Protein AF-A0A6J8DDA6-F1 (afdb_monomer_lite)

Secondary structure (DSSP, 8-state):
---SEEEEEE-HHHHHHHHTTPPP----TTS-B-GGG----EEEEEE-TTS-EEEEEEETTEEEEEEEETTEEEEEE-SSPPPGGGEEEEEEEEEEETTEEEEEEEEEEEET-TT-EEEEEEEE--------------------------------------------------------------S-GGGG-SEE-SSSSPPHHHHHHHHHHS-GGGSBSSPPPS--SSEEEEEE-HHHHHHHHTTPPP----TT--B-SSS-EEEEEEEEEPTTSPEEEEEEETTEEEEEEEETTEEEEEE-SSPPPGGGEEEEEEEEEEBSS-TTSEEEEEEEES-SS-EEEEEEES--------TT---SS--PPPHHHHHHHHHHHHH---HHHHHHHHHHHHHTTS---S-----------------------PPPPPP----PPPPPP--SSSS--SS------PPPPSS--SSEEEEEE-HHHHHHHHTTPPP----SSS-B-GGG-EEEEEEEEE-TTS-EEEEEEETTEEEEEEEETTEEEEEE-SSPPPGGGEEEEEEEEEEBSS-TTSEEEEEEEES-S--EEEEEEES--------S--------------------------

Foldseek 3Di:
DAAQDKAKDFQVVQLVCVVVVHDRADDDPVNQWDQVPWDWDKWKWAQDPVRDTDTWDDDPNFIWDWDQDPNDIDTHGDPDGDDPVRIWIKIKTWIAGNVDRQKIWIKIDTPPDPRRMIMIGIHGHDPPDPPPPPPPDDDDDDDDDDDDDDDDDDDDDDDDDDDDDDDDDDDDDDDDDDDQDQPDAPPDCQVVFPFFADADDDDPLVQVCCLVVPDLVPFDCADDTHWAERTKGKHFQVVQVVCVVVVHHGDRDYDQVQKDPVPKDKDKWKWFQDPVRDTDTWDDDPNFTWDWDQDPNDIDTHGDPDGDDPVRIWIKIKIKIAGNVDRQWIWIWIHTPPDPRRIIMIGTYHGDPAADDDDPDPDSSDPDPDPVNVVVLVVVVVPDPDPVVSVVVVCCVVVVVPDDPDDDDDDDDDDDDDDDDDDDDDDDDDDDDDDDDDDDDDEDPDDPPPFSPDPDDDDDADDPDRYWAEFGKDKYFQVVQLVCVVVVHHDQDDDPVPQKPRVPWDKDKWKWFQDPVRDTDTWDDDPNFIWDWDQDPNDTDTDGDPDGDDPVRMWIKIKTKIAGNVDRQWIWIWIDTPPDPRRMIMITIYHGDPDDDDDDPPPDPDDDDPPDPDDDDDDDDDDDDD

pLDDT: mean 75.18, std 24.57, range [23.53, 98.38]

Structure (mmCIF, N/CA/C/O backbone):
data_AF-A0A6J8DDA6-F1
#
_entry.id   AF-A0A6J8DDA6-F1
#
loop_
_atom_site.group_PDB
_atom_site.id
_atom_site.type_symbol
_atom_site.label_atom_id
_atom_site.label_alt_id
_atom_site.label_comp_id
_atom_site.label_asym_id
_atom_site.label_entity_id
_atom_site.label_seq_id
_atom_site.pdbx_PDB_ins_code
_atom_site.Cartn_x
_atom_site.Cartn_y
_atom_site.Cartn_z
_atom_site.occupancy
_atom_site.B_iso_or_equiv
_atom_site.auth_seq_id
_atom_site.auth_comp_id
_atom_site.auth_asym_id
_atom_site.auth_atom_id
_atom_site.pdbx_PDB_model_num
ATOM 1 N N . MET A 1 1 ? 24.999 -4.813 -10.060 1.00 62.28 1 MET A N 1
ATOM 2 C CA . MET A 1 1 ? 24.687 -3.644 -9.206 1.00 62.28 1 MET A CA 1
ATOM 3 C C . MET A 1 1 ? 23.641 -4.050 -8.180 1.00 62.28 1 MET A C 1
ATOM 5 O O . MET A 1 1 ? 22.642 -4.641 -8.573 1.00 62.28 1 MET A O 1
ATOM 9 N N . LYS A 1 2 ? 23.876 -3.777 -6.892 1.00 74.75 2 LYS A N 1
ATOM 10 C CA . LYS A 1 2 ? 22.902 -3.978 -5.808 1.00 74.75 2 LYS A CA 1
ATOM 11 C C . LYS A 1 2 ? 22.145 -2.655 -5.627 1.00 74.75 2 LYS A C 1
ATOM 13 O O . LYS A 1 2 ? 22.689 -1.738 -5.029 1.00 74.75 2 LYS A O 1
ATOM 18 N N . ASN A 1 3 ? 20.951 -2.511 -6.202 1.00 76.56 3 ASN A N 1
ATOM 19 C CA . ASN A 1 3 ? 20.141 -1.295 -6.055 1.00 76.56 3 ASN A CA 1
ATOM 20 C C . ASN A 1 3 ? 18.750 -1.646 -5.519 1.00 76.56 3 ASN A C 1
ATOM 22 O O . ASN A 1 3 ? 18.093 -2.517 -6.083 1.00 76.56 3 ASN A O 1
ATOM 26 N N . ASN A 1 4 ? 18.323 -0.971 -4.451 1.00 75.00 4 ASN A N 1
ATOM 27 C CA . ASN A 1 4 ? 17.067 -1.203 -3.727 1.00 75.00 4 ASN A CA 1
ATOM 28 C C . ASN A 1 4 ? 16.877 -2.663 -3.293 1.00 75.00 4 ASN A C 1
ATOM 30 O O . ASN A 1 4 ? 15.796 -3.238 -3.399 1.00 75.00 4 ASN A O 1
ATOM 34 N N . VAL A 1 5 ? 17.957 -3.268 -2.804 1.00 80.50 5 VAL A N 1
ATOM 35 C CA . VAL A 1 5 ? 17.978 -4.646 -2.306 1.00 80.50 5 VAL A CA 1
ATOM 36 C C . VAL A 1 5 ? 18.476 -4.665 -0.875 1.00 80.50 5 VAL A C 1
ATOM 38 O O . VAL A 1 5 ? 19.273 -3.817 -0.475 1.00 80.50 5 VAL A O 1
ATOM 41 N N . TYR A 1 6 ? 18.053 -5.672 -0.118 1.00 88.94 6 TYR A N 1
ATOM 42 C CA . TYR A 1 6 ? 18.585 -5.911 1.210 1.00 88.94 6 TYR A CA 1
ATOM 43 C C . TYR A 1 6 ? 19.002 -7.363 1.421 1.00 88.94 6 TYR A C 1
ATOM 45 O O . TYR A 1 6 ? 18.574 -8.307 0.742 1.00 88.94 6 TYR A O 1
ATOM 53 N N . PHE A 1 7 ? 19.911 -7.529 2.365 1.00 87.81 7 PHE A N 1
ATOM 54 C CA . PHE A 1 7 ? 20.494 -8.786 2.766 1.00 87.81 7 PHE A CA 1
ATOM 55 C C . PHE A 1 7 ? 20.399 -8.897 4.267 1.00 87.81 7 PHE A C 1
ATOM 57 O O . PHE A 1 7 ? 20.483 -7.898 4.967 1.00 87.81 7 PHE A O 1
ATOM 64 N N . VAL A 1 8 ? 20.224 -10.114 4.753 1.00 86.62 8 VAL A N 1
ATOM 65 C CA . VAL A 1 8 ? 20.329 -10.386 6.175 1.00 86.62 8 VAL A CA 1
ATOM 66 C C . VAL A 1 8 ? 21.489 -11.333 6.350 1.00 86.62 8 VAL A C 1
ATOM 68 O O . VAL A 1 8 ? 21.602 -12.331 5.638 1.00 86.62 8 VAL A O 1
ATOM 71 N N . VAL A 1 9 ? 22.416 -10.912 7.195 1.00 90.50 9 VAL A N 1
ATOM 72 C CA . VAL A 1 9 ? 23.736 -11.506 7.341 1.00 90.50 9 VAL A CA 1
ATOM 73 C C . VAL A 1 9 ? 23.970 -11.822 8.808 1.00 90.50 9 VAL A C 1
ATOM 75 O O . VAL A 1 9 ? 23.432 -11.154 9.697 1.00 90.50 9 VAL A O 1
ATOM 78 N N . LYS A 1 10 ? 24.773 -12.855 9.058 1.00 91.69 10 LYS A N 1
ATOM 79 C CA . LYS A 1 10 ? 25.304 -13.099 10.396 1.00 91.69 10 LYS A CA 1
ATOM 80 C C . LYS A 1 10 ? 26.214 -11.939 10.790 1.00 91.69 10 LYS A C 1
ATOM 82 O O . LYS A 1 10 ? 26.914 -11.389 9.944 1.00 91.69 10 LYS A O 1
ATOM 87 N N . ASN A 1 11 ? 26.174 -11.582 12.064 1.00 92.12 11 ASN A N 1
ATOM 88 C CA . ASN A 1 11 ? 26.860 -10.434 12.642 1.00 92.12 11 ASN A CA 1
ATOM 89 C C . ASN A 1 11 ? 27.789 -10.838 13.798 1.00 92.12 11 ASN A C 1
ATOM 91 O O . ASN A 1 11 ? 28.146 -9.993 14.614 1.00 92.12 11 ASN A O 1
ATOM 95 N N . ASP A 1 12 ? 28.137 -12.124 13.893 1.00 91.56 12 ASP A N 1
ATOM 96 C CA . ASP A 1 12 ? 28.932 -12.684 14.992 1.00 91.56 12 ASP A CA 1
ATOM 97 C C . ASP A 1 12 ? 30.277 -11.952 15.142 1.00 91.56 12 ASP A C 1
ATOM 99 O O . ASP A 1 12 ? 30.598 -11.454 16.220 1.00 91.56 12 ASP A O 1
ATOM 103 N N . ASP A 1 13 ? 31.012 -11.783 14.039 1.00 89.75 13 ASP A N 1
ATOM 104 C CA . ASP A 1 13 ? 32.336 -11.145 14.039 1.00 89.75 13 ASP A CA 1
ATOM 105 C C . ASP A 1 13 ? 32.281 -9.685 14.504 1.00 89.75 13 ASP A C 1
ATOM 107 O O . ASP A 1 13 ? 33.126 -9.228 15.273 1.00 89.75 13 ASP A O 1
ATOM 111 N N . ASN A 1 14 ? 31.258 -8.943 14.073 1.00 88.88 14 ASN A N 1
ATOM 112 C CA . ASN A 1 14 ? 31.068 -7.555 14.479 1.00 88.88 14 ASN A CA 1
ATOM 113 C C . ASN A 1 14 ? 30.714 -7.448 15.968 1.00 88.88 14 ASN A C 1
ATOM 115 O O . ASN A 1 14 ? 31.185 -6.539 16.645 1.00 88.88 14 ASN A O 1
ATOM 119 N N . VAL A 1 15 ? 29.894 -8.369 16.487 1.00 87.44 15 VAL A N 1
ATOM 120 C CA . VAL A 1 15 ? 29.562 -8.420 17.918 1.00 87.44 15 VAL A CA 1
ATOM 121 C C . VAL A 1 15 ? 30.816 -8.702 18.749 1.00 87.44 15 VAL A C 1
ATOM 123 O O . VAL A 1 15 ? 31.054 -8.010 19.737 1.00 87.44 15 VAL A O 1
ATOM 126 N N . GLU A 1 16 ? 31.653 -9.656 18.337 1.00 90.31 16 GLU A N 1
ATOM 127 C CA . GLU A 1 16 ? 32.916 -9.955 19.025 1.00 90.31 16 GLU A CA 1
ATOM 128 C C . GLU A 1 16 ? 33.911 -8.787 18.977 1.00 90.31 16 GLU A C 1
ATOM 130 O O . GLU A 1 16 ? 34.595 -8.512 19.963 1.00 90.31 16 GLU A O 1
ATOM 135 N N . ARG A 1 17 ? 33.955 -8.043 17.869 1.00 87.94 17 ARG A N 1
ATOM 136 C CA . ARG A 1 17 ? 34.742 -6.804 17.756 1.00 87.94 17 ARG A CA 1
ATOM 137 C C . ARG A 1 17 ? 34.235 -5.712 18.692 1.00 87.94 17 ARG A C 1
ATOM 139 O O . ARG A 1 17 ? 35.020 -5.138 19.442 1.00 87.94 17 ARG A O 1
ATOM 146 N N . GLN A 1 18 ? 32.922 -5.489 18.746 1.00 86.56 18 GLN A N 1
ATOM 147 C CA . GLN A 1 18 ? 32.348 -4.509 19.671 1.00 86.56 18 GLN A CA 1
ATOM 148 C C . GLN A 1 18 ? 32.618 -4.852 21.140 1.00 86.56 18 GLN A C 1
ATOM 150 O O . GLN A 1 18 ? 32.882 -3.948 21.931 1.00 86.56 18 GLN A O 1
ATOM 155 N N . LYS A 1 19 ? 32.625 -6.140 21.513 1.00 88.12 19 LYS A N 1
ATOM 156 C CA . LYS A 1 19 ? 33.016 -6.575 22.868 1.00 88.12 19 LYS A CA 1
ATOM 157 C C . LYS A 1 19 ? 34.463 -6.208 23.216 1.00 88.12 19 LYS A C 1
ATOM 159 O O . LYS A 1 19 ? 34.764 -6.007 24.387 1.00 88.12 19 LYS A O 1
ATOM 164 N N . LYS A 1 20 ? 35.345 -6.104 22.217 1.00 91.56 20 LYS A N 1
ATOM 165 C CA . LYS A 1 20 ? 36.746 -5.677 22.373 1.00 91.56 20 LYS A CA 1
ATOM 166 C C . LYS A 1 20 ? 36.927 -4.156 22.329 1.00 91.56 20 LYS A C 1
ATOM 168 O O . LYS A 1 20 ? 38.040 -3.681 22.517 1.00 91.56 20 LYS A O 1
ATOM 173 N N . GLY A 1 21 ? 35.852 -3.397 22.104 1.00 87.06 21 GLY A N 1
ATOM 174 C CA . GLY A 1 21 ? 35.908 -1.947 21.909 1.00 87.06 21 GLY A CA 1
ATOM 175 C C . GLY A 1 21 ? 36.311 -1.526 20.493 1.00 87.06 21 GLY A C 1
ATOM 176 O O . GLY A 1 21 ? 36.525 -0.339 20.259 1.00 87.06 21 GLY A O 1
ATOM 177 N N . ASP A 1 22 ? 36.390 -2.467 19.547 1.00 85.31 22 ASP A N 1
ATOM 178 C CA . ASP A 1 22 ? 36.697 -2.161 18.153 1.00 85.31 22 ASP A CA 1
ATOM 179 C C . ASP A 1 22 ? 35.489 -1.529 17.445 1.00 85.31 22 ASP A C 1
ATOM 181 O O . ASP A 1 22 ? 34.324 -1.785 17.771 1.00 85.31 22 ASP A O 1
ATOM 185 N N . HIS A 1 23 ? 35.767 -0.733 16.411 1.00 81.75 23 HIS A N 1
ATOM 186 C CA . HIS A 1 23 ? 34.731 -0.201 15.531 1.00 81.75 23 HIS A CA 1
ATOM 187 C C . HIS A 1 23 ? 34.016 -1.308 14.752 1.00 81.75 23 HIS A C 1
ATOM 189 O O . HIS A 1 23 ? 34.621 -2.316 14.367 1.00 81.75 23 HIS A O 1
ATOM 195 N N . SER A 1 24 ? 32.730 -1.074 14.483 1.00 82.31 24 SER A N 1
ATOM 196 C CA . SER A 1 24 ? 31.916 -1.971 13.672 1.00 82.31 24 SER A CA 1
ATOM 197 C C . SER A 1 24 ? 32.468 -2.026 12.248 1.00 82.31 24 SER A C 1
ATOM 199 O O . SER A 1 24 ? 32.631 -0.987 11.605 1.00 82.31 24 SER A O 1
ATOM 201 N N . GLU A 1 25 ? 32.727 -3.223 11.727 1.00 82.44 25 GLU A N 1
ATOM 202 C CA . GLU A 1 25 ? 33.233 -3.398 10.368 1.00 82.44 25 GLU A CA 1
ATOM 203 C C . GLU A 1 25 ? 32.393 -4.424 9.616 1.00 82.44 25 GLU A C 1
ATOM 205 O O . GLU A 1 25 ? 32.281 -5.587 9.996 1.00 82.44 25 GLU A O 1
ATOM 210 N N . PHE A 1 26 ? 31.812 -3.971 8.510 1.00 83.62 26 PHE A N 1
ATOM 211 C CA . PHE A 1 26 ? 31.029 -4.803 7.610 1.00 83.62 26 PHE A CA 1
ATOM 212 C C . PHE A 1 26 ? 31.724 -4.835 6.256 1.00 83.62 26 PHE A C 1
ATOM 214 O O . PHE A 1 26 ? 31.593 -3.891 5.461 1.00 83.62 26 PHE A O 1
ATOM 221 N N . HIS A 1 27 ? 32.463 -5.911 5.997 1.00 79.88 27 HIS A N 1
ATOM 222 C CA . HIS A 1 27 ? 33.123 -6.115 4.714 1.00 79.88 27 HIS A CA 1
ATOM 223 C C . HIS A 1 27 ? 32.081 -6.197 3.591 1.00 79.88 27 HIS A C 1
ATOM 225 O O . HIS A 1 27 ? 31.062 -6.878 3.707 1.00 79.88 27 HIS A O 1
ATOM 231 N N . ASP A 1 28 ? 32.314 -5.451 2.511 1.00 78.56 28 ASP A N 1
ATOM 232 C CA . ASP A 1 28 ? 31.575 -5.634 1.264 1.00 78.56 28 ASP A CA 1
ATOM 233 C C . ASP A 1 28 ? 32.296 -6.673 0.407 1.00 78.56 28 ASP A C 1
ATOM 235 O O . ASP A 1 28 ? 33.524 -6.672 0.347 1.00 78.56 28 ASP A O 1
ATOM 239 N N . ASP A 1 29 ? 31.542 -7.512 -0.299 1.00 70.81 29 ASP A N 1
ATOM 240 C CA . ASP A 1 29 ? 32.078 -8.574 -1.164 1.00 70.81 29 ASP A CA 1
ATOM 241 C C . ASP A 1 29 ? 33.003 -8.062 -2.275 1.00 70.81 29 ASP A C 1
ATOM 243 O O . ASP A 1 29 ? 33.827 -8.816 -2.786 1.00 70.81 29 ASP A O 1
ATOM 247 N N . CYS A 1 30 ? 32.887 -6.785 -2.640 1.00 75.56 30 CYS A N 1
ATOM 248 C CA . CYS A 1 30 ? 33.699 -6.165 -3.679 1.00 75.56 30 CYS A CA 1
ATOM 249 C C . CYS A 1 30 ? 34.583 -5.002 -3.195 1.00 75.56 30 CYS A C 1
ATOM 251 O O . CYS A 1 30 ? 35.299 -4.417 -4.005 1.00 75.56 30 CYS A O 1
ATOM 253 N N . GLY A 1 31 ? 34.560 -4.657 -1.900 1.00 79.81 31 GLY A N 1
ATOM 254 C CA . GLY A 1 31 ? 35.376 -3.567 -1.340 1.00 79.81 31 GLY A CA 1
ATOM 255 C C . GLY A 1 31 ? 35.067 -2.166 -1.896 1.00 79.81 31 GLY A C 1
ATOM 256 O O . GLY A 1 31 ? 35.851 -1.238 -1.707 1.00 79.81 31 GLY A O 1
ATOM 257 N N . VAL A 1 32 ? 33.940 -1.988 -2.596 1.00 85.50 32 VAL A N 1
ATOM 258 C CA . VAL A 1 32 ? 33.628 -0.733 -3.311 1.00 85.50 32 VAL A CA 1
ATOM 259 C C . VAL A 1 32 ? 32.920 0.285 -2.408 1.00 85.50 32 VAL A C 1
ATOM 261 O O . VAL A 1 32 ? 32.803 1.453 -2.770 1.00 85.50 32 VAL A O 1
ATOM 264 N N . TYR A 1 33 ? 32.461 -0.120 -1.223 1.00 83.19 33 TYR A N 1
ATOM 265 C CA . TYR A 1 33 ? 31.869 0.785 -0.236 1.00 83.19 33 TYR A CA 1
ATOM 266 C C . TYR A 1 33 ? 32.885 1.182 0.830 1.00 83.19 33 TYR A C 1
ATOM 268 O O . TYR A 1 33 ? 33.545 0.329 1.419 1.00 83.19 33 TYR A O 1
ATOM 276 N N . ASN A 1 34 ? 32.952 2.477 1.135 1.00 79.81 34 ASN A N 1
ATOM 277 C CA . ASN A 1 34 ? 33.843 3.009 2.161 1.00 79.81 34 ASN A CA 1
ATOM 278 C C . ASN A 1 34 ? 33.301 2.708 3.571 1.00 79.81 34 ASN A C 1
ATOM 280 O O . ASN A 1 34 ? 32.589 3.525 4.159 1.00 79.81 34 ASN A O 1
ATOM 284 N N . SER A 1 35 ? 33.595 1.520 4.102 1.00 68.69 35 SER A N 1
ATOM 285 C CA . SER A 1 35 ? 33.171 1.075 5.440 1.00 68.69 35 SER A CA 1
ATOM 286 C C . SER A 1 35 ? 33.837 1.851 6.580 1.00 68.69 35 SER A C 1
ATOM 288 O O . SER A 1 35 ? 33.248 1.988 7.647 1.00 68.69 35 SER A O 1
ATOM 290 N N . ASN A 1 36 ? 35.019 2.426 6.342 1.00 66.25 36 ASN A N 1
ATOM 291 C CA . ASN A 1 36 ? 35.864 3.027 7.383 1.00 66.25 36 ASN A CA 1
ATOM 292 C C . ASN A 1 36 ? 35.420 4.436 7.813 1.00 66.25 36 ASN A C 1
ATOM 294 O O . ASN A 1 36 ? 36.069 5.061 8.647 1.00 66.25 36 ASN A O 1
ATOM 298 N N . ARG A 1 37 ? 34.345 4.974 7.225 1.00 59.00 37 ARG A N 1
ATOM 299 C CA . ARG A 1 37 ? 33.857 6.342 7.486 1.00 59.00 37 ARG A CA 1
ATOM 300 C C . ARG A 1 37 ? 32.443 6.403 8.061 1.00 59.00 37 ARG A C 1
ATOM 302 O O . ARG A 1 37 ? 31.903 7.498 8.225 1.00 59.00 37 ARG A O 1
ATOM 309 N N . GLY A 1 38 ? 31.830 5.258 8.349 1.00 59.75 38 GLY A N 1
ATOM 310 C CA . GLY A 1 38 ? 30.486 5.225 8.910 1.00 59.75 38 GLY A CA 1
ATOM 311 C C . GLY A 1 38 ? 30.480 5.725 10.349 1.00 59.75 38 GLY A C 1
ATOM 312 O O . GLY A 1 38 ? 31.140 5.154 11.208 1.00 59.75 38 GLY A O 1
ATOM 313 N N . LYS A 1 39 ? 29.707 6.779 10.634 1.00 62.84 39 LYS A N 1
ATOM 314 C CA . LYS A 1 39 ? 29.227 6.986 12.005 1.00 62.84 39 LYS A CA 1
ATOM 315 C C . LYS A 1 39 ? 28.315 5.811 12.339 1.00 62.84 39 LYS A C 1
ATOM 317 O O . LYS A 1 39 ? 27.507 5.433 11.487 1.00 62.84 39 LYS A O 1
ATOM 322 N N . ASP A 1 40 ? 28.408 5.319 13.570 1.00 72.56 40 ASP A N 1
ATOM 323 C CA . ASP A 1 40 ? 27.525 4.281 14.097 1.00 72.56 40 ASP A CA 1
ATOM 324 C C . ASP A 1 40 ? 26.427 4.905 14.982 1.00 72.56 40 ASP A C 1
ATOM 326 O O . ASP A 1 40 ? 26.509 4.823 16.212 1.00 72.56 40 ASP A O 1
ATOM 330 N N . PRO A 1 41 ? 25.418 5.621 14.431 1.00 83.25 41 PRO A N 1
ATOM 331 C CA . PRO A 1 41 ? 24.366 6.169 15.267 1.00 83.25 41 PRO A CA 1
ATOM 332 C C . PRO A 1 41 ? 23.571 5.038 15.915 1.00 83.25 41 PRO A C 1
ATOM 334 O O . PRO A 1 41 ? 23.042 4.147 15.243 1.00 83.25 41 PRO A O 1
ATOM 337 N N . LYS A 1 42 ? 23.429 5.136 17.234 1.00 90.06 42 LYS A N 1
ATOM 338 C CA . LYS A 1 42 ? 22.521 4.303 18.015 1.00 90.06 42 LYS A CA 1
ATOM 339 C C . LYS A 1 42 ? 21.143 4.943 18.040 1.00 90.06 42 LYS A C 1
ATOM 341 O O . LYS A 1 42 ? 21.005 6.147 18.253 1.00 90.06 42 LYS A O 1
ATOM 346 N N . THR A 1 43 ? 20.109 4.148 17.816 1.00 92.12 43 THR A N 1
ATOM 347 C CA . THR A 1 43 ? 18.723 4.554 18.051 1.00 92.12 43 THR A CA 1
ATOM 348 C C . THR A 1 43 ? 18.101 3.581 19.027 1.00 92.12 43 THR A C 1
ATOM 350 O O . THR A 1 43 ? 18.191 2.374 18.831 1.00 92.12 43 THR A O 1
ATOM 353 N N . TYR A 1 44 ? 17.469 4.105 20.067 1.00 95.44 44 TYR A N 1
ATOM 354 C CA . TYR A 1 44 ? 16.817 3.295 21.082 1.00 95.44 44 TYR A CA 1
ATOM 355 C C . TYR A 1 44 ? 15.314 3.300 20.829 1.00 95.44 44 TYR A C 1
ATOM 357 O O . TYR A 1 44 ? 14.735 4.334 20.487 1.00 95.44 44 TYR A O 1
ATOM 365 N N . TYR A 1 45 ? 14.684 2.144 20.988 1.00 95.62 45 TYR A N 1
ATOM 366 C CA . TYR A 1 45 ? 13.241 1.994 20.881 1.00 95.62 45 TYR A CA 1
ATOM 367 C C . TYR A 1 45 ? 12.694 1.341 22.141 1.00 95.62 45 TYR A C 1
ATOM 369 O O . TYR A 1 45 ? 13.327 0.463 22.716 1.00 95.62 45 TYR A O 1
ATOM 377 N N . ILE A 1 46 ? 11.491 1.737 22.533 1.00 95.12 46 ILE A N 1
ATOM 378 C CA . ILE A 1 46 ? 10.688 1.033 23.534 1.00 95.12 46 ILE A CA 1
ATOM 379 C C . ILE A 1 46 ? 9.380 0.592 22.899 1.00 95.12 46 ILE A C 1
ATOM 381 O O . ILE A 1 46 ? 8.891 1.231 21.966 1.00 95.12 46 ILE A O 1
ATOM 385 N N . THR A 1 47 ? 8.794 -0.478 23.419 1.00 90.88 47 THR A N 1
ATOM 386 C CA . THR A 1 47 ? 7.446 -0.893 23.024 1.00 90.88 47 THR A CA 1
ATOM 387 C C . THR A 1 47 ? 6.443 -0.250 23.975 1.00 90.88 47 THR A C 1
ATOM 389 O O . THR A 1 47 ? 6.520 -0.456 25.184 1.00 90.88 47 THR A O 1
ATOM 392 N N . ASN A 1 48 ? 5.526 0.564 23.454 1.00 85.81 48 ASN A N 1
ATOM 393 C CA . ASN A 1 48 ? 4.464 1.158 24.264 1.00 85.81 48 ASN A CA 1
ATOM 394 C C . ASN A 1 48 ? 3.405 0.091 24.653 1.00 85.81 48 ASN A C 1
ATOM 396 O O . ASN A 1 48 ? 3.412 -1.007 24.090 1.00 85.81 48 ASN A O 1
ATOM 400 N N . PRO A 1 49 ? 2.458 0.385 25.567 1.00 83.00 49 PRO A N 1
ATOM 401 C CA . PRO A 1 49 ? 1.417 -0.574 25.966 1.00 83.00 49 PRO A CA 1
ATOM 402 C C . PRO A 1 49 ? 0.524 -1.087 24.821 1.00 83.00 49 PRO A C 1
ATOM 404 O O . PRO A 1 49 ? -0.135 -2.110 24.965 1.00 83.00 49 PRO A O 1
ATOM 407 N N . GLU A 1 50 ? 0.502 -0.398 23.677 1.00 86.00 50 GLU A N 1
ATOM 408 C CA . GLU A 1 50 ? -0.245 -0.783 22.472 1.00 86.00 50 GLU A CA 1
ATOM 409 C C . GLU A 1 50 ? 0.568 -1.696 21.534 1.00 86.00 50 GLU A C 1
ATOM 411 O O . GLU A 1 50 ? 0.102 -2.030 20.445 1.00 86.00 50 GLU A O 1
ATOM 416 N N . GLY A 1 51 ? 1.803 -2.056 21.900 1.00 82.31 51 GLY A N 1
ATOM 417 C CA . GLY A 1 51 ? 2.699 -2.862 21.069 1.00 82.31 51 GLY A CA 1
ATOM 418 C C . GLY A 1 51 ? 3.437 -2.081 19.974 1.00 82.31 51 GLY A C 1
ATOM 419 O O . GLY A 1 51 ? 4.071 -2.688 19.113 1.00 82.31 51 GLY A O 1
ATOM 420 N N . LYS A 1 52 ? 3.372 -0.743 19.965 1.00 86.94 52 LYS A N 1
ATOM 421 C CA . LYS A 1 52 ? 4.059 0.100 18.972 1.00 86.94 52 LYS A CA 1
ATOM 422 C C . LYS A 1 52 ? 5.449 0.499 19.452 1.00 86.94 52 LYS A C 1
ATOM 424 O O . LYS A 1 52 ? 5.634 0.867 20.610 1.00 86.94 52 LYS A O 1
ATOM 429 N N . LEU A 1 53 ? 6.407 0.509 18.526 1.00 91.81 53 LEU A N 1
ATOM 430 C CA . LEU A 1 53 ? 7.750 1.019 18.784 1.00 91.81 53 LEU A CA 1
ATOM 431 C C . LEU A 1 53 ? 7.745 2.550 18.855 1.00 91.81 53 LEU A C 1
ATOM 433 O O . LEU A 1 53 ? 7.313 3.227 17.922 1.00 91.81 53 LEU A O 1
ATOM 437 N N . GLN A 1 54 ? 8.279 3.086 19.944 1.00 93.50 54 GLN A N 1
ATOM 438 C CA . GLN A 1 54 ? 8.510 4.507 20.162 1.00 93.50 54 GLN A CA 1
ATOM 439 C C . GLN A 1 54 ? 10.016 4.767 20.233 1.00 93.50 54 GLN A C 1
ATOM 441 O O . GLN A 1 54 ? 10.729 4.077 20.956 1.00 93.50 54 GLN A O 1
ATOM 446 N N . VAL A 1 55 ? 10.496 5.770 19.493 1.00 94.81 55 VAL A N 1
ATOM 447 C CA . VAL A 1 55 ? 11.899 6.208 19.555 1.00 94.81 55 VAL A CA 1
ATOM 448 C C . VAL A 1 55 ? 12.152 6.914 20.885 1.00 94.81 55 VAL A C 1
ATOM 450 O O . VAL A 1 55 ? 11.394 7.806 21.272 1.00 94.81 55 VAL A O 1
ATOM 453 N N . VAL A 1 56 ? 13.238 6.539 21.554 1.00 96.19 56 VAL A N 1
ATOM 454 C CA . VAL A 1 56 ? 13.755 7.206 22.751 1.00 96.19 56 VAL A CA 1
ATOM 455 C C . VAL A 1 56 ? 15.233 7.534 22.568 1.00 96.19 56 VAL A C 1
ATOM 457 O O . VAL A 1 56 ? 15.921 6.980 21.709 1.00 96.19 56 VAL A O 1
ATOM 460 N N . TYR A 1 57 ? 15.731 8.459 23.378 1.00 94.94 57 TYR A N 1
ATOM 461 C CA . TYR A 1 57 ? 17.097 8.966 23.287 1.00 94.94 57 TYR A CA 1
ATOM 462 C C . TYR A 1 57 ? 17.812 8.769 24.611 1.00 94.94 57 TYR A C 1
ATOM 464 O O . TYR A 1 57 ? 17.279 9.148 25.648 1.00 94.94 57 TYR A O 1
ATOM 472 N N . LYS A 1 58 ? 19.022 8.212 24.592 1.00 94.31 58 LYS A N 1
ATOM 473 C CA . LYS A 1 58 ? 19.836 8.060 25.800 1.00 94.31 58 LYS A CA 1
ATOM 474 C C . LYS A 1 58 ? 20.670 9.328 26.027 1.00 94.31 58 LYS A C 1
ATOM 476 O O . LYS A 1 58 ? 21.404 9.740 25.130 1.00 94.31 58 LYS A O 1
ATOM 481 N N . ARG A 1 59 ? 20.547 9.959 27.199 1.00 94.31 59 ARG A N 1
ATOM 482 C CA . ARG A 1 59 ? 21.383 11.089 27.649 1.00 94.31 59 ARG A CA 1
ATOM 483 C C . ARG A 1 59 ? 21.929 10.774 29.040 1.00 94.31 59 ARG A C 1
ATOM 485 O O . ARG A 1 59 ? 21.163 10.725 29.998 1.00 94.31 59 ARG A O 1
ATOM 492 N N . GLY A 1 60 ? 23.240 10.541 29.135 1.00 94.31 60 GLY A N 1
ATOM 493 C CA . GLY A 1 60 ? 23.838 9.950 30.335 1.00 94.31 60 GLY A CA 1
ATOM 494 C C . GLY A 1 60 ? 23.214 8.580 30.623 1.00 94.31 60 GLY A C 1
ATOM 495 O O . GLY A 1 60 ? 23.096 7.751 29.716 1.00 94.31 60 GLY A O 1
ATOM 496 N N . ASP A 1 61 ? 22.737 8.391 31.851 1.00 94.56 61 ASP A N 1
ATOM 497 C CA . ASP A 1 61 ? 22.102 7.147 32.310 1.00 94.56 61 ASP A CA 1
ATOM 498 C C . ASP A 1 61 ? 20.570 7.138 32.181 1.00 94.56 61 ASP A C 1
ATOM 500 O O . ASP A 1 61 ? 19.912 6.212 32.650 1.00 94.56 61 ASP A O 1
ATOM 504 N N . GLN A 1 62 ? 19.979 8.151 31.538 1.00 96.56 62 GLN A N 1
ATOM 505 C CA . GLN A 1 62 ? 18.527 8.276 31.399 1.00 96.56 62 GLN A CA 1
ATOM 506 C C . GLN A 1 62 ? 18.068 8.172 29.944 1.00 96.56 62 GLN A C 1
ATOM 508 O O . GLN A 1 62 ? 18.708 8.678 29.016 1.00 96.56 62 GLN A O 1
ATOM 513 N N . PHE A 1 63 ? 16.902 7.559 29.753 1.00 96.75 63 PHE A N 1
ATOM 514 C CA . PHE A 1 63 ? 16.137 7.624 28.518 1.00 96.75 63 PHE A CA 1
ATOM 515 C C . PHE A 1 63 ? 15.204 8.834 28.527 1.00 96.75 63 PHE A C 1
ATOM 517 O O . PHE A 1 63 ? 14.499 9.123 29.502 1.00 96.75 63 PHE A O 1
ATOM 524 N N . CYS A 1 64 ? 15.196 9.531 27.398 1.00 97.00 64 CYS A N 1
ATOM 525 C CA . CYS A 1 64 ? 14.477 10.767 27.166 1.00 97.00 64 CYS A CA 1
ATOM 526 C C . CYS A 1 64 ? 13.538 10.636 25.966 1.00 97.00 64 CYS A C 1
ATOM 528 O O . CYS A 1 64 ? 13.862 10.010 24.954 1.00 97.00 64 CYS A O 1
ATOM 530 N N . SER A 1 65 ? 12.399 11.314 26.059 1.00 95.06 65 SER A N 1
ATOM 531 C CA . SER A 1 65 ? 11.540 11.622 24.917 1.00 95.06 65 SER A CA 1
ATOM 532 C C . SER A 1 65 ? 11.985 12.931 24.262 1.00 95.06 65 SER A C 1
ATOM 534 O O . SER A 1 65 ? 12.504 13.828 24.927 1.00 95.06 65 SER A O 1
ATOM 536 N N . GLU A 1 66 ? 11.798 13.054 22.952 1.00 94.88 66 GLU A N 1
ATOM 537 C CA . GLU A 1 66 ? 12.072 14.286 22.209 1.00 94.88 66 GLU A CA 1
ATOM 538 C C . GLU A 1 66 ? 10.781 15.082 22.008 1.00 94.88 66 GLU A C 1
ATOM 540 O O . GLU A 1 66 ? 9.737 14.525 21.666 1.00 94.88 66 GLU A O 1
ATOM 545 N N . LYS A 1 67 ? 10.856 16.406 22.169 1.00 93.25 67 LYS A N 1
ATOM 546 C CA . LYS A 1 67 ? 9.785 17.326 21.784 1.00 93.25 67 LYS A CA 1
ATOM 547 C C . LYS A 1 67 ? 10.369 18.579 21.141 1.00 93.25 67 LYS A C 1
ATOM 549 O O . LYS A 1 67 ? 11.351 19.149 21.617 1.00 93.25 67 LYS A O 1
ATOM 554 N N . ARG A 1 68 ? 9.730 19.048 20.068 1.00 93.50 68 ARG A N 1
ATOM 555 C CA . ARG A 1 68 ? 10.102 20.298 19.399 1.00 93.50 68 ARG A CA 1
ATOM 556 C C . ARG A 1 68 ? 9.361 21.469 20.038 1.00 93.50 68 ARG A C 1
ATOM 558 O O . ARG A 1 68 ? 8.134 21.504 20.019 1.00 93.50 68 ARG A O 1
ATOM 565 N N . ILE A 1 69 ? 10.093 22.431 20.594 1.00 93.38 69 ILE A N 1
ATOM 566 C CA . ILE A 1 69 ? 9.537 23.643 21.213 1.00 93.38 69 ILE A CA 1
ATOM 567 C C . ILE A 1 69 ? 10.172 24.850 20.527 1.00 93.38 69 ILE A C 1
ATOM 569 O O . ILE A 1 69 ? 11.387 25.026 20.567 1.00 93.38 69 ILE A O 1
ATOM 573 N N . LYS A 1 70 ? 9.348 25.673 19.860 1.00 93.62 70 LYS A N 1
ATOM 574 C CA . LYS A 1 70 ? 9.800 26.842 19.077 1.00 93.62 70 LYS A CA 1
ATOM 575 C C . LYS A 1 70 ? 10.913 26.488 18.070 1.00 93.62 70 LYS A C 1
ATOM 577 O O . LYS A 1 70 ? 11.942 27.149 18.000 1.00 93.62 70 LYS A O 1
ATOM 582 N N . GLY A 1 71 ? 10.742 25.377 17.347 1.00 89.81 71 GLY A N 1
ATOM 583 C CA . GLY A 1 71 ? 11.707 24.877 16.356 1.00 89.81 71 GLY A CA 1
ATOM 584 C C . GLY A 1 71 ? 12.940 24.166 16.932 1.00 89.81 71 GLY A C 1
ATOM 585 O O . GLY A 1 71 ? 13.567 23.390 16.210 1.00 89.81 71 GLY A O 1
ATOM 586 N N . LYS A 1 72 ? 13.245 24.344 18.225 1.00 88.94 72 LYS A N 1
ATOM 587 C CA . LYS A 1 72 ? 14.369 23.691 18.911 1.00 88.94 72 LYS A CA 1
ATOM 588 C C . LYS A 1 72 ? 13.978 22.308 19.431 1.00 88.94 72 LYS A C 1
ATOM 590 O O . LYS A 1 72 ? 12.868 22.113 19.924 1.00 88.94 72 LYS A O 1
ATOM 595 N N . LEU A 1 73 ? 14.902 21.358 19.315 1.00 91.75 73 LEU A N 1
ATOM 596 C CA . LEU A 1 73 ? 14.766 20.010 19.862 1.00 91.75 73 LEU A CA 1
ATOM 597 C C . LEU A 1 73 ? 15.149 20.010 21.336 1.00 91.75 73 LEU A C 1
ATOM 599 O O . LEU A 1 73 ? 16.272 20.368 21.684 1.00 91.75 73 LEU A O 1
ATOM 603 N N . ILE A 1 74 ? 14.207 19.620 22.190 1.00 95.31 74 ILE A N 1
ATOM 604 C CA . ILE A 1 74 ? 14.404 19.517 23.634 1.00 95.31 74 ILE A CA 1
ATOM 605 C C . ILE A 1 74 ? 14.108 18.077 24.049 1.00 95.31 74 ILE A C 1
ATOM 607 O O . ILE A 1 74 ? 13.140 17.472 23.586 1.00 95.31 74 ILE A O 1
ATOM 611 N N . TYR A 1 75 ? 14.963 17.531 24.909 1.00 96.06 75 TYR A N 1
ATOM 612 C CA . TYR A 1 75 ? 14.874 16.159 25.394 1.00 96.06 75 TYR A CA 1
ATOM 613 C C . TYR A 1 75 ? 14.398 16.176 26.841 1.00 96.06 75 TYR A C 1
ATOM 615 O O . TYR A 1 75 ? 14.991 16.856 27.676 1.00 96.06 75 TYR A O 1
ATOM 623 N N . PHE A 1 76 ? 13.335 15.432 27.123 1.00 96.44 76 PHE A N 1
ATOM 624 C CA . PHE A 1 76 ? 12.723 15.338 28.442 1.00 96.44 76 PHE A CA 1
ATOM 625 C C . PHE A 1 76 ? 12.950 13.934 28.995 1.00 96.44 76 PHE A C 1
ATOM 627 O O . PHE A 1 76 ? 12.521 12.980 28.334 1.00 96.44 76 PHE A O 1
ATOM 634 N N . PRO A 1 77 ? 13.580 13.786 30.176 1.00 97.19 77 PRO A N 1
ATOM 635 C CA . PRO A 1 77 ? 13.672 12.499 30.850 1.00 97.19 77 PRO A CA 1
ATOM 636 C C . PRO A 1 77 ? 12.293 11.852 30.951 1.00 97.19 77 PRO A C 1
ATOM 638 O O . PRO A 1 77 ? 11.302 12.512 31.277 1.00 97.19 77 PRO A O 1
ATOM 641 N N . MET A 1 78 ? 12.210 10.568 30.623 1.00 95.44 78 MET A N 1
ATOM 642 C CA . MET A 1 78 ? 10.961 9.833 30.765 1.00 95.44 78 MET A CA 1
ATOM 643 C C . MET A 1 78 ? 10.579 9.716 32.243 1.00 95.44 78 MET A C 1
ATOM 645 O O . MET A 1 78 ? 11.429 9.419 33.081 1.00 95.44 78 MET A O 1
ATOM 649 N N . GLN A 1 79 ? 9.291 9.911 32.549 1.00 94.25 79 GLN A N 1
ATOM 650 C CA . GLN A 1 79 ? 8.766 9.809 33.918 1.00 94.25 79 GLN A CA 1
ATOM 651 C C . GLN A 1 79 ? 8.976 8.416 34.525 1.00 94.25 79 GLN A C 1
ATOM 653 O O . GLN A 1 79 ? 9.264 8.299 35.709 1.00 94.25 79 GLN A O 1
ATOM 658 N N . SER A 1 80 ? 8.855 7.370 33.706 1.00 94.31 80 SER A N 1
ATOM 659 C CA . SER A 1 80 ? 9.213 6.001 34.062 1.00 94.31 80 SER A CA 1
ATOM 660 C C . SER A 1 80 ? 10.335 5.551 33.137 1.00 94.31 80 SER A C 1
ATOM 662 O O . SER A 1 80 ? 10.185 5.591 31.913 1.00 94.31 80 SER A O 1
ATOM 664 N N . GLN A 1 81 ? 11.477 5.193 33.721 1.00 96.69 81 GLN A N 1
ATOM 665 C CA . GLN A 1 81 ? 12.617 4.699 32.962 1.00 96.69 81 GLN A CA 1
ATOM 666 C C . GLN A 1 81 ? 12.337 3.253 32.534 1.00 96.69 81 GLN A C 1
ATOM 668 O O . GLN A 1 81 ? 11.997 2.432 33.390 1.00 96.69 81 GLN A O 1
ATOM 673 N N . PRO A 1 82 ? 12.436 2.931 31.233 1.00 93.56 82 PRO A N 1
ATOM 674 C CA . PRO A 1 82 ? 12.260 1.560 30.780 1.00 93.56 82 PRO A CA 1
ATOM 675 C C . PRO A 1 82 ? 13.352 0.670 31.387 1.00 93.56 82 PRO A C 1
ATOM 677 O O . PRO A 1 82 ? 14.495 1.104 31.549 1.00 93.56 82 PRO A O 1
ATOM 680 N N . SER A 1 83 ? 13.003 -0.580 31.708 1.00 91.62 83 SER A N 1
ATOM 681 C CA . SER A 1 83 ? 14.015 -1.591 32.027 1.00 91.62 83 SER A CA 1
ATOM 682 C C . SER A 1 83 ? 14.946 -1.766 30.829 1.00 91.62 83 SER A C 1
ATOM 684 O O . SER A 1 83 ? 14.505 -1.674 29.684 1.00 91.62 83 SER A O 1
ATOM 686 N N . ILE A 1 84 ? 16.223 -2.057 31.075 1.00 87.00 84 ILE A N 1
ATOM 687 C CA . ILE A 1 84 ? 17.194 -2.279 30.000 1.00 87.00 84 ILE A CA 1
ATOM 688 C C . ILE A 1 84 ? 16.741 -3.397 29.048 1.00 87.00 84 ILE A C 1
ATOM 690 O O . ILE A 1 84 ? 16.896 -3.266 27.838 1.00 87.00 84 ILE A O 1
ATOM 694 N N . ASP A 1 85 ? 16.067 -4.421 29.579 1.00 86.12 85 ASP A N 1
ATOM 695 C CA . ASP A 1 85 ? 15.570 -5.569 28.812 1.00 86.12 85 ASP A CA 1
ATOM 696 C C . ASP A 1 85 ? 14.387 -5.223 27.894 1.00 86.12 85 ASP A C 1
ATOM 698 O O . ASP A 1 85 ? 14.057 -5.982 26.985 1.00 86.12 85 ASP A O 1
ATOM 702 N N . THR A 1 86 ? 13.722 -4.084 28.119 1.00 88.94 86 THR A N 1
ATOM 703 C CA . THR A 1 86 ? 12.604 -3.625 27.279 1.00 88.94 86 THR A CA 1
ATOM 704 C C . THR A 1 86 ? 13.026 -2.587 26.243 1.00 88.94 86 THR A C 1
ATOM 706 O O . THR A 1 86 ? 12.213 -2.198 25.396 1.00 88.94 86 THR A O 1
ATOM 709 N N . VAL A 1 87 ? 14.288 -2.148 26.282 1.00 93.44 87 VAL A N 1
ATOM 710 C CA . VAL A 1 87 ? 14.857 -1.211 25.318 1.00 93.44 87 VAL A CA 1
ATOM 711 C C . VAL A 1 87 ? 15.517 -1.982 24.184 1.00 93.44 87 VAL A C 1
ATOM 713 O O . VAL A 1 87 ? 16.460 -2.742 24.370 1.00 93.44 87 VAL A O 1
ATOM 716 N N . ILE A 1 88 ? 15.061 -1.718 22.967 1.00 93.81 88 ILE A N 1
ATOM 717 C CA . ILE A 1 88 ? 15.670 -2.239 21.750 1.00 93.81 88 ILE A CA 1
ATOM 718 C C . ILE A 1 88 ? 16.721 -1.231 21.282 1.00 93.81 88 ILE A C 1
ATOM 720 O O . ILE A 1 88 ? 16.387 -0.146 20.798 1.00 93.81 88 ILE A O 1
ATOM 724 N N . GLU A 1 89 ? 17.998 -1.584 21.408 1.00 94.44 89 GLU A N 1
ATOM 725 C CA . GLU A 1 89 ? 19.097 -0.823 20.814 1.00 94.44 89 GLU A CA 1
ATOM 726 C C . GLU A 1 89 ? 19.252 -1.212 19.340 1.00 94.44 89 GLU A C 1
ATOM 728 O O . GLU A 1 89 ? 19.559 -2.356 19.021 1.00 94.44 89 GLU A O 1
ATOM 733 N N . LEU A 1 90 ? 19.069 -0.262 18.425 1.00 94.19 90 LEU A N 1
ATOM 734 C CA . LEU A 1 90 ? 19.326 -0.443 17.001 1.00 94.19 90 LEU A CA 1
ATOM 735 C C . LEU A 1 90 ? 20.571 0.349 16.606 1.00 94.19 90 LEU A C 1
ATOM 737 O O . LEU A 1 90 ? 20.562 1.583 16.568 1.00 94.19 90 LEU A O 1
ATOM 741 N N . ASN A 1 91 ? 21.628 -0.374 16.276 1.00 92.00 91 ASN A N 1
ATOM 742 C CA . ASN A 1 91 ? 22.858 0.176 15.736 1.00 92.00 91 ASN A CA 1
ATOM 743 C C . ASN A 1 91 ? 22.753 0.259 14.211 1.00 92.00 91 ASN A C 1
ATOM 745 O O . ASN A 1 91 ? 22.136 -0.604 13.578 1.00 92.00 91 ASN A O 1
ATOM 749 N N . ARG A 1 92 ? 23.338 1.300 13.612 1.00 91.12 92 ARG A N 1
ATOM 750 C CA . ARG A 1 92 ? 23.387 1.456 12.156 1.00 91.12 92 ARG A CA 1
ATOM 751 C C . ARG A 1 92 ? 24.767 1.899 11.709 1.00 91.12 92 ARG A C 1
ATOM 753 O O . ARG A 1 92 ? 25.292 2.816 12.306 1.00 91.12 92 ARG A O 1
ATOM 760 N N . ASN A 1 93 ? 25.285 1.343 10.624 1.00 90.19 93 ASN A N 1
ATOM 761 C CA . ASN A 1 93 ? 26.504 1.779 9.951 1.00 90.19 93 ASN A CA 1
ATOM 762 C C . ASN A 1 93 ? 26.146 2.230 8.531 1.00 90.19 93 ASN A C 1
ATOM 764 O O . ASN A 1 93 ? 25.440 1.520 7.810 1.00 90.19 93 ASN A O 1
ATOM 768 N N . TYR A 1 94 ? 26.601 3.416 8.135 1.00 88.75 94 TYR A N 1
ATOM 769 C CA . TYR A 1 94 ? 26.345 3.970 6.806 1.00 88.75 94 TYR A CA 1
ATOM 770 C C . TYR A 1 94 ? 27.647 4.078 6.024 1.00 88.75 94 TYR A C 1
ATOM 772 O O . TYR A 1 94 ? 28.605 4.680 6.502 1.00 88.75 94 TYR A O 1
ATOM 780 N N . SER A 1 95 ? 27.660 3.571 4.796 1.00 89.06 95 SER A N 1
ATOM 781 C CA . SER A 1 95 ? 28.768 3.750 3.862 1.00 89.06 95 SER A CA 1
ATOM 782 C C . SER A 1 95 ? 28.269 4.190 2.489 1.00 89.06 95 SER A C 1
ATOM 784 O O . SER A 1 95 ? 27.117 3.969 2.112 1.00 89.06 95 SER A O 1
ATOM 786 N N . THR A 1 96 ? 29.143 4.863 1.747 1.00 88.62 96 THR A N 1
ATOM 787 C CA . THR A 1 96 ? 28.876 5.320 0.378 1.00 88.62 96 THR A CA 1
ATOM 788 C C . THR A 1 96 ? 29.741 4.537 -0.599 1.00 88.62 96 THR A C 1
ATOM 790 O O . THR A 1 96 ? 30.807 4.038 -0.222 1.00 88.62 96 THR A O 1
ATOM 793 N N . LEU A 1 97 ? 29.269 4.385 -1.835 1.00 88.38 97 LEU A N 1
ATOM 794 C CA . LEU A 1 97 ? 30.061 3.775 -2.899 1.00 88.38 97 LEU A CA 1
ATOM 795 C C . LEU A 1 97 ? 31.220 4.716 -3.268 1.00 88.38 97 LEU A C 1
ATOM 797 O O . LEU A 1 97 ? 30.995 5.900 -3.508 1.00 88.38 97 LEU A O 1
ATOM 801 N N . ASN A 1 98 ? 32.446 4.191 -3.356 1.00 86.69 98 ASN A N 1
ATOM 802 C CA . ASN A 1 98 ? 33.672 4.978 -3.550 1.00 86.69 98 ASN A CA 1
ATOM 803 C C . ASN A 1 98 ? 33.610 5.932 -4.756 1.00 86.69 98 ASN A C 1
ATOM 805 O O . ASN A 1 98 ? 34.126 7.043 -4.679 1.00 86.69 98 ASN A O 1
ATOM 809 N N . ASN A 1 99 ? 32.958 5.509 -5.843 1.00 86.88 99 ASN A N 1
ATOM 810 C CA . ASN A 1 99 ? 32.902 6.255 -7.104 1.00 86.88 99 ASN A CA 1
ATOM 811 C C . ASN A 1 99 ? 31.558 6.965 -7.346 1.00 86.88 99 ASN A C 1
ATOM 813 O O . ASN A 1 99 ? 31.415 7.648 -8.355 1.00 86.88 99 ASN A O 1
ATOM 817 N N . ASP A 1 100 ? 30.564 6.790 -6.467 1.00 86.62 100 ASP A N 1
ATOM 818 C CA . ASP A 1 100 ? 29.247 7.423 -6.610 1.00 86.62 100 ASP A CA 1
ATOM 819 C C . ASP A 1 100 ? 28.551 7.548 -5.246 1.00 86.62 100 ASP A C 1
ATOM 821 O O . ASP A 1 100 ? 27.908 6.619 -4.749 1.00 86.62 100 ASP A O 1
ATOM 825 N N . SER A 1 101 ? 28.639 8.733 -4.643 1.00 86.81 101 SER A N 1
ATOM 826 C CA . SER A 1 101 ? 28.045 9.020 -3.333 1.00 86.81 101 SER A CA 1
ATOM 827 C C . SER A 1 101 ? 26.513 8.978 -3.316 1.00 86.81 101 SER A C 1
ATOM 829 O O . SER A 1 101 ? 25.925 9.001 -2.233 1.00 86.81 101 SER A O 1
ATOM 831 N N . SER A 1 102 ? 25.854 8.883 -4.479 1.00 84.69 102 SER A N 1
ATOM 832 C CA . SER A 1 102 ? 24.404 8.680 -4.556 1.00 84.69 102 SER A CA 1
ATOM 833 C C . SER A 1 102 ? 23.980 7.257 -4.185 1.00 84.69 102 SER A C 1
ATOM 835 O O . SER A 1 102 ? 22.799 7.026 -3.920 1.00 84.69 102 SER A O 1
ATOM 837 N N . TYR A 1 103 ? 24.916 6.303 -4.129 1.00 87.62 103 TYR A N 1
ATOM 838 C CA . TYR A 1 103 ? 24.658 4.951 -3.644 1.00 87.62 103 TYR A CA 1
ATOM 839 C C . TYR A 1 103 ? 25.060 4.813 -2.182 1.00 87.62 103 TYR A C 1
ATOM 841 O O . TYR A 1 103 ? 26.230 4.935 -1.809 1.00 87.62 103 TYR A O 1
ATOM 849 N N . LEU A 1 104 ? 24.068 4.483 -1.364 1.00 88.31 104 LEU A N 1
ATOM 850 C CA . LEU A 1 104 ? 24.206 4.306 0.069 1.00 88.31 104 LEU A CA 1
ATOM 851 C C . LEU A 1 104 ? 24.069 2.824 0.413 1.00 88.31 104 LEU A C 1
ATOM 853 O O . LEU A 1 104 ? 23.189 2.124 -0.097 1.00 88.31 104 LEU A O 1
ATOM 857 N N . ARG A 1 105 ? 24.940 2.358 1.306 1.00 90.69 105 ARG A N 1
ATOM 858 C CA . ARG A 1 105 ? 24.805 1.084 2.006 1.00 90.69 105 ARG A CA 1
ATOM 859 C C . ARG A 1 105 ? 24.523 1.384 3.471 1.00 90.69 105 ARG A C 1
ATOM 861 O O . ARG A 1 105 ? 25.287 2.094 4.121 1.00 90.69 105 ARG A O 1
ATOM 868 N N . ARG A 1 106 ? 23.429 0.843 3.997 1.00 91.94 106 ARG A N 1
ATOM 869 C CA . ARG A 1 106 ? 23.063 0.923 5.414 1.00 91.94 106 ARG A CA 1
ATOM 870 C C . ARG A 1 106 ? 23.099 -0.471 6.004 1.00 91.94 106 ARG A C 1
ATOM 872 O O . ARG A 1 106 ? 22.417 -1.351 5.501 1.00 91.94 106 ARG A O 1
ATOM 879 N N . VAL A 1 107 ? 23.851 -0.673 7.073 1.00 92.44 107 VAL A N 1
ATOM 880 C CA . VAL A 1 107 ? 23.828 -1.919 7.839 1.00 92.44 107 VAL A CA 1
ATOM 881 C C . VAL A 1 107 ? 23.179 -1.648 9.183 1.00 92.44 107 VAL A C 1
ATOM 883 O O . VAL A 1 107 ? 23.638 -0.760 9.883 1.00 92.44 107 VAL A O 1
ATOM 886 N N . SER A 1 108 ? 22.116 -2.363 9.541 1.00 93.69 108 SER A N 1
ATOM 887 C CA . SER A 1 108 ? 21.393 -2.186 10.807 1.00 93.69 108 SER A CA 1
ATOM 888 C C . SER A 1 108 ? 21.403 -3.480 11.619 1.00 93.69 108 SER A C 1
ATOM 890 O O . SER A 1 108 ? 21.108 -4.533 11.063 1.00 93.69 108 SER A O 1
ATOM 892 N N . TRP A 1 109 ? 21.697 -3.431 12.918 1.00 94.19 109 TRP A N 1
ATOM 893 C CA . TRP A 1 109 ? 21.676 -4.609 13.800 1.00 94.19 109 TRP A CA 1
ATOM 894 C C . TRP A 1 109 ? 21.180 -4.260 15.201 1.00 94.19 109 TRP A C 1
ATOM 896 O O . TRP A 1 109 ? 21.287 -3.116 15.645 1.00 94.19 109 TRP A O 1
ATOM 906 N N . LEU A 1 110 ? 20.633 -5.252 15.903 1.00 92.06 110 LEU A N 1
ATOM 907 C CA . LEU A 1 110 ? 20.185 -5.088 17.284 1.00 92.06 110 LEU A CA 1
ATOM 908 C C . LEU A 1 110 ? 21.373 -5.243 18.242 1.00 92.06 110 LEU A C 1
ATOM 910 O O . LEU A 1 110 ? 22.070 -6.256 18.207 1.00 92.06 110 LEU A O 1
ATOM 914 N N . GLY A 1 111 ? 21.624 -4.230 19.072 1.00 87.94 111 GLY A N 1
ATOM 915 C CA . GLY A 1 111 ? 22.638 -4.268 20.126 1.00 87.94 111 GLY A CA 1
ATOM 916 C C . GLY A 1 111 ? 22.191 -5.145 21.295 1.00 87.94 111 GLY A C 1
ATOM 917 O O . GLY A 1 111 ? 21.016 -5.140 21.649 1.00 87.94 111 GLY A O 1
ATOM 918 N N . GLY A 1 112 ? 23.117 -5.919 21.870 1.00 82.44 112 GLY A N 1
ATOM 919 C CA . GLY A 1 112 ? 22.857 -6.772 23.041 1.00 82.44 112 GLY A CA 1
ATOM 920 C C . GLY A 1 112 ? 21.939 -7.978 22.796 1.00 82.44 112 GLY A C 1
ATOM 921 O O . GLY A 1 112 ? 21.643 -8.713 23.729 1.00 82.44 112 GLY A O 1
ATOM 922 N N . HIS A 1 113 ? 21.493 -8.200 21.559 1.00 84.19 113 HIS A N 1
ATOM 923 C CA . HIS A 1 113 ? 20.563 -9.271 21.220 1.00 84.19 113 HIS A CA 1
ATOM 924 C C . HIS A 1 113 ? 21.306 -10.569 20.854 1.00 84.19 113 HIS A C 1
ATOM 926 O O . HIS A 1 113 ? 22.209 -10.547 20.019 1.00 84.19 113 HIS A O 1
ATOM 932 N N . GLU A 1 114 ? 20.874 -11.717 21.389 1.00 84.81 114 GLU A N 1
ATOM 933 C CA . GLU A 1 114 ? 21.551 -13.024 21.226 1.00 84.81 114 GLU A CA 1
ATOM 934 C C . GLU A 1 114 ? 21.671 -13.487 19.766 1.00 84.81 114 GLU A C 1
ATOM 936 O O . GLU A 1 114 ? 22.644 -14.113 19.366 1.00 84.81 114 GLU A O 1
ATOM 941 N N . ASN A 1 115 ? 20.677 -13.160 18.940 1.00 79.50 115 ASN A N 1
ATOM 942 C CA . ASN A 1 115 ? 20.599 -13.646 17.561 1.00 79.50 115 ASN A CA 1
ATOM 943 C C . ASN A 1 115 ? 21.603 -13.037 16.559 1.00 79.50 115 ASN A C 1
ATOM 945 O O . ASN A 1 115 ? 21.438 -13.315 15.381 1.00 79.50 115 ASN A O 1
ATOM 949 N N . HIS A 1 116 ? 22.592 -12.229 16.969 1.00 89.69 116 HIS A N 1
ATOM 950 C CA . HIS A 1 116 ? 23.721 -11.726 16.151 1.00 89.69 116 HIS A CA 1
ATOM 951 C C . HIS A 1 116 ? 23.438 -11.593 14.634 1.00 89.69 116 HIS A C 1
ATOM 953 O O . HIS A 1 116 ? 24.109 -12.188 13.790 1.00 89.69 116 HIS A O 1
ATOM 959 N N . ILE A 1 117 ? 22.424 -10.809 14.262 1.00 90.69 117 ILE A N 1
ATOM 960 C CA . ILE A 1 117 ? 22.007 -10.611 12.868 1.00 90.69 117 ILE A CA 1
ATOM 961 C C . ILE A 1 117 ? 22.100 -9.131 12.508 1.00 90.69 117 ILE A C 1
ATOM 963 O O . ILE A 1 117 ? 21.741 -8.264 13.307 1.00 90.69 117 ILE A O 1
ATOM 967 N N . ALA A 1 118 ? 22.519 -8.859 11.274 1.00 92.62 118 ALA A N 1
ATOM 968 C CA . ALA A 1 118 ? 22.476 -7.539 10.667 1.00 92.62 118 ALA A CA 1
ATOM 969 C C . ALA A 1 118 ? 21.675 -7.553 9.357 1.00 92.62 118 ALA A C 1
ATOM 971 O O . ALA A 1 118 ? 21.670 -8.534 8.615 1.00 92.62 118 ALA A O 1
ATOM 972 N N . VAL A 1 119 ? 21.017 -6.437 9.057 1.00 92.44 119 VAL A N 1
ATOM 973 C CA . VAL A 1 119 ? 20.320 -6.171 7.797 1.00 92.44 119 VAL A CA 1
ATOM 974 C C . VAL A 1 119 ? 21.140 -5.162 7.000 1.00 92.44 119 VAL A C 1
ATOM 976 O O . VAL A 1 119 ? 21.335 -4.038 7.449 1.00 92.44 119 VAL A O 1
ATOM 979 N N . VAL A 1 120 ? 21.616 -5.553 5.824 1.00 92.56 120 VAL A N 1
ATOM 980 C CA . VAL A 1 120 ? 22.379 -4.721 4.888 1.00 92.56 120 VAL A CA 1
ATOM 981 C C . VAL A 1 120 ? 21.454 -4.263 3.770 1.00 92.56 120 VAL A C 1
ATOM 983 O O . VAL A 1 120 ? 20.958 -5.085 3.012 1.00 92.56 120 VAL A O 1
ATOM 986 N N . GLU A 1 121 ? 21.243 -2.968 3.625 1.00 91.88 121 GLU A N 1
ATOM 987 C CA . GLU A 1 121 ? 20.379 -2.352 2.622 1.00 91.88 121 GLU A CA 1
ATOM 988 C C . GLU A 1 121 ? 21.225 -1.531 1.651 1.00 91.88 121 GLU A C 1
ATOM 990 O O . GLU A 1 121 ? 22.073 -0.747 2.074 1.00 91.88 121 GLU A O 1
ATOM 995 N N . TYR A 1 122 ? 20.974 -1.689 0.355 1.00 90.50 122 TYR A N 1
ATOM 996 C CA . TYR A 1 122 ? 21.601 -0.916 -0.712 1.00 90.50 122 TYR A CA 1
ATOM 997 C C . TYR A 1 122 ? 20.522 -0.106 -1.421 1.00 90.50 122 TYR A C 1
ATOM 999 O O . TYR A 1 122 ? 19.554 -0.684 -1.916 1.00 90.50 122 TYR A O 1
ATOM 1007 N N . PHE A 1 123 ? 20.677 1.211 -1.498 1.00 87.69 123 PHE A N 1
ATOM 1008 C CA . PHE A 1 123 ? 19.701 2.088 -2.143 1.00 87.69 123 PHE A CA 1
ATOM 1009 C C . PHE A 1 123 ? 20.376 3.300 -2.780 1.00 87.69 123 PHE A C 1
ATOM 1011 O O . PHE A 1 123 ? 21.415 3.775 -2.317 1.00 87.69 123 PHE A O 1
ATOM 1018 N N . LYS A 1 124 ? 19.769 3.801 -3.857 1.00 86.56 124 LYS A N 1
ATOM 1019 C CA . LYS A 1 124 ? 20.178 5.044 -4.512 1.00 86.56 124 LYS A CA 1
ATOM 1020 C C . LYS A 1 124 ? 19.392 6.203 -3.904 1.00 86.56 124 LYS A C 1
ATOM 1022 O O . LYS A 1 124 ? 18.174 6.264 -4.046 1.00 86.56 124 LYS A O 1
ATOM 1027 N N . GLY A 1 125 ? 20.069 7.111 -3.215 1.00 74.06 125 GLY A N 1
ATOM 1028 C CA . GLY A 1 125 ? 19.439 8.255 -2.569 1.00 74.06 125 GLY A CA 1
ATOM 1029 C C . GLY A 1 125 ? 20.439 9.366 -2.290 1.00 74.06 125 GLY A C 1
ATOM 1030 O O . GLY A 1 125 ? 21.561 9.115 -1.860 1.00 74.06 125 GLY A O 1
ATOM 1031 N N . TYR A 1 126 ? 20.022 10.612 -2.509 1.00 59.31 126 TYR A N 1
ATOM 1032 C CA . TYR A 1 126 ? 20.786 11.767 -2.058 1.00 59.31 126 TYR A CA 1
ATOM 1033 C C . TYR A 1 126 ? 20.794 11.773 -0.528 1.00 59.31 126 TYR A C 1
ATOM 1035 O O . TYR A 1 126 ? 19.734 11.863 0.097 1.00 59.31 126 TYR A O 1
ATOM 1043 N N . MET A 1 127 ? 21.978 11.713 0.086 1.00 47.72 127 MET A N 1
ATOM 1044 C CA . MET A 1 127 ? 22.136 12.163 1.466 1.00 47.72 127 MET A CA 1
ATOM 1045 C C . MET A 1 127 ? 21.825 13.666 1.486 1.00 47.72 127 MET A C 1
ATOM 1047 O O . MET A 1 127 ? 22.713 14.494 1.302 1.00 47.72 127 MET A O 1
ATOM 1051 N N . GLN A 1 128 ? 20.560 14.047 1.686 1.00 41.31 128 GLN A N 1
ATOM 1052 C CA . GLN A 1 128 ? 20.283 15.369 2.235 1.00 41.31 128 GLN A CA 1
ATOM 1053 C C . GLN A 1 128 ? 20.969 15.382 3.596 1.00 41.31 128 GLN A C 1
ATOM 1055 O O . GLN A 1 128 ? 20.616 14.605 4.482 1.00 41.31 128 GLN A O 1
ATOM 1060 N N . SER A 1 129 ? 22.032 16.173 3.689 1.00 31.52 129 SER A N 1
ATOM 1061 C CA . SER A 1 129 ? 22.906 16.314 4.843 1.00 31.52 129 SER A CA 1
ATOM 1062 C C . SER A 1 129 ? 22.117 16.273 6.151 1.00 31.52 129 SER A C 1
ATOM 1064 O O . SER A 1 129 ? 21.481 17.253 6.539 1.00 31.52 129 SER A O 1
ATOM 1066 N N . ILE A 1 130 ? 22.206 15.155 6.869 1.00 33.69 130 ILE A N 1
ATOM 1067 C CA . ILE A 1 130 ? 21.961 15.129 8.307 1.00 33.69 130 ILE A CA 1
ATOM 1068 C C . ILE A 1 130 ? 23.172 15.840 8.926 1.00 33.69 130 ILE A C 1
ATOM 1070 O O . ILE A 1 130 ? 24.111 15.217 9.416 1.00 33.69 130 ILE A O 1
ATOM 1074 N N . GLN A 1 131 ? 23.190 17.174 8.849 1.00 28.27 131 GLN A N 1
ATOM 1075 C CA . GLN A 1 131 ? 23.954 17.991 9.782 1.00 28.27 131 GLN A CA 1
ATOM 1076 C C . GLN A 1 131 ? 23.230 17.897 11.129 1.00 28.27 131 GLN A C 1
ATOM 1078 O O . GLN A 1 131 ? 22.461 18.771 11.517 1.00 28.27 131 GLN A O 1
ATOM 1083 N N . ILE A 1 132 ? 23.456 16.801 11.856 1.00 29.75 132 ILE A N 1
ATOM 1084 C CA . ILE A 1 132 ? 23.389 16.885 13.313 1.00 29.75 132 ILE A CA 1
ATOM 1085 C C . ILE A 1 132 ? 24.559 17.788 13.682 1.00 29.75 132 ILE A C 1
ATOM 1087 O O . ILE A 1 132 ? 25.717 17.401 13.519 1.00 29.75 132 ILE A O 1
ATOM 1091 N N . VAL A 1 133 ? 24.238 19.014 14.093 1.00 27.55 133 VAL A N 1
ATOM 1092 C CA . VAL A 1 133 ? 25.164 19.950 14.729 1.00 27.55 133 VAL A CA 1
ATOM 1093 C C . VAL A 1 133 ? 25.737 19.240 15.954 1.00 27.55 133 VAL A C 1
ATOM 1095 O O . VAL A 1 133 ? 25.131 19.209 17.020 1.00 27.55 133 VAL A O 1
ATOM 1098 N N . ALA A 1 134 ? 26.887 18.601 15.769 1.00 28.75 134 ALA A N 1
ATOM 1099 C CA . ALA A 1 134 ? 27.731 18.105 16.836 1.00 28.75 134 ALA A CA 1
ATOM 1100 C C . ALA A 1 134 ? 28.622 19.265 17.288 1.00 28.75 134 ALA A C 1
ATOM 1102 O O . ALA A 1 134 ? 29.809 19.285 16.998 1.00 28.75 134 ALA A O 1
ATOM 1103 N N . ASN A 1 135 ? 28.017 20.240 17.967 1.00 27.23 135 ASN A N 1
ATOM 1104 C CA . ASN A 1 135 ? 28.730 21.102 18.904 1.00 27.23 135 ASN A CA 1
ATOM 1105 C C . ASN A 1 135 ? 28.322 20.638 20.302 1.00 27.23 135 ASN A C 1
ATOM 1107 O O . ASN A 1 135 ? 27.421 21.195 20.924 1.00 27.23 135 ASN A O 1
ATOM 1111 N N . ILE A 1 136 ? 28.936 19.543 20.741 1.00 29.89 136 ILE A N 1
ATOM 1112 C CA . ILE A 1 136 ? 29.086 19.228 22.159 1.00 29.89 136 ILE A CA 1
ATOM 1113 C C . ILE A 1 136 ? 30.596 19.186 22.355 1.00 29.89 136 ILE A C 1
ATOM 1115 O O . ILE A 1 136 ? 31.228 18.150 22.178 1.00 29.89 136 ILE A O 1
ATOM 1119 N N . THR A 1 137 ? 31.180 20.359 22.568 1.00 29.05 137 THR A N 1
ATOM 1120 C CA . THR A 1 137 ? 32.460 20.467 23.258 1.00 29.05 137 THR A CA 1
ATOM 1121 C C . THR A 1 137 ? 32.172 20.276 24.739 1.00 29.05 137 THR A C 1
ATOM 1123 O O . THR A 1 137 ? 31.308 20.958 25.293 1.00 29.05 137 THR A O 1
ATOM 1126 N N . ASP A 1 138 ? 32.854 19.301 25.332 1.00 34.84 138 ASP A N 1
ATOM 1127 C CA . ASP A 1 138 ? 33.001 19.140 26.774 1.00 34.84 138 ASP A CA 1
ATOM 1128 C C . ASP A 1 138 ? 33.473 20.456 27.396 1.00 34.84 138 ASP A C 1
ATOM 1130 O O . ASP A 1 138 ? 34.578 20.907 27.111 1.00 34.84 138 ASP A O 1
ATOM 1134 N N . GLU A 1 139 ? 32.664 21.031 28.281 1.00 29.61 139 GLU A N 1
ATOM 1135 C CA . GLU A 1 139 ? 33.155 21.901 29.348 1.00 29.61 139 GLU A CA 1
ATOM 1136 C C . GLU A 1 139 ? 32.435 21.520 30.642 1.00 29.61 139 GLU A C 1
ATOM 1138 O O . GLU A 1 139 ? 31.336 21.972 30.962 1.00 29.61 139 GLU A O 1
ATOM 1143 N N . THR A 1 140 ? 33.071 20.619 31.383 1.00 36.84 140 THR A N 1
ATOM 1144 C CA . THR A 1 140 ? 32.898 20.481 32.824 1.00 36.84 140 THR A CA 1
ATOM 1145 C C . THR A 1 140 ? 33.648 21.617 33.521 1.00 36.84 140 THR A C 1
ATOM 1147 O O . THR A 1 140 ? 34.876 21.610 33.513 1.00 36.84 140 THR A O 1
ATOM 1150 N N . SER A 1 141 ? 32.941 22.537 34.181 1.00 31.08 141 SER A N 1
ATOM 1151 C CA . SER A 1 141 ? 33.410 23.139 35.440 1.00 31.08 141 SER A CA 1
ATOM 1152 C C . SER A 1 141 ? 32.286 23.900 36.150 1.00 31.08 141 SER A C 1
ATOM 1154 O O . SER A 1 141 ? 31.743 24.866 35.613 1.00 31.08 141 SER A O 1
ATOM 1156 N N . ASP A 1 142 ? 31.983 23.475 37.376 1.00 34.94 142 ASP A N 1
ATOM 1157 C CA . ASP A 1 142 ? 31.242 24.224 38.396 1.00 34.94 142 ASP A CA 1
ATOM 1158 C C . ASP A 1 142 ? 31.909 25.594 38.642 1.00 34.94 142 ASP A C 1
ATOM 1160 O O . ASP A 1 142 ? 33.129 25.683 38.753 1.00 34.94 142 ASP A O 1
ATOM 1164 N N . THR A 1 143 ? 31.201 26.723 38.714 1.00 32.31 143 THR A N 1
ATOM 1165 C CA . THR A 1 143 ? 30.581 27.279 39.938 1.00 32.31 143 THR A CA 1
ATOM 1166 C C . THR A 1 143 ? 29.888 28.626 39.618 1.00 32.31 143 THR A C 1
ATOM 1168 O O . THR A 1 143 ? 30.165 29.227 38.579 1.00 32.31 143 THR A O 1
ATOM 1171 N N . PRO A 1 144 ? 28.980 29.133 40.483 1.00 48.81 144 PRO A N 1
ATOM 1172 C CA . PRO A 1 144 ? 28.072 30.235 40.159 1.00 48.81 144 PRO A CA 1
ATOM 1173 C C . PRO A 1 144 ? 28.562 31.592 40.681 1.00 48.81 144 PRO A C 1
ATOM 1175 O O . PRO A 1 144 ? 29.069 31.668 41.796 1.00 48.81 144 PRO A O 1
ATOM 1178 N N . LEU A 1 145 ? 28.285 32.684 39.959 1.00 28.81 145 LEU A N 1
ATOM 1179 C CA . LEU A 1 145 ? 28.266 34.033 40.536 1.00 28.81 145 LEU A CA 1
ATOM 1180 C C . LEU A 1 145 ? 27.279 34.958 39.803 1.00 28.81 145 LEU A C 1
ATOM 1182 O O . LEU A 1 145 ? 27.280 35.090 38.582 1.00 28.81 145 LEU A O 1
ATOM 1186 N N . ASN A 1 146 ? 26.428 35.583 40.617 1.00 32.66 146 ASN A N 1
ATOM 1187 C CA . ASN A 1 146 ? 25.574 36.735 40.327 1.00 32.66 146 ASN A CA 1
ATOM 1188 C C . ASN A 1 146 ? 26.304 37.844 39.546 1.00 32.66 146 ASN A C 1
ATOM 1190 O O . ASN A 1 146 ? 27.476 38.083 39.812 1.00 32.66 146 ASN A O 1
ATOM 1194 N N . VAL A 1 147 ? 25.564 38.635 38.753 1.00 28.72 147 VAL A N 1
ATOM 1195 C CA . VAL A 1 147 ? 25.405 40.098 38.942 1.00 28.72 147 VAL A CA 1
ATOM 1196 C C . VAL A 1 147 ? 24.506 40.712 37.848 1.00 28.72 147 VAL A C 1
ATOM 1198 O O . VAL A 1 147 ? 24.596 40.411 36.664 1.00 28.72 147 VAL A O 1
ATOM 1201 N N . LYS A 1 148 ? 23.616 41.592 38.320 1.00 30.08 148 LYS A N 1
ATOM 1202 C CA . LYS A 1 148 ? 22.723 42.528 37.614 1.00 30.08 148 LYS A CA 1
ATOM 1203 C C . LYS A 1 148 ? 23.428 43.368 36.529 1.00 30.08 148 LYS A C 1
ATOM 1205 O O . LYS A 1 148 ? 24.505 43.881 36.808 1.00 30.08 148 LYS A O 1
ATOM 1210 N N . ARG A 1 149 ? 22.717 43.742 35.452 1.00 29.23 149 ARG A N 1
ATOM 1211 C CA . ARG A 1 149 ? 22.168 45.108 35.214 1.00 29.23 149 ARG A CA 1
ATOM 1212 C C . ARG A 1 149 ? 21.744 45.359 33.753 1.00 29.23 149 ARG A C 1
ATOM 1214 O O . ARG A 1 149 ? 22.460 45.017 32.827 1.00 29.23 149 ARG A O 1
ATOM 1221 N N . ASN A 1 150 ? 20.627 46.085 33.669 1.00 29.09 150 ASN A N 1
ATOM 1222 C CA . ASN A 1 150 ? 20.242 47.141 32.725 1.00 29.09 150 ASN A CA 1
ATOM 1223 C C . ASN A 1 150 ? 19.910 46.790 31.264 1.00 29.09 150 ASN A C 1
ATOM 1225 O O . ASN A 1 150 ? 20.774 46.634 30.411 1.00 29.09 150 ASN A O 1
ATOM 1229 N N . LEU A 1 151 ? 18.599 46.801 31.003 1.00 31.38 151 LEU A N 1
ATOM 1230 C CA . LEU A 1 151 ? 17.982 47.182 29.736 1.00 31.38 151 LEU A CA 1
ATOM 1231 C C . LEU A 1 151 ? 17.781 48.703 29.748 1.00 31.38 151 LEU A C 1
ATOM 1233 O O . LEU A 1 151 ? 17.089 49.212 30.629 1.00 31.38 151 LEU A O 1
ATOM 1237 N N . GLU A 1 152 ? 18.352 49.390 28.765 1.00 32.31 152 GLU A N 1
ATOM 1238 C CA . GLU A 1 152 ? 17.895 50.708 28.329 1.00 32.31 152 GLU A CA 1
ATOM 1239 C C . GLU A 1 152 ? 17.186 50.566 26.979 1.00 32.31 152 GLU A C 1
ATOM 1241 O O . GLU A 1 152 ? 17.566 49.765 26.122 1.00 32.31 152 GLU A O 1
ATOM 1246 N N . HIS A 1 153 ? 16.096 51.321 26.879 1.00 34.34 153 HIS A N 1
ATOM 1247 C CA . HIS A 1 153 ? 15.319 51.622 25.687 1.00 34.34 153 HIS A CA 1
ATOM 1248 C C . HIS A 1 153 ? 16.190 52.290 24.615 1.00 34.34 153 HIS A C 1
ATOM 1250 O O . HIS A 1 153 ? 17.056 53.080 24.966 1.00 34.34 153 HIS A O 1
ATOM 1256 N N . ASP A 1 154 ? 15.876 52.082 23.332 1.00 28.78 154 ASP A N 1
ATOM 1257 C CA . ASP A 1 154 ? 15.414 53.231 22.548 1.00 28.78 154 ASP A CA 1
ATOM 1258 C C . ASP A 1 154 ? 14.682 52.862 21.256 1.00 28.78 154 ASP A C 1
ATOM 1260 O O . ASP A 1 154 ? 14.885 51.810 20.646 1.00 28.78 154 ASP A O 1
ATOM 1264 N N . GLU A 1 155 ? 13.754 53.752 20.924 1.00 35.12 155 GLU A N 1
ATOM 1265 C CA . GLU A 1 155 ? 12.732 53.674 19.892 1.00 35.12 155 GLU A CA 1
ATOM 1266 C C . GLU A 1 155 ? 13.189 54.180 18.509 1.00 35.12 155 GLU A C 1
ATOM 1268 O O . GLU A 1 155 ? 14.251 54.775 18.326 1.00 35.12 155 GLU A O 1
ATOM 1273 N N . SER A 1 156 ? 12.232 54.083 17.574 1.00 30.56 156 SER A N 1
ATOM 1274 C CA . SER A 1 156 ? 12.086 54.868 16.337 1.00 30.56 156 SER A CA 1
ATOM 1275 C C . SER A 1 156 ? 12.804 54.272 15.118 1.00 30.56 156 SER A C 1
ATOM 1277 O O . SER A 1 156 ? 13.863 53.677 15.224 1.00 30.56 156 SER A O 1
ATOM 1279 N N . SER A 1 157 ? 12.320 54.369 13.884 1.00 32.94 157 SER A N 1
ATOM 1280 C CA . SER A 1 157 ? 11.129 54.960 13.267 1.00 32.94 157 SER A CA 1
ATOM 1281 C C . SER A 1 157 ? 11.131 54.475 11.799 1.00 32.94 157 SER A C 1
ATOM 1283 O O . SER A 1 157 ? 12.191 54.226 11.229 1.00 32.94 157 SER A O 1
ATOM 1285 N N . GLY A 1 158 ? 9.960 54.283 11.178 1.00 28.27 158 GLY A N 1
ATOM 1286 C CA . GLY A 1 158 ? 9.853 54.119 9.711 1.00 28.27 158 GLY A CA 1
ATOM 1287 C C . GLY A 1 158 ? 9.940 55.482 8.996 1.00 28.27 158 GLY A C 1
ATOM 1288 O O . GLY A 1 158 ? 10.348 56.450 9.633 1.00 28.27 158 GLY A O 1
ATOM 1289 N N . PRO A 1 159 ? 9.407 55.664 7.768 1.00 51.94 159 PRO A N 1
ATOM 1290 C CA . PRO A 1 159 ? 9.065 54.712 6.698 1.00 51.94 159 PRO A CA 1
ATOM 1291 C C . PRO A 1 159 ? 9.506 55.217 5.284 1.00 51.94 159 PRO A C 1
ATOM 1293 O O . PRO A 1 159 ? 10.106 56.277 5.159 1.00 51.94 159 PRO A O 1
ATOM 1296 N N . SER A 1 160 ? 9.119 54.499 4.210 1.00 30.22 160 SER A N 1
ATOM 1297 C CA . SER A 1 160 ? 8.582 55.045 2.929 1.00 30.22 160 SER A CA 1
ATOM 1298 C C . SER A 1 160 ? 9.176 54.504 1.607 1.00 30.22 160 SER A C 1
ATOM 1300 O O . SER A 1 160 ? 10.347 54.674 1.301 1.00 30.22 160 SER A O 1
ATOM 1302 N N . SER A 1 161 ? 8.254 53.981 0.780 1.00 30.59 161 SER A N 1
ATOM 1303 C CA . SER A 1 161 ? 8.114 54.098 -0.690 1.00 30.59 161 SER A CA 1
ATOM 1304 C C . SER A 1 161 ? 9.257 53.716 -1.648 1.00 30.59 161 SER A C 1
ATOM 1306 O O . SER A 1 161 ? 10.275 54.392 -1.722 1.00 30.59 161 SER A O 1
ATOM 1308 N N . SER A 1 162 ? 8.966 52.839 -2.617 1.00 30.02 162 SER A N 1
ATOM 1309 C CA . SER A 1 162 ? 8.618 53.256 -3.995 1.00 30.02 162 SER A CA 1
ATOM 1310 C C . SER A 1 162 ? 8.457 52.059 -4.947 1.00 30.02 162 SER A C 1
ATOM 1312 O O . SER A 1 162 ? 9.061 51.003 -4.790 1.00 30.02 162 SER A O 1
ATOM 1314 N N . LYS A 1 163 ? 7.554 52.241 -5.916 1.00 37.69 163 LYS A N 1
ATOM 1315 C CA . LYS A 1 163 ? 7.215 51.332 -7.016 1.00 37.69 163 LYS A CA 1
ATOM 1316 C C . LYS A 1 163 ? 8.310 51.365 -8.083 1.00 37.69 163 LYS A C 1
ATOM 1318 O O . LYS A 1 163 ? 8.744 52.454 -8.441 1.00 37.69 163 LYS A O 1
ATOM 1323 N N . LEU A 1 164 ? 8.610 50.226 -8.707 1.00 30.77 164 LEU A N 1
ATOM 1324 C CA . LEU A 1 164 ? 9.176 50.197 -10.056 1.00 30.77 164 LEU A CA 1
ATOM 1325 C C . LEU A 1 164 ? 8.683 48.964 -10.819 1.00 30.77 164 LEU A C 1
ATOM 1327 O O . LEU A 1 164 ? 8.862 47.821 -10.410 1.00 30.77 164 LEU A O 1
ATOM 1331 N N . VAL A 1 165 ? 7.996 49.260 -11.919 1.00 37.03 165 VAL A N 1
ATOM 1332 C CA . VAL A 1 165 ? 7.527 48.347 -12.959 1.00 37.03 165 VAL A CA 1
ATOM 1333 C C . VAL A 1 165 ? 8.695 48.118 -13.916 1.00 37.03 165 VAL A C 1
ATOM 1335 O O . VAL A 1 165 ? 9.270 49.088 -14.411 1.00 37.03 165 VAL A O 1
ATOM 1338 N N . HIS A 1 166 ? 9.031 46.862 -14.213 1.00 32.22 166 HIS A N 1
ATOM 1339 C CA . HIS A 1 166 ? 9.940 46.536 -15.310 1.00 32.22 166 HIS A CA 1
ATOM 1340 C C . HIS A 1 166 ? 9.333 45.451 -16.201 1.00 32.22 166 HIS A C 1
ATOM 1342 O O . HIS A 1 166 ? 9.112 44.318 -15.784 1.00 32.22 166 HIS A O 1
ATOM 1348 N N . ASN A 1 167 ? 9.023 45.859 -17.432 1.00 35.88 167 ASN A N 1
ATOM 1349 C CA . ASN A 1 167 ? 8.665 45.013 -18.562 1.00 35.88 167 ASN A CA 1
ATOM 1350 C C . ASN A 1 167 ? 9.971 44.590 -19.240 1.00 35.88 167 ASN A C 1
ATOM 1352 O O . ASN A 1 167 ? 10.684 45.451 -19.751 1.00 35.88 167 ASN A O 1
ATOM 1356 N N . GLN A 1 168 ? 10.263 43.292 -19.301 1.00 31.16 168 GLN A N 1
ATOM 1357 C CA . GLN A 1 168 ? 11.373 42.777 -20.102 1.00 31.16 168 GLN A CA 1
ATOM 1358 C C . GLN A 1 168 ? 10.873 41.615 -20.965 1.00 31.16 168 GLN A C 1
ATOM 1360 O O . GLN A 1 168 ? 10.640 40.506 -20.492 1.00 31.16 168 GLN A O 1
ATOM 1365 N N . LYS A 1 169 ? 10.652 41.914 -22.251 1.00 35.69 169 LYS A N 1
ATOM 1366 C CA . LYS A 1 169 ? 10.512 40.921 -23.320 1.00 35.69 169 LYS A CA 1
ATOM 1367 C C . LYS A 1 169 ? 11.904 40.355 -23.599 1.00 35.69 169 LYS A C 1
ATOM 1369 O O . LYS A 1 169 ? 12.738 41.077 -24.137 1.00 35.69 169 LYS A O 1
ATOM 1374 N N . HIS A 1 170 ? 12.128 39.088 -23.269 1.00 30.64 170 HIS A N 1
ATOM 1375 C CA . HIS A 1 170 ? 13.243 38.320 -23.817 1.00 30.64 170 HIS A CA 1
ATOM 1376 C C . HIS A 1 170 ? 12.776 37.581 -25.069 1.00 30.64 170 HIS A C 1
ATOM 1378 O O . HIS A 1 170 ? 11.740 36.918 -25.069 1.00 30.64 170 HIS A O 1
ATOM 1384 N N . ASN A 1 171 ? 13.532 37.782 -26.141 1.00 38.72 171 ASN A N 1
ATOM 1385 C CA . ASN A 1 171 ? 13.308 37.265 -27.477 1.00 38.72 171 ASN A CA 1
ATOM 1386 C C . ASN A 1 171 ? 14.561 36.452 -27.822 1.00 38.72 171 ASN A C 1
ATOM 1388 O O . ASN A 1 171 ? 15.510 37.008 -28.366 1.00 38.72 171 ASN A O 1
ATOM 1392 N N . ASP A 1 172 ? 14.580 35.172 -27.450 1.00 31.56 172 ASP A N 1
ATOM 1393 C CA . ASP A 1 172 ? 15.713 34.278 -27.704 1.00 31.56 172 ASP A CA 1
ATOM 1394 C C . ASP A 1 172 ? 15.301 33.224 -28.738 1.00 31.56 172 ASP A C 1
ATOM 1396 O O . ASP A 1 172 ? 14.728 32.181 -28.423 1.00 31.56 172 ASP A O 1
ATOM 1400 N N . ASN A 1 173 ? 15.596 33.526 -30.003 1.00 34.38 173 ASN A N 1
ATOM 1401 C CA . ASN A 1 173 ? 15.617 32.550 -31.086 1.00 34.38 173 ASN A CA 1
ATOM 1402 C C . ASN A 1 173 ? 16.938 31.783 -31.007 1.00 34.38 173 ASN A C 1
ATOM 1404 O O . ASN A 1 173 ? 17.975 32.300 -31.419 1.00 34.38 173 ASN A O 1
ATOM 1408 N N . ASN A 1 174 ? 16.898 30.547 -30.512 1.00 31.36 174 ASN A N 1
ATOM 1409 C CA . ASN A 1 174 ? 18.016 29.619 -30.625 1.00 31.36 174 ASN A CA 1
ATOM 1410 C C . ASN A 1 174 ? 17.534 28.374 -31.382 1.00 31.36 174 ASN A C 1
ATOM 1412 O O . ASN A 1 174 ? 16.825 27.532 -30.831 1.00 31.36 174 ASN A O 1
ATOM 1416 N N . SER A 1 175 ? 17.854 28.297 -32.679 1.00 37.81 175 SER A N 1
ATOM 1417 C CA . SER A 1 175 ? 17.533 27.144 -33.521 1.00 37.81 175 SER A CA 1
ATOM 1418 C C . SER A 1 175 ? 18.495 26.004 -33.194 1.00 37.81 175 SER A C 1
ATOM 1420 O O . SER A 1 175 ? 19.634 25.982 -33.664 1.00 37.81 175 SER A O 1
ATOM 1422 N N . GLN A 1 176 ? 18.044 25.064 -32.368 1.00 35.81 176 GLN A N 1
ATOM 1423 C CA . GLN A 1 176 ? 18.745 23.807 -32.145 1.00 35.81 176 GLN A CA 1
ATOM 1424 C C . GLN A 1 176 ? 18.314 22.776 -33.192 1.00 35.81 176 GLN A C 1
ATOM 1426 O O . GLN A 1 176 ? 17.127 22.516 -33.389 1.00 35.81 176 GLN A O 1
ATOM 1431 N N . ASP A 1 177 ? 19.318 22.224 -33.863 1.00 37.81 177 ASP A N 1
ATOM 1432 C CA . ASP A 1 177 ? 19.235 21.215 -34.911 1.00 37.81 177 ASP A CA 1
ATOM 1433 C C . ASP A 1 177 ? 18.531 19.941 -34.397 1.00 37.81 177 ASP A C 1
ATOM 1435 O O . ASP A 1 177 ? 18.968 19.290 -33.443 1.00 37.81 177 ASP A O 1
ATOM 1439 N N . GLY A 1 178 ? 17.367 19.642 -34.977 1.00 38.41 178 GLY A N 1
ATOM 1440 C CA . GLY A 1 178 ? 16.406 18.663 -34.474 1.00 38.41 178 GLY A CA 1
ATOM 1441 C C . GLY A 1 178 ? 16.618 17.274 -35.060 1.00 38.41 178 GLY A C 1
ATOM 1442 O O . GLY A 1 178 ? 15.874 16.859 -35.949 1.00 38.41 178 GLY A O 1
ATOM 1443 N N . SER A 1 179 ? 17.588 16.526 -34.532 1.00 37.53 179 SER A N 1
ATOM 1444 C CA . SER A 1 179 ? 17.645 15.080 -34.772 1.00 37.53 179 SER A CA 1
ATOM 1445 C C . SER A 1 179 ? 16.485 14.380 -34.042 1.00 37.53 179 SER A C 1
ATOM 1447 O O . SER A 1 179 ? 16.205 14.648 -32.873 1.00 37.53 179 SER A O 1
ATOM 1449 N N . ALA A 1 180 ? 15.739 13.533 -34.757 1.00 41.19 180 ALA A N 1
ATOM 1450 C CA . ALA A 1 180 ? 14.571 12.836 -34.226 1.00 41.19 180 ALA A CA 1
ATOM 1451 C C . ALA A 1 180 ? 15.003 11.769 -33.208 1.00 41.19 180 ALA A C 1
ATOM 1453 O O . ALA A 1 180 ? 15.365 10.652 -33.570 1.00 41.19 180 ALA A O 1
ATOM 1454 N N . GLU A 1 181 ? 14.975 12.125 -31.927 1.00 43.34 181 GLU A N 1
ATOM 1455 C CA . GLU A 1 181 ? 15.303 11.209 -30.840 1.00 43.34 181 GLU A CA 1
ATOM 1456 C C . GLU A 1 181 ? 14.192 10.152 -30.702 1.00 43.34 181 GLU A C 1
ATOM 1458 O O . GLU A 1 181 ? 13.043 10.453 -30.359 1.00 43.34 181 GLU A O 1
ATOM 1463 N N . ILE A 1 182 ? 14.521 8.895 -31.014 1.00 51.34 182 ILE A N 1
ATOM 1464 C CA . ILE A 1 182 ? 13.622 7.754 -30.821 1.00 51.34 182 ILE A CA 1
ATOM 1465 C C . ILE A 1 182 ? 13.429 7.580 -29.314 1.00 51.34 182 ILE A C 1
ATOM 1467 O O . ILE A 1 182 ? 14.297 7.063 -28.613 1.00 51.34 182 ILE A O 1
ATOM 1471 N N . ARG A 1 183 ? 12.272 8.009 -28.800 1.00 53.72 183 ARG A N 1
ATOM 1472 C CA . ARG A 1 183 ? 11.880 7.766 -27.409 1.00 53.72 183 ARG A CA 1
ATOM 1473 C C . ARG A 1 183 ? 11.527 6.293 -27.227 1.00 53.72 183 ARG A C 1
ATOM 1475 O O . ARG A 1 183 ? 10.363 5.905 -27.294 1.00 53.72 183 ARG A O 1
ATOM 1482 N N . THR A 1 184 ? 12.529 5.460 -26.976 1.00 56.97 184 THR A N 1
ATOM 1483 C CA . THR A 1 184 ? 12.303 4.145 -26.375 1.00 56.97 184 THR A CA 1
ATOM 1484 C C . THR A 1 184 ? 11.694 4.345 -24.993 1.00 56.97 184 THR A C 1
ATOM 1486 O O . THR A 1 184 ? 12.224 5.124 -24.199 1.00 56.97 184 THR A O 1
ATOM 1489 N N . LEU A 1 185 ? 10.584 3.656 -24.697 1.00 61.44 185 LEU A N 1
ATOM 1490 C CA . LEU A 1 185 ? 10.033 3.619 -23.342 1.00 61.44 185 LEU A CA 1
ATOM 1491 C C . LEU A 1 185 ? 11.137 3.156 -22.388 1.00 61.44 185 LEU A C 1
ATOM 1493 O O . LEU A 1 185 ? 11.537 1.992 -22.407 1.00 61.44 185 LEU A O 1
ATOM 1497 N N . SER A 1 186 ? 11.639 4.091 -21.584 1.00 56.28 186 SER A N 1
ATOM 1498 C CA . SER A 1 186 ? 12.593 3.801 -20.522 1.00 56.28 186 SER A CA 1
ATOM 1499 C C . SER A 1 186 ? 11.998 2.766 -19.563 1.00 56.28 186 SER A C 1
ATOM 1501 O O . SER A 1 186 ? 10.782 2.727 -19.339 1.00 56.28 186 SER A O 1
ATOM 1503 N N . SER A 1 187 ? 12.867 1.908 -19.030 1.00 60.50 187 SER A N 1
ATOM 1504 C CA . SER A 1 187 ? 12.535 0.849 -18.076 1.00 60.50 187 SER A CA 1
ATOM 1505 C C . SER A 1 187 ? 11.669 1.366 -16.920 1.00 60.50 187 SER A C 1
ATOM 1507 O O . SER A 1 187 ? 11.953 2.436 -16.389 1.00 60.50 187 SER A O 1
ATOM 1509 N N . ASP A 1 188 ? 10.644 0.583 -16.559 1.00 65.38 188 ASP A N 1
ATOM 1510 C CA . ASP A 1 188 ? 9.718 0.710 -15.420 1.00 65.38 188 ASP A CA 1
ATOM 1511 C C . ASP A 1 188 ? 9.711 2.059 -14.679 1.00 65.38 188 ASP A C 1
ATOM 1513 O O . ASP A 1 188 ? 10.572 2.323 -13.846 1.00 65.38 188 ASP A O 1
ATOM 1517 N N . SER A 1 189 ? 8.649 2.862 -14.848 1.00 74.12 189 SER A N 1
ATOM 1518 C CA . SER A 1 189 ? 8.462 4.127 -14.099 1.00 74.12 189 SER A CA 1
ATOM 1519 C C . SER A 1 189 ? 8.257 3.933 -12.586 1.00 74.12 189 SER A C 1
ATOM 1521 O O . SER A 1 189 ? 8.133 4.898 -11.832 1.00 74.12 189 SER A O 1
ATOM 1523 N N . HIS A 1 190 ? 8.258 2.682 -12.122 1.00 78.38 190 HIS A N 1
ATOM 1524 C CA . HIS A 1 190 ? 8.095 2.287 -10.730 1.00 78.38 190 HIS A CA 1
ATOM 1525 C C . HIS A 1 190 ? 9.058 3.006 -9.774 1.00 78.38 190 HIS A C 1
ATOM 1527 O O . HIS A 1 190 ? 8.654 3.344 -8.663 1.00 78.38 190 HIS A O 1
ATOM 1533 N N . PHE A 1 191 ? 10.291 3.317 -10.195 1.00 82.44 191 PHE A N 1
ATOM 1534 C CA . PHE A 1 191 ? 11.250 4.042 -9.346 1.00 82.44 191 PHE A CA 1
ATOM 1535 C C . PHE A 1 191 ? 10.887 5.518 -9.116 1.00 82.44 191 PHE A C 1
ATOM 1537 O O . PHE A 1 191 ? 11.361 6.109 -8.149 1.00 82.44 191 PHE A O 1
ATOM 1544 N N . LEU A 1 192 ? 10.063 6.109 -9.989 1.00 87.75 192 LEU A N 1
ATOM 1545 C CA . LEU A 1 192 ? 9.542 7.474 -9.853 1.00 87.75 192 LEU A CA 1
ATOM 1546 C C . LEU A 1 192 ? 8.145 7.506 -9.235 1.00 87.75 192 LEU A C 1
ATOM 1548 O O . LEU A 1 192 ? 7.598 8.588 -9.039 1.00 87.75 192 LEU A O 1
ATOM 1552 N N . SER A 1 193 ? 7.540 6.345 -8.971 1.00 90.94 193 SER A N 1
ATOM 1553 C CA . SER A 1 193 ? 6.217 6.291 -8.357 1.00 90.94 193 SER A CA 1
ATOM 1554 C C . SER A 1 193 ? 6.256 6.809 -6.923 1.00 90.94 193 SER A C 1
ATOM 1556 O O . SER A 1 193 ? 7.212 6.584 -6.181 1.00 90.94 193 SER A O 1
ATOM 1558 N N . THR A 1 194 ? 5.190 7.498 -6.514 1.00 91.69 194 THR A N 1
ATOM 1559 C CA . THR A 1 194 ? 4.999 7.860 -5.103 1.00 91.69 194 THR A CA 1
ATOM 1560 C C . THR A 1 194 ? 4.702 6.609 -4.268 1.00 91.69 194 THR A C 1
ATOM 1562 O O . THR A 1 194 ? 5.051 6.550 -3.090 1.00 91.69 194 THR A O 1
ATOM 1565 N N . GLY A 1 195 ? 4.088 5.595 -4.882 1.00 93.38 195 GLY A N 1
ATOM 1566 C CA . GLY A 1 195 ? 3.921 4.274 -4.297 1.00 93.38 195 GLY A CA 1
ATOM 1567 C C . GLY A 1 195 ? 3.135 3.320 -5.196 1.00 93.38 195 GLY A C 1
ATOM 1568 O O . GLY A 1 195 ? 2.846 3.609 -6.361 1.00 93.38 195 GLY A O 1
ATOM 1569 N N . TYR A 1 196 ? 2.771 2.178 -4.613 1.00 94.56 196 TYR A N 1
ATOM 1570 C CA . TYR A 1 196 ? 2.105 1.064 -5.286 1.00 94.56 196 TYR A CA 1
ATOM 1571 C C . TYR A 1 196 ? 0.651 0.924 -4.832 1.00 94.56 196 TYR A C 1
ATOM 1573 O O . TYR A 1 196 ? 0.306 1.232 -3.689 1.00 94.56 196 TYR A O 1
ATOM 1581 N N . LEU A 1 197 ? -0.201 0.438 -5.730 1.00 94.31 197 LEU A N 1
ATOM 1582 C CA . LEU A 1 197 ? -1.607 0.163 -5.467 1.00 94.31 197 LEU A CA 1
ATOM 1583 C C . LEU A 1 197 ? -1.812 -1.284 -5.011 1.00 94.31 197 LEU A C 1
ATOM 1585 O O . LEU A 1 197 ? -1.429 -2.239 -5.685 1.00 94.31 197 LEU A O 1
ATOM 1589 N N . ASN A 1 198 ? -2.519 -1.460 -3.896 1.00 87.69 198 ASN A N 1
ATOM 1590 C CA . ASN A 1 198 ? -2.872 -2.775 -3.371 1.00 87.69 198 ASN A CA 1
ATOM 1591 C C . ASN A 1 198 ? -4.223 -3.241 -3.936 1.00 87.69 198 ASN A C 1
ATOM 1593 O O . ASN A 1 198 ? -5.240 -3.176 -3.254 1.00 87.69 198 ASN A O 1
ATOM 1597 N N . LYS A 1 199 ? -4.219 -3.768 -5.170 1.00 78.69 199 LYS A N 1
ATOM 1598 C CA . LYS A 1 199 ? -5.394 -4.348 -5.866 1.00 78.69 199 LYS A CA 1
ATOM 1599 C C . LYS A 1 199 ? -6.498 -3.341 -6.226 1.00 78.69 199 LYS A C 1
ATOM 1601 O O . LYS A 1 199 ? -7.670 -3.549 -5.916 1.00 78.69 199 LYS A O 1
ATOM 1606 N N . GLY A 1 200 ? -6.137 -2.305 -6.974 1.00 93.31 200 GLY A N 1
ATOM 1607 C CA . GLY A 1 200 ? -7.091 -1.358 -7.546 1.00 93.31 200 GLY A CA 1
ATOM 1608 C C . GLY A 1 200 ? -6.890 0.056 -7.031 1.00 93.31 200 GLY A C 1
ATOM 1609 O O . GLY A 1 200 ? -5.855 0.391 -6.467 1.00 93.31 200 GLY A O 1
ATOM 1610 N N . PHE A 1 201 ? -7.882 0.903 -7.271 1.00 97.44 201 PHE A N 1
ATOM 1611 C CA . PHE A 1 201 ? -7.835 2.285 -6.827 1.00 97.44 201 PHE A CA 1
ATOM 1612 C C . PHE A 1 201 ? -8.017 2.411 -5.309 1.00 97.44 201 PHE A C 1
ATOM 1614 O O . PHE A 1 201 ? -8.813 1.680 -4.727 1.00 97.44 201 PHE A O 1
ATOM 1621 N N . MET A 1 202 ? -7.351 3.393 -4.703 1.00 97.44 202 MET A N 1
ATOM 1622 C CA . MET A 1 202 ? -7.452 3.711 -3.277 1.00 97.44 202 MET A CA 1
ATOM 1623 C C . MET A 1 202 ? -8.874 4.098 -2.855 1.00 97.44 202 MET A C 1
ATOM 1625 O O . MET A 1 202 ? -9.676 4.618 -3.650 1.00 97.44 202 MET A O 1
ATOM 1629 N N . GLU A 1 203 ? -9.170 3.933 -1.572 1.00 96.19 203 GLU A N 1
ATOM 1630 C CA . GLU A 1 203 ? -10.429 4.404 -1.002 1.00 96.19 203 GLU A CA 1
ATOM 1631 C C . GLU A 1 203 ? -10.441 5.930 -0.817 1.00 96.19 203 GLU A C 1
ATOM 1633 O O . GLU A 1 203 ? -9.412 6.604 -0.845 1.00 96.19 203 GLU A O 1
ATOM 1638 N N . ALA A 1 204 ? -11.632 6.520 -0.658 1.00 96.50 204 ALA A N 1
ATOM 1639 C CA . ALA A 1 204 ? -11.760 7.978 -0.522 1.00 96.50 204 ALA A CA 1
ATOM 1640 C C . ALA A 1 204 ? -10.965 8.549 0.657 1.00 96.50 204 ALA A C 1
ATOM 1642 O O . ALA A 1 204 ? -10.335 9.591 0.508 1.00 96.50 204 ALA A O 1
ATOM 1643 N N . GLU A 1 205 ? -10.972 7.852 1.792 1.00 95.50 205 GLU A N 1
ATOM 1644 C CA . GLU A 1 205 ? -10.250 8.254 3.002 1.00 95.50 205 GLU A CA 1
ATOM 1645 C C . GLU A 1 205 ? -8.741 8.324 2.765 1.00 95.50 205 GLU A C 1
ATOM 1647 O O . GLU A 1 205 ? -8.106 9.313 3.125 1.00 95.50 205 GLU A O 1
ATOM 1652 N N . GLU A 1 206 ? -8.177 7.329 2.082 1.00 95.81 206 GLU A N 1
ATOM 1653 C CA . GLU A 1 206 ? -6.753 7.289 1.746 1.00 95.81 206 GLU A CA 1
ATOM 1654 C C . GLU A 1 206 ? -6.373 8.406 0.773 1.00 95.81 206 GLU A C 1
ATOM 1656 O O . GLU A 1 206 ? -5.375 9.095 0.981 1.00 95.81 206 GLU A O 1
ATOM 1661 N N . VAL A 1 207 ? -7.193 8.630 -0.260 1.00 97.50 207 VAL A N 1
ATOM 1662 C CA . VAL A 1 207 ? -6.967 9.701 -1.241 1.00 97.50 207 VAL A CA 1
ATOM 1663 C C . VAL A 1 207 ? -6.990 11.071 -0.571 1.00 97.50 207 VAL A C 1
ATOM 1665 O O . VAL A 1 207 ? -6.084 11.871 -0.792 1.00 97.50 207 VAL A O 1
ATOM 1668 N N . VAL A 1 208 ? -8.002 11.351 0.256 1.00 96.44 208 VAL A N 1
ATOM 1669 C CA . VAL A 1 208 ? -8.095 12.624 0.984 1.00 96.44 208 VAL A CA 1
ATOM 1670 C C . VAL A 1 208 ? -6.901 12.778 1.915 1.00 96.44 208 VAL A C 1
ATOM 1672 O O . VAL A 1 208 ? -6.270 13.827 1.890 1.00 96.44 208 VAL A O 1
ATOM 1675 N N . LYS A 1 209 ? -6.530 11.729 2.660 1.00 95.44 209 LYS A N 1
ATOM 1676 C CA . LYS A 1 209 ? -5.353 11.745 3.534 1.00 95.44 209 LYS A CA 1
ATOM 1677 C C . LYS A 1 209 ? -4.079 12.107 2.771 1.00 95.44 209 LYS A C 1
ATOM 1679 O O . LYS A 1 209 ? -3.324 12.953 3.243 1.00 95.44 209 LYS A O 1
ATOM 1684 N N . TRP A 1 210 ? -3.826 11.505 1.609 1.00 96.94 210 TRP A N 1
ATOM 1685 C CA . TRP A 1 210 ? -2.662 11.861 0.790 1.00 96.94 210 TRP A CA 1
ATOM 1686 C C . TRP A 1 210 ? -2.721 13.312 0.311 1.00 96.94 210 TRP A C 1
ATOM 1688 O O . TRP A 1 210 ? -1.735 14.029 0.431 1.00 96.94 210 TRP A O 1
ATOM 1698 N N . LEU A 1 211 ? -3.872 13.771 -0.180 1.00 97.12 211 LEU A N 1
ATOM 1699 C CA . LEU A 1 211 ? -4.014 15.129 -0.712 1.00 97.12 211 LEU A CA 1
ATOM 1700 C C . LEU A 1 211 ? -3.916 16.223 0.366 1.00 97.12 211 LEU A C 1
ATOM 1702 O O . LEU A 1 211 ? -3.473 17.330 0.065 1.00 97.12 211 LEU A O 1
ATOM 1706 N N . THR A 1 212 ? -4.292 15.933 1.614 1.00 94.88 212 THR A N 1
ATOM 1707 C CA . THR A 1 212 ? -4.199 16.897 2.724 1.00 94.88 212 THR A CA 1
ATOM 1708 C C . THR A 1 212 ? -2.846 16.875 3.432 1.00 94.88 212 THR A C 1
ATOM 1710 O O . THR A 1 212 ? -2.368 17.926 3.843 1.00 94.88 212 THR A O 1
ATOM 1713 N N . SER A 1 213 ? -2.217 15.705 3.584 1.00 94.12 213 SER A N 1
ATOM 1714 C CA . SER A 1 213 ? -0.990 15.556 4.388 1.00 94.12 213 SER A CA 1
ATOM 1715 C C . SER A 1 213 ? 0.313 15.629 3.592 1.00 94.12 213 SER A C 1
ATOM 1717 O O . SER A 1 213 ? 1.379 15.804 4.186 1.00 94.12 213 SER A O 1
ATOM 1719 N N . PHE A 1 214 ? 0.265 15.474 2.267 1.00 96.12 214 PHE A N 1
ATOM 1720 C CA . PHE A 1 214 ? 1.474 15.478 1.453 1.00 96.12 214 PHE A CA 1
ATOM 1721 C C . PHE A 1 214 ? 1.999 16.894 1.201 1.00 96.12 214 PHE A C 1
ATOM 1723 O O . PHE A 1 214 ? 1.244 17.808 0.873 1.00 96.12 214 PHE A O 1
ATOM 1730 N N . LEU A 1 215 ? 3.320 17.050 1.317 1.00 93.88 215 LEU A N 1
ATOM 1731 C CA . LEU A 1 215 ? 4.011 18.318 1.095 1.00 93.88 215 LEU A CA 1
ATOM 1732 C C . LEU A 1 215 ? 4.037 18.658 -0.398 1.00 93.88 215 LEU A C 1
ATOM 1734 O O . LEU A 1 215 ? 4.543 17.877 -1.208 1.00 93.88 215 LEU A O 1
ATOM 1738 N N . TYR A 1 216 ? 3.526 19.836 -0.745 1.00 96.38 216 TYR A N 1
ATOM 1739 C CA . TYR A 1 216 ? 3.428 20.326 -2.120 1.00 96.38 216 TYR A CA 1
ATOM 1740 C C . TYR A 1 216 ? 4.777 20.337 -2.853 1.00 96.38 216 TYR A C 1
ATOM 1742 O O . TYR A 1 216 ? 4.868 19.952 -4.019 1.00 96.38 216 TYR A O 1
ATOM 1750 N N . GLU A 1 217 ? 5.857 20.697 -2.162 1.00 95.06 217 GLU A N 1
ATOM 1751 C CA . GLU A 1 217 ? 7.209 20.792 -2.722 1.00 95.06 217 GLU A CA 1
ATOM 1752 C C . GLU A 1 217 ? 7.767 19.430 -3.144 1.00 95.06 217 GLU A C 1
ATOM 1754 O O . GLU A 1 217 ? 8.661 19.362 -3.985 1.00 95.06 217 GLU A O 1
ATOM 1759 N N . LYS A 1 218 ? 7.234 18.343 -2.573 1.00 95.56 218 LYS A N 1
ATOM 1760 C CA . LYS A 1 218 ? 7.620 16.968 -2.905 1.00 95.56 218 LYS A CA 1
ATOM 1761 C C . LYS A 1 218 ? 6.797 16.374 -4.046 1.00 95.56 218 LYS A C 1
ATOM 1763 O O . LYS A 1 218 ? 7.129 15.285 -4.508 1.00 95.56 218 LYS A O 1
ATOM 1768 N N . ALA A 1 219 ? 5.719 17.032 -4.474 1.00 96.50 219 ALA A N 1
ATOM 1769 C CA . ALA A 1 219 ? 4.899 16.550 -5.578 1.00 96.50 219 ALA A CA 1
ATOM 1770 C C . ALA A 1 219 ? 5.631 16.733 -6.914 1.00 96.50 219 ALA A C 1
ATOM 1772 O O . ALA A 1 219 ? 6.350 17.714 -7.124 1.00 96.50 219 ALA A O 1
ATOM 1773 N N . HIS A 1 220 ? 5.423 15.801 -7.842 1.00 95.50 220 HIS A N 1
ATOM 1774 C CA . HIS A 1 220 ? 6.003 15.896 -9.177 1.00 95.50 220 HIS A CA 1
ATOM 1775 C C . HIS A 1 220 ? 5.394 17.076 -9.944 1.00 95.50 220 HIS A C 1
ATOM 1777 O O . HIS A 1 220 ? 4.196 17.340 -9.856 1.00 95.50 220 HIS A O 1
ATOM 1783 N N . ASN A 1 221 ? 6.201 17.770 -10.748 1.00 95.75 221 ASN A N 1
ATOM 1784 C CA . ASN A 1 221 ? 5.699 18.857 -11.597 1.00 95.75 221 ASN A CA 1
ATOM 1785 C C . ASN A 1 221 ? 4.761 18.348 -12.712 1.00 95.75 221 ASN A C 1
ATOM 1787 O O . ASN A 1 221 ? 3.894 19.081 -13.174 1.00 95.75 221 ASN A O 1
ATOM 1791 N N . SER A 1 222 ? 4.928 17.095 -13.136 1.00 94.81 222 SER A N 1
ATOM 1792 C CA . SER A 1 222 ? 4.113 16.411 -14.141 1.00 94.81 222 SER A CA 1
ATOM 1793 C C . SER A 1 222 ? 4.093 14.908 -13.859 1.00 94.81 222 SER A C 1
ATOM 1795 O O . SER A 1 222 ? 4.871 14.407 -13.046 1.00 94.81 222 SER A O 1
ATOM 1797 N N . ILE A 1 223 ? 3.190 14.180 -14.518 1.00 94.38 223 ILE A N 1
ATOM 1798 C CA . ILE A 1 223 ? 3.173 12.715 -14.463 1.00 94.38 223 ILE A CA 1
ATOM 1799 C C . ILE A 1 223 ? 4.463 12.201 -15.127 1.00 94.38 223 ILE A C 1
ATOM 1801 O O . ILE A 1 223 ? 4.694 12.554 -16.284 1.00 94.38 223 ILE A O 1
ATOM 1805 N N . PRO A 1 224 ? 5.288 11.387 -14.443 1.00 93.38 224 PRO A N 1
ATOM 1806 C CA . PRO A 1 224 ? 6.501 10.840 -15.040 1.00 93.38 224 PRO A CA 1
ATOM 1807 C C . PRO A 1 224 ? 6.230 9.925 -16.244 1.00 93.38 224 PRO A C 1
ATOM 1809 O O . PRO A 1 224 ? 5.251 9.168 -16.270 1.00 93.38 224 PRO A O 1
ATOM 1812 N N . ASP A 1 225 ? 7.140 9.956 -17.215 1.00 89.75 225 ASP A N 1
ATOM 1813 C CA . ASP A 1 225 ? 7.130 9.055 -18.369 1.00 89.75 225 ASP A CA 1
ATOM 1814 C C . ASP A 1 225 ? 7.457 7.605 -17.951 1.00 89.75 225 ASP A C 1
ATOM 1816 O O . ASP A 1 225 ? 8.145 7.355 -16.958 1.00 89.75 225 ASP A O 1
ATOM 1820 N N . GLY A 1 226 ? 6.975 6.634 -18.729 1.00 89.62 226 GLY A N 1
ATOM 1821 C CA . GLY A 1 226 ? 7.305 5.213 -18.616 1.00 89.62 226 GLY A CA 1
ATOM 1822 C C . GLY A 1 226 ? 6.102 4.310 -18.336 1.00 89.62 226 GLY A C 1
ATOM 1823 O O . GLY A 1 226 ? 4.954 4.750 -18.256 1.00 89.62 226 GLY A O 1
ATOM 1824 N N . ILE A 1 227 ? 6.375 3.009 -18.194 1.00 90.56 227 ILE A N 1
ATOM 1825 C CA . ILE A 1 227 ? 5.353 1.974 -17.971 1.00 90.56 227 ILE A CA 1
ATOM 1826 C C . ILE A 1 227 ? 4.747 2.118 -16.571 1.00 90.56 227 ILE A C 1
ATOM 1828 O O . ILE A 1 227 ? 5.485 2.190 -15.588 1.00 90.56 227 ILE A O 1
ATOM 1832 N N . LYS A 1 228 ? 3.412 2.132 -16.485 1.00 92.94 228 LYS A N 1
ATOM 1833 C CA . LYS A 1 228 ? 2.645 2.384 -15.255 1.00 92.94 228 LYS A CA 1
ATOM 1834 C C . LYS A 1 228 ? 1.737 1.193 -14.947 1.00 92.94 228 LYS A C 1
ATOM 1836 O O . LYS A 1 228 ? 0.684 1.051 -15.568 1.00 92.94 228 LYS A O 1
ATOM 1841 N N . ASN A 1 229 ? 2.147 0.356 -13.995 1.00 94.31 229 ASN A N 1
ATOM 1842 C CA . ASN A 1 229 ? 1.417 -0.847 -13.588 1.00 94.31 229 ASN A CA 1
ATOM 1843 C C . ASN A 1 229 ? 1.105 -0.795 -12.094 1.00 94.31 229 ASN A C 1
ATOM 1845 O O . ASN A 1 229 ? 2.018 -0.923 -11.290 1.00 94.31 229 ASN A O 1
ATOM 1849 N N . ASP A 1 230 ? -0.162 -0.639 -11.712 1.00 95.88 230 ASP A N 1
ATOM 1850 C CA . ASP A 1 230 ? -0.577 -0.638 -10.299 1.00 95.88 230 ASP A CA 1
ATOM 1851 C C . ASP A 1 230 ? 0.243 0.342 -9.424 1.00 95.88 230 ASP A C 1
ATOM 1853 O O . ASP A 1 230 ? 0.738 0.002 -8.349 1.00 95.88 230 ASP A O 1
ATOM 1857 N N . VAL A 1 231 ? 0.388 1.583 -9.897 1.00 96.19 231 VAL A N 1
ATOM 1858 C CA . VAL A 1 231 ? 1.170 2.659 -9.257 1.00 96.19 231 VAL A CA 1
ATOM 1859 C C . VAL A 1 231 ? 0.352 3.931 -9.099 1.00 96.19 231 VAL A C 1
ATOM 1861 O O . VAL A 1 231 ? -0.646 4.140 -9.795 1.00 96.19 231 VAL A O 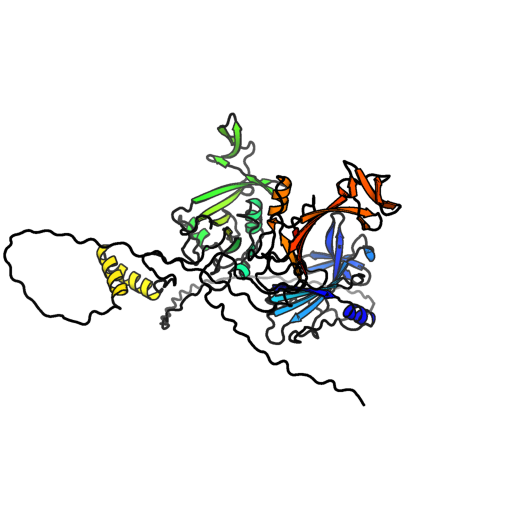1
ATOM 1864 N N . TYR A 1 232 ? 0.801 4.818 -8.214 1.00 98.00 232 TYR A N 1
ATOM 1865 C CA . TYR A 1 232 ? 0.261 6.168 -8.112 1.00 98.00 232 TYR A CA 1
ATOM 1866 C C . TYR A 1 232 ? 1.348 7.240 -7.989 1.00 98.00 232 TYR A C 1
ATOM 1868 O O . TYR A 1 232 ? 2.466 6.989 -7.533 1.00 98.00 232 TYR A O 1
ATOM 1876 N N . PHE A 1 233 ? 0.985 8.457 -8.390 1.00 97.62 233 PHE A N 1
ATOM 1877 C CA . PHE A 1 233 ? 1.831 9.646 -8.366 1.00 97.62 233 PHE A CA 1
ATOM 1878 C C . PHE A 1 233 ? 1.075 10.815 -7.735 1.00 97.62 233 PHE A C 1
ATOM 1880 O O . PHE A 1 233 ? -0.111 11.008 -8.008 1.00 97.62 233 PHE A O 1
ATOM 1887 N N . LEU A 1 234 ? 1.761 11.623 -6.929 1.00 97.94 234 LEU A N 1
ATOM 1888 C CA . LEU A 1 234 ? 1.268 12.927 -6.480 1.00 97.94 234 LEU A CA 1
ATOM 1889 C C . LEU A 1 234 ? 1.886 14.019 -7.350 1.00 97.94 234 LEU A C 1
ATOM 1891 O O . LEU A 1 234 ? 3.106 14.169 -7.388 1.00 97.94 234 LEU A O 1
ATOM 1895 N N . VAL A 1 235 ? 1.045 14.764 -8.064 1.00 97.62 235 VAL A N 1
ATOM 1896 C CA . VAL A 1 235 ? 1.465 15.787 -9.028 1.00 97.62 235 VAL A CA 1
ATOM 1897 C C . VAL A 1 235 ? 0.911 17.155 -8.650 1.00 97.62 235 VAL A C 1
ATOM 1899 O O . VAL A 1 235 ? -0.200 17.264 -8.126 1.00 97.62 235 VAL A O 1
ATOM 1902 N N . LYS A 1 236 ? 1.668 18.210 -8.940 1.00 97.75 236 LYS A N 1
ATOM 1903 C CA . LYS A 1 236 ? 1.201 19.593 -8.815 1.00 97.75 236 LYS A CA 1
ATOM 1904 C C . LYS A 1 236 ? 0.047 19.843 -9.786 1.00 97.75 236 LYS A C 1
ATOM 1906 O O . LYS A 1 236 ? 0.032 19.333 -10.905 1.00 97.75 236 LYS A O 1
ATOM 1911 N N . ASN A 1 237 ? -0.951 20.594 -9.337 1.00 97.56 237 ASN A N 1
ATOM 1912 C CA . ASN A 1 237 ? -2.240 20.747 -10.012 1.00 97.56 237 ASN A CA 1
ATOM 1913 C C . ASN A 1 237 ? -2.649 22.218 -10.193 1.00 97.56 237 ASN A C 1
ATOM 1915 O O . ASN A 1 237 ? -3.818 22.492 -10.473 1.00 97.56 237 ASN A O 1
ATOM 1919 N N . ASP A 1 238 ? -1.715 23.158 -10.042 1.00 97.06 238 ASP A N 1
ATOM 1920 C CA . ASP A 1 238 ? -1.966 24.605 -10.098 1.00 97.06 238 ASP A CA 1
ATOM 1921 C C . ASP A 1 238 ? -2.577 25.041 -11.427 1.00 97.06 238 ASP A C 1
ATOM 1923 O O . ASP A 1 238 ? -3.592 25.735 -11.446 1.00 97.06 238 ASP A O 1
ATOM 1927 N N . GLU A 1 239 ? -2.042 24.546 -12.548 1.00 96.06 239 GLU A N 1
ATOM 1928 C CA . GLU A 1 239 ? -2.562 24.872 -13.881 1.00 96.06 239 GLU A CA 1
ATOM 1929 C C . GLU A 1 239 ? -4.054 24.520 -13.988 1.00 96.06 239 GLU A C 1
ATOM 1931 O O . GLU A 1 239 ? -4.863 25.281 -14.513 1.00 96.06 239 GLU A O 1
ATOM 1936 N N . ASN A 1 240 ? -4.462 23.379 -13.434 1.00 95.75 240 ASN A N 1
ATOM 1937 C CA . ASN A 1 240 ? -5.855 22.954 -13.467 1.00 95.75 240 ASN A CA 1
ATOM 1938 C C . ASN A 1 240 ? -6.750 23.718 -12.497 1.00 95.75 240 ASN A C 1
ATOM 1940 O O . ASN A 1 240 ? -7.951 23.814 -12.758 1.00 95.75 240 ASN A O 1
ATOM 1944 N N . VAL A 1 241 ? -6.204 24.230 -11.393 1.00 94.69 241 VAL A N 1
ATOM 1945 C CA . VAL A 1 241 ? -6.922 25.151 -10.506 1.00 94.69 241 VAL A CA 1
ATOM 1946 C C . VAL A 1 241 ? -7.240 26.437 -11.265 1.00 94.69 241 VAL A C 1
ATOM 1948 O O . VAL A 1 241 ? -8.410 26.815 -11.332 1.00 94.69 241 VAL A O 1
ATOM 1951 N N . GLU A 1 242 ? -6.252 27.035 -11.931 1.00 95.56 242 GLU A N 1
ATOM 1952 C CA . GLU A 1 242 ? -6.439 28.257 -12.723 1.00 95.56 242 GLU A CA 1
ATOM 1953 C C . GLU A 1 242 ? -7.371 28.045 -13.920 1.00 95.56 242 GLU A C 1
ATOM 1955 O O . GLU A 1 242 ? -8.291 28.830 -14.156 1.00 95.56 242 GLU A O 1
ATOM 1960 N N . ARG A 1 243 ? -7.234 26.923 -14.636 1.00 94.88 243 ARG A N 1
ATOM 1961 C CA . ARG A 1 243 ? -8.170 26.559 -15.712 1.00 94.88 243 ARG A CA 1
ATOM 1962 C C . ARG A 1 243 ? -9.610 26.506 -15.207 1.00 94.88 243 ARG A C 1
ATOM 1964 O O . ARG A 1 243 ? -10.490 27.063 -15.856 1.00 94.88 243 ARG A O 1
ATOM 1971 N N . ARG A 1 244 ? -9.853 25.896 -14.040 1.00 93.50 244 ARG A N 1
ATOM 1972 C CA . ARG A 1 244 ? -11.199 25.820 -13.450 1.00 93.50 244 ARG A CA 1
ATOM 1973 C C . ARG A 1 244 ? -11.734 27.189 -13.037 1.00 93.50 244 ARG A C 1
ATOM 1975 O O . ARG A 1 244 ? -12.915 27.434 -13.272 1.00 93.50 244 ARG A O 1
ATOM 1982 N N . LYS A 1 245 ? -10.897 28.076 -12.483 1.00 93.62 245 LYS A N 1
ATOM 1983 C CA . LYS A 1 245 ? -11.285 29.471 -12.189 1.00 93.62 245 LYS A CA 1
ATOM 1984 C C . LYS A 1 245 ? -11.757 30.201 -13.450 1.00 93.62 245 LYS A C 1
ATOM 1986 O O . LYS A 1 245 ? -12.736 30.932 -13.398 1.00 93.62 245 LYS A O 1
ATOM 1991 N N . ASN A 1 246 ? -11.136 29.907 -14.590 1.00 95.62 246 ASN A N 1
ATOM 1992 C CA . ASN A 1 246 ? -11.489 30.468 -15.896 1.00 95.62 246 ASN A CA 1
ATOM 1993 C C . ASN A 1 246 ? -12.610 29.706 -16.635 1.00 95.62 246 ASN A C 1
ATOM 1995 O O . ASN A 1 246 ? -12.818 29.920 -17.827 1.00 95.62 246 ASN A O 1
ATOM 1999 N N . GLY A 1 247 ? -13.310 28.771 -15.981 1.00 93.81 247 GLY A N 1
ATOM 2000 C CA . GLY A 1 247 ? -14.366 27.971 -16.618 1.00 93.81 247 GLY A CA 1
ATOM 2001 C C . GLY A 1 247 ? -13.861 26.956 -17.655 1.00 93.81 247 GLY A C 1
ATOM 2002 O O . GLY A 1 247 ? -14.650 26.369 -18.396 1.00 93.81 247 GLY A O 1
ATOM 2003 N N . VAL A 1 248 ? -12.551 26.711 -17.709 1.00 93.88 248 VAL A N 1
ATOM 2004 C CA . VAL A 1 248 ? -11.910 25.777 -18.635 1.00 93.88 248 VAL A CA 1
ATOM 2005 C C . VAL A 1 248 ? -11.769 24.396 -17.987 1.00 93.88 248 VAL A C 1
ATOM 2007 O O . VAL A 1 248 ? -11.416 24.245 -16.816 1.00 93.88 248 VAL A O 1
ATOM 2010 N N . ARG A 1 249 ? -12.008 23.339 -18.773 1.00 89.56 249 ARG A N 1
ATOM 2011 C CA . ARG A 1 249 ? -11.849 21.948 -18.319 1.00 89.56 249 ARG A CA 1
ATOM 2012 C C . ARG A 1 249 ? -10.400 21.645 -17.923 1.00 89.56 249 ARG A C 1
ATOM 2014 O O . ARG A 1 249 ? -9.457 22.037 -18.621 1.00 89.56 249 ARG A O 1
ATOM 2021 N N . SER A 1 250 ? -10.229 20.893 -16.836 1.00 92.12 250 SER A N 1
ATOM 2022 C CA . SER A 1 250 ? -8.924 20.386 -16.399 1.00 92.12 250 SER A CA 1
ATOM 2023 C C . SER A 1 250 ? -8.303 19.452 -17.443 1.00 92.12 250 SER A C 1
ATOM 2025 O O . SER A 1 250 ? -9.012 18.737 -18.152 1.00 92.12 250 SER A O 1
ATOM 2027 N N . LYS A 1 251 ? -6.974 19.460 -17.532 1.00 91.56 251 LYS A N 1
ATOM 2028 C CA . LYS A 1 251 ? -6.165 18.634 -18.420 1.00 91.56 251 LYS A CA 1
ATOM 2029 C C . LYS A 1 251 ? -5.098 17.926 -17.590 1.00 91.56 251 LYS A C 1
ATOM 2031 O O . LYS A 1 251 ? -4.361 18.551 -16.839 1.00 91.56 251 LYS A O 1
ATOM 2036 N N . PHE A 1 252 ? -5.014 16.614 -17.757 1.00 90.06 252 PHE A N 1
ATOM 2037 C CA . PHE A 1 252 ? -3.980 15.784 -17.146 1.00 90.06 252 PHE A CA 1
ATOM 2038 C C . PHE A 1 252 ? -3.200 15.117 -18.282 1.00 90.06 252 PHE A C 1
ATOM 2040 O O . PHE A 1 252 ? -3.585 14.030 -18.734 1.00 90.06 252 PHE A O 1
ATOM 2047 N N . PRO A 1 253 ? -2.215 15.832 -18.865 1.00 86.50 253 PRO A N 1
ATOM 2048 C CA . PRO A 1 253 ? -1.398 15.279 -19.933 1.00 86.50 253 PRO A CA 1
ATOM 2049 C C . PRO A 1 253 ? -0.611 14.084 -19.397 1.00 86.50 253 PRO A C 1
ATOM 2051 O O . PRO A 1 253 ? -0.165 14.087 -18.256 1.00 86.50 253 PRO A O 1
ATOM 2054 N N . ASP A 1 254 ? -0.495 13.061 -20.229 1.00 85.38 254 ASP A N 1
ATOM 2055 C CA . ASP A 1 254 ? 0.164 11.798 -19.916 1.00 85.38 254 ASP A CA 1
ATOM 2056 C C . ASP A 1 254 ? 1.050 11.421 -21.101 1.00 85.38 254 ASP A C 1
ATOM 2058 O O . ASP A 1 254 ? 0.825 11.894 -22.224 1.00 85.38 254 ASP A O 1
ATOM 2062 N N . ASP A 1 255 ? 2.041 10.584 -20.853 1.00 78.75 255 ASP A N 1
ATOM 2063 C CA . ASP A 1 255 ? 3.158 10.329 -21.763 1.00 78.75 255 ASP A CA 1
ATOM 2064 C C . ASP A 1 255 ? 2.742 9.620 -23.057 1.00 78.75 255 ASP A C 1
ATOM 2066 O O . ASP A 1 255 ? 3.194 9.953 -24.153 1.00 78.75 255 ASP A O 1
ATOM 2070 N N . CYS A 1 256 ? 1.814 8.673 -22.955 1.00 72.00 256 CYS A N 1
ATOM 2071 C CA . CYS A 1 256 ? 1.447 7.807 -24.068 1.00 72.00 256 CYS A CA 1
ATOM 2072 C C . CYS A 1 256 ? 0.264 8.316 -24.903 1.00 72.00 256 CYS A C 1
ATOM 2074 O O . CYS A 1 256 ? -0.028 7.728 -25.941 1.00 72.00 256 CYS A O 1
ATOM 2076 N N . ARG A 1 257 ? -0.476 9.352 -24.461 1.00 78.75 257 ARG A N 1
ATOM 2077 C CA . ARG A 1 257 ? -1.776 9.795 -25.047 1.00 78.75 257 ARG A CA 1
ATOM 2078 C C . ARG A 1 257 ? -2.773 8.652 -25.345 1.00 78.75 257 ARG A C 1
ATOM 2080 O O . ARG A 1 257 ? -3.778 8.855 -26.031 1.00 78.75 257 ARG A O 1
ATOM 2087 N N . GLY A 1 258 ? -2.512 7.459 -24.813 1.00 86.25 258 GLY A N 1
ATOM 2088 C CA . GLY A 1 258 ? -3.239 6.235 -25.112 1.00 86.25 258 GLY A CA 1
ATOM 2089 C C . GLY A 1 258 ? -4.538 6.131 -24.331 1.00 86.25 258 GLY A C 1
ATOM 2090 O O . GLY A 1 258 ? -5.385 5.315 -24.675 1.00 86.25 258 GLY A O 1
ATOM 2091 N N . TYR A 1 259 ? -4.717 6.955 -23.299 1.00 90.12 259 TYR A N 1
ATOM 2092 C CA . TYR A 1 259 ? -5.949 7.015 -22.526 1.00 90.12 259 TYR A CA 1
ATOM 2093 C C . TYR A 1 259 ? -7.058 7.710 -23.308 1.00 90.12 259 TYR A C 1
ATOM 2095 O O . TYR A 1 259 ? -6.848 8.709 -24.001 1.00 90.12 259 TYR A O 1
ATOM 2103 N N . ASP A 1 260 ? -8.262 7.169 -23.201 1.00 90.69 260 ASP A N 1
ATOM 2104 C CA . ASP A 1 260 ? -9.439 7.761 -23.799 1.00 90.69 260 ASP A CA 1
ATOM 2105 C C . ASP A 1 260 ? -9.979 8.884 -22.912 1.00 90.69 260 ASP A C 1
ATOM 2107 O O . ASP A 1 260 ? -10.672 8.665 -21.921 1.00 90.69 260 ASP A O 1
ATOM 2111 N N . TYR A 1 261 ? -9.624 10.116 -23.267 1.00 88.50 261 TYR A N 1
ATOM 2112 C CA . TYR A 1 261 ? -10.120 11.312 -22.593 1.00 88.50 261 TYR A CA 1
ATOM 2113 C C . TYR A 1 261 ? -11.552 11.669 -23.011 1.00 88.50 261 TYR A C 1
ATOM 2115 O O . TYR A 1 261 ? -12.196 12.458 -22.328 1.00 88.50 261 TYR A O 1
ATOM 2123 N N . SER A 1 262 ? -12.050 11.123 -24.126 1.00 86.06 262 SER A N 1
ATOM 2124 C CA . SER A 1 262 ? -13.387 11.449 -24.633 1.00 86.06 262 SER A CA 1
ATOM 2125 C C . SER A 1 262 ? -14.491 10.766 -23.829 1.00 86.06 262 SER A C 1
ATOM 2127 O O . SER A 1 262 ? -15.545 11.355 -23.604 1.00 86.06 262 SER A O 1
ATOM 2129 N N . THR A 1 263 ? -14.214 9.566 -23.317 1.00 83.56 263 THR A N 1
ATOM 2130 C CA . THR A 1 263 ? -15.106 8.815 -22.423 1.00 83.56 263 THR A CA 1
ATOM 2131 C C . THR A 1 263 ? -14.915 9.169 -20.951 1.00 83.56 263 THR A C 1
ATOM 2133 O O . THR A 1 263 ? -15.630 8.657 -20.088 1.00 83.56 263 THR A O 1
ATOM 2136 N N . GLY A 1 264 ? -13.961 10.051 -20.640 1.00 85.69 264 GLY A N 1
ATOM 2137 C CA . GLY A 1 264 ? -13.633 10.384 -19.269 1.00 85.69 264 GLY A CA 1
ATOM 2138 C C . GLY A 1 264 ? -14.747 11.162 -18.575 1.00 85.69 264 GLY A C 1
ATOM 2139 O O . GLY A 1 264 ? -15.132 12.247 -19.006 1.00 85.69 264 GLY A O 1
ATOM 2140 N N . SER A 1 265 ? -15.240 10.634 -17.455 1.00 87.50 265 SER A N 1
ATOM 2141 C CA . SER A 1 265 ? -16.219 11.320 -16.609 1.00 87.50 265 SER A CA 1
ATOM 2142 C C . SER A 1 265 ? -15.557 11.863 -15.345 1.00 87.50 265 SER A C 1
ATOM 2144 O O . SER A 1 265 ? -14.843 11.123 -14.659 1.00 87.50 265 SER A O 1
ATOM 2146 N N . THR A 1 266 ? -15.844 13.120 -14.999 1.00 94.62 266 THR A N 1
ATOM 2147 C CA . THR A 1 266 ? -15.482 13.690 -13.695 1.00 94.62 266 THR A CA 1
ATOM 2148 C C . THR A 1 266 ? -16.652 13.541 -12.730 1.00 94.62 266 THR A C 1
ATOM 2150 O O . THR A 1 266 ? -17.684 14.187 -12.901 1.00 94.62 266 THR A O 1
ATOM 2153 N N . SER A 1 267 ? -16.496 12.720 -11.695 1.00 95.44 267 SER A N 1
ATOM 2154 C CA . SER A 1 267 ? -17.442 12.657 -10.581 1.00 95.44 267 SER A CA 1
ATOM 2155 C C . SER A 1 267 ? -17.020 13.613 -9.470 1.00 95.44 267 SER A C 1
ATOM 2157 O O . SER A 1 267 ? -15.844 13.655 -9.107 1.00 95.44 267 SER A O 1
ATOM 2159 N N . LYS A 1 268 ? -17.986 14.333 -8.895 1.00 97.00 268 LYS A N 1
ATOM 2160 C CA . LYS A 1 268 ? -17.808 15.155 -7.694 1.00 97.00 268 LYS A CA 1
ATOM 2161 C C . LYS A 1 268 ? -18.500 14.477 -6.514 1.00 97.00 268 LYS A C 1
ATOM 2163 O O . LYS A 1 268 ? -19.702 14.213 -6.568 1.00 97.00 268 LYS A O 1
ATOM 2168 N N . ASN A 1 269 ? -17.748 14.191 -5.460 1.00 97.38 269 ASN A N 1
ATOM 2169 C CA . ASN A 1 269 ? -18.245 13.628 -4.211 1.00 97.38 269 ASN A CA 1
ATOM 2170 C C . ASN A 1 269 ? -18.049 14.631 -3.070 1.00 97.38 269 ASN A C 1
ATOM 2172 O O . ASN A 1 269 ? -17.100 15.408 -3.079 1.00 97.38 269 ASN A O 1
ATOM 2176 N N . TYR A 1 270 ? -18.948 14.592 -2.090 1.00 97.81 270 TYR A N 1
ATOM 2177 C CA . TYR A 1 270 ? -18.898 15.435 -0.902 1.00 97.81 270 TYR A CA 1
ATOM 2178 C C . TYR A 1 270 ? -18.757 14.549 0.329 1.00 97.81 270 TYR A C 1
ATOM 2180 O O . TYR A 1 270 ? -19.440 13.525 0.434 1.00 97.81 270 TYR A O 1
ATOM 2188 N N . PHE A 1 271 ? -17.895 14.951 1.254 1.00 97.25 271 PHE A N 1
ATOM 2189 C CA . PHE A 1 271 ? -17.651 14.239 2.500 1.00 97.25 271 PHE A CA 1
ATOM 2190 C C . PHE A 1 271 ? -17.747 15.200 3.681 1.00 97.25 271 PHE A C 1
ATOM 2192 O O . PHE A 1 271 ? -17.276 16.329 3.587 1.00 97.25 271 PHE A O 1
ATOM 2199 N N . ILE A 1 272 ? -18.346 14.741 4.779 1.00 95.62 272 ILE A N 1
ATOM 2200 C CA . ILE A 1 272 ? -18.233 15.380 6.094 1.00 95.62 272 ILE A CA 1
ATOM 2201 C C . ILE A 1 272 ? -17.145 14.640 6.869 1.00 95.62 272 ILE A C 1
ATOM 2203 O O . ILE A 1 272 ? -17.168 13.405 6.924 1.00 95.62 272 ILE A O 1
ATOM 2207 N N . THR A 1 273 ? -16.229 15.384 7.481 1.00 89.94 273 THR A N 1
ATOM 2208 C CA . THR A 1 273 ? -15.236 14.829 8.407 1.00 89.94 273 THR A CA 1
ATOM 2209 C C . THR A 1 273 ? -15.833 14.775 9.809 1.00 89.94 273 THR A C 1
ATOM 2211 O O . THR A 1 273 ? -16.207 15.801 10.372 1.00 89.94 273 THR A O 1
ATOM 2214 N N . ASN A 1 274 ? -15.951 13.577 10.378 1.00 85.50 274 ASN A N 1
ATOM 2215 C CA . ASN A 1 274 ? -16.380 13.419 11.770 1.00 85.50 274 ASN A CA 1
ATOM 2216 C C . ASN A 1 274 ? -15.221 13.731 12.745 1.00 85.50 274 ASN A C 1
ATOM 2218 O O . ASN A 1 274 ? -14.063 13.657 12.334 1.00 85.50 274 ASN A O 1
ATOM 2222 N N . PRO A 1 275 ? -15.488 13.977 14.046 1.00 78.06 275 PRO A N 1
ATOM 2223 C CA . PRO A 1 275 ? -14.442 14.174 15.063 1.00 78.06 275 PRO A CA 1
ATOM 2224 C C . PRO A 1 275 ? -13.415 13.032 15.139 1.00 78.06 275 PRO A C 1
ATOM 2226 O O . PRO A 1 275 ? -12.246 13.251 15.430 1.00 78.06 275 PRO A O 1
ATOM 2229 N N . GLU A 1 276 ? -13.833 11.812 14.801 1.00 81.75 276 GLU A N 1
ATOM 2230 C CA . GLU A 1 276 ? -12.972 10.624 14.701 1.00 81.75 276 GLU A CA 1
ATOM 2231 C C . GLU A 1 276 ? -12.112 10.586 13.420 1.00 81.75 276 GLU A C 1
ATOM 2233 O O . GLU A 1 276 ? -11.485 9.575 13.121 1.00 81.75 276 GLU A O 1
ATOM 2238 N N . SER A 1 277 ? -12.105 11.656 12.618 1.00 78.38 277 SER A N 1
ATOM 2239 C CA . SER A 1 277 ? -11.404 11.751 11.326 1.00 78.38 277 SER A CA 1
ATOM 2240 C C . SER A 1 277 ? -11.860 10.739 10.261 1.00 78.38 277 SER A C 1
ATOM 2242 O O . SER A 1 277 ? -11.128 10.457 9.314 1.00 78.38 277 SER A O 1
ATOM 2244 N N . ARG A 1 278 ? -13.080 10.199 10.382 1.00 89.38 278 ARG A N 1
ATOM 2245 C CA . ARG A 1 278 ? -13.691 9.320 9.366 1.00 89.38 278 ARG A CA 1
ATOM 2246 C C . ARG A 1 278 ? -14.488 10.142 8.359 1.00 89.38 278 ARG A C 1
ATOM 2248 O O . ARG A 1 278 ? -15.188 11.079 8.757 1.00 89.38 278 ARG A O 1
ATOM 2255 N N . LEU A 1 279 ? -14.422 9.781 7.075 1.00 94.44 279 LEU A N 1
ATOM 2256 C CA . LEU A 1 279 ? -15.148 10.501 6.028 1.00 94.44 279 LEU A CA 1
ATOM 2257 C C . LEU A 1 279 ? -16.529 9.893 5.811 1.00 94.44 279 LEU A C 1
ATOM 2259 O O . LEU A 1 279 ? -16.675 8.743 5.397 1.00 94.44 279 LEU A O 1
ATOM 2263 N N . LYS A 1 280 ? -17.573 10.697 6.006 1.00 95.19 280 LYS A N 1
ATOM 2264 C CA . LYS A 1 280 ? -18.948 10.293 5.713 1.00 95.19 280 LYS A CA 1
ATOM 2265 C C . LYS A 1 280 ? -19.411 10.909 4.400 1.00 95.19 280 LYS A C 1
ATOM 2267 O O . LYS A 1 280 ? -19.470 12.128 4.270 1.00 95.19 280 LYS A O 1
ATOM 2272 N N . VAL A 1 281 ? -19.782 10.068 3.434 1.00 96.19 281 VAL A N 1
ATOM 2273 C CA . VAL A 1 281 ? -20.333 10.524 2.147 1.00 96.19 281 VAL A CA 1
ATOM 2274 C C . VAL A 1 281 ? -21.646 11.270 2.376 1.00 96.19 281 VAL A C 1
ATOM 2276 O O . VAL A 1 281 ? -22.575 10.733 2.984 1.00 96.19 281 VAL A O 1
ATOM 2279 N N . VAL A 1 282 ? -21.752 12.463 1.799 1.00 97.12 282 VAL A N 1
ATOM 2280 C CA . VAL A 1 282 ? -22.993 13.237 1.727 1.00 97.12 282 VAL A CA 1
ATOM 2281 C C . VAL A 1 282 ? -23.330 13.605 0.289 1.00 97.12 282 VAL A C 1
ATOM 2283 O O . VAL A 1 282 ? -22.495 13.568 -0.615 1.00 97.12 282 VAL A O 1
ATOM 2286 N N . PHE A 1 283 ? -24.598 13.923 0.053 1.00 97.25 283 PHE A N 1
ATOM 2287 C CA . PHE A 1 283 ? -25.117 14.248 -1.269 1.00 97.25 283 PHE A CA 1
ATOM 2288 C C . PHE A 1 283 ? -25.684 15.660 -1.262 1.00 97.25 283 PHE A C 1
ATOM 2290 O O . PHE A 1 283 ? -26.556 15.965 -0.454 1.00 97.25 283 PHE A O 1
ATOM 2297 N N . LYS A 1 284 ? -25.233 16.510 -2.184 1.00 96.94 284 LYS A N 1
ATOM 2298 C CA . LYS A 1 284 ? -25.798 17.849 -2.363 1.00 96.94 284 LYS A CA 1
ATOM 2299 C C . LYS A 1 284 ? -27.059 17.774 -3.240 1.00 96.94 284 LYS A C 1
ATOM 2301 O O . LYS A 1 284 ? -27.014 17.218 -4.341 1.00 96.94 284 LYS A O 1
ATOM 2306 N N . LYS A 1 285 ? -28.192 18.283 -2.746 1.00 97.06 285 LYS A N 1
ATOM 2307 C CA . LYS A 1 285 ? -29.480 18.386 -3.460 1.00 97.06 285 LYS A CA 1
ATOM 2308 C C . LYS A 1 285 ? -30.000 19.817 -3.310 1.00 97.06 285 LYS A C 1
ATOM 2310 O O . LYS A 1 285 ? -30.431 20.200 -2.226 1.00 97.06 285 LYS A O 1
ATOM 2315 N N . GLY A 1 286 ? -29.916 20.605 -4.384 1.00 96.00 286 GLY A N 1
ATOM 2316 C CA . GLY A 1 286 ? -30.041 22.063 -4.281 1.00 96.00 286 GLY A CA 1
ATOM 2317 C C . GLY A 1 286 ? -28.938 22.617 -3.376 1.00 96.00 286 GLY A C 1
ATOM 2318 O O . GLY A 1 286 ? -27.778 22.219 -3.509 1.00 96.00 286 GLY A O 1
ATOM 2319 N N . ASP A 1 287 ? -29.314 23.439 -2.402 1.00 96.19 287 ASP A N 1
ATOM 2320 C CA . ASP A 1 287 ? -28.381 24.050 -1.444 1.00 96.19 287 ASP A CA 1
ATOM 2321 C C . ASP A 1 287 ? -28.229 23.273 -0.131 1.00 96.19 287 ASP A C 1
ATOM 2323 O O . ASP A 1 287 ? -27.552 23.730 0.784 1.00 96.19 287 ASP A O 1
ATOM 2327 N N . LYS A 1 288 ? -28.831 22.081 -0.026 1.00 97.38 288 LYS A N 1
ATOM 2328 C CA . LYS A 1 288 ? -28.781 21.258 1.191 1.00 97.38 288 LYS A CA 1
ATOM 2329 C C . LYS A 1 288 ? -27.943 19.998 1.000 1.00 97.38 288 LYS A C 1
ATOM 2331 O O . LYS A 1 288 ? -28.037 19.303 -0.019 1.00 97.38 288 LYS A O 1
ATOM 2336 N N . PHE A 1 289 ? -27.172 19.654 2.025 1.00 97.88 289 PHE A N 1
ATOM 2337 C CA . PHE A 1 289 ? -26.515 18.363 2.165 1.00 97.88 289 PHE A CA 1
ATOM 2338 C C . PHE A 1 289 ? -27.470 17.345 2.780 1.00 97.88 289 PHE A C 1
ATOM 2340 O O . PHE A 1 289 ? -28.144 17.595 3.783 1.00 97.88 289 PHE A O 1
ATOM 2347 N N . CYS A 1 290 ? -27.517 16.179 2.148 1.00 98.00 290 CYS A N 1
ATOM 2348 C CA . CYS A 1 290 ? -28.429 15.095 2.457 1.00 98.00 290 CYS A CA 1
ATOM 2349 C C . CYS A 1 290 ? -27.666 13.791 2.695 1.00 98.00 290 CYS A C 1
ATOM 2351 O O . CYS A 1 290 ? -26.668 13.510 2.022 1.00 98.00 290 CYS A O 1
ATOM 2353 N N . TYR A 1 291 ? -28.203 12.939 3.563 1.00 96.44 291 TYR A N 1
ATOM 2354 C CA . TYR A 1 291 ? -27.831 11.531 3.624 1.00 96.44 291 TYR A CA 1
ATOM 2355 C C . TYR A 1 291 ? -28.802 10.693 2.785 1.00 96.44 291 TYR A C 1
ATOM 2357 O O . TYR A 1 291 ? -29.959 11.051 2.554 1.00 96.44 291 TYR A O 1
ATOM 2365 N N . LYS A 1 292 ? -28.313 9.561 2.282 1.00 96.94 292 LYS A N 1
ATOM 2366 C CA . LYS A 1 292 ? -29.080 8.649 1.431 1.00 96.94 292 LYS A CA 1
ATOM 2367 C C . LYS A 1 292 ? -29.591 7.478 2.265 1.00 96.94 292 LYS A C 1
ATOM 2369 O O . LYS A 1 292 ? -28.797 6.792 2.900 1.00 96.94 292 LYS A O 1
ATOM 2374 N N . LYS A 1 293 ? -30.889 7.191 2.182 1.00 96.81 293 LYS A N 1
ATOM 2375 C CA . LYS A 1 293 ? -31.522 5.993 2.752 1.00 96.81 293 LYS A CA 1
ATOM 2376 C C . LYS A 1 293 ? -32.232 5.219 1.640 1.00 96.81 293 LYS A C 1
ATOM 2378 O O . LYS A 1 293 ? -32.748 5.813 0.695 1.00 96.81 293 LYS A O 1
ATOM 2383 N N . VAL A 1 294 ? -32.231 3.891 1.712 1.00 97.12 294 VAL A N 1
ATOM 2384 C CA . VAL A 1 294 ? -32.976 3.041 0.770 1.00 97.12 294 VAL A CA 1
ATOM 2385 C C . VAL A 1 294 ? -34.276 2.616 1.444 1.00 97.12 294 VAL A C 1
ATOM 2387 O O . VAL A 1 294 ? -34.242 1.979 2.491 1.00 97.12 294 VAL A O 1
ATOM 2390 N N . VAL A 1 295 ? -35.416 2.984 0.862 1.00 97.44 295 VAL A N 1
ATOM 2391 C CA . VAL A 1 295 ? -36.756 2.664 1.375 1.00 97.44 295 VAL A CA 1
ATOM 2392 C C . VAL A 1 295 ? -37.520 1.961 0.261 1.00 97.44 295 VAL A C 1
ATOM 2394 O O . VAL A 1 295 ? -37.709 2.531 -0.812 1.00 97.44 295 VAL A O 1
ATOM 2397 N N . LYS A 1 296 ? -37.922 0.703 0.487 1.00 96.19 296 LYS A N 1
ATOM 2398 C CA . LYS A 1 296 ? -38.601 -0.139 -0.521 1.00 96.19 296 LYS A CA 1
ATOM 2399 C C . LYS A 1 296 ? -37.841 -0.192 -1.864 1.00 96.19 296 LYS A C 1
ATOM 2401 O O . LYS A 1 296 ? -38.416 0.016 -2.927 1.00 96.19 296 LYS A O 1
ATOM 2406 N N . GLY A 1 297 ? -36.515 -0.364 -1.809 1.00 95.88 297 GLY A N 1
ATOM 2407 C CA . GLY A 1 297 ? -35.632 -0.406 -2.988 1.00 95.88 297 GLY A CA 1
ATOM 2408 C C . GLY A 1 297 ? -35.374 0.945 -3.676 1.00 95.88 297 GLY A C 1
ATOM 2409 O O . GLY A 1 297 ? -34.467 1.047 -4.501 1.00 95.88 297 GLY A O 1
ATOM 2410 N N . LYS A 1 298 ? -36.102 2.010 -3.315 1.00 96.62 298 LYS A N 1
ATOM 2411 C CA . LYS A 1 298 ? -35.906 3.359 -3.862 1.00 96.62 298 LYS A CA 1
ATOM 2412 C C . LYS A 1 298 ? -34.934 4.160 -2.995 1.00 96.62 298 LYS A C 1
ATOM 2414 O O . LYS A 1 298 ? -34.974 4.105 -1.767 1.00 96.62 298 LYS A O 1
ATOM 2419 N N . LYS A 1 299 ? -34.039 4.912 -3.641 1.00 97.56 299 LYS A N 1
ATOM 2420 C CA . LYS A 1 299 ? -33.085 5.810 -2.972 1.00 97.56 299 LYS A CA 1
ATOM 2421 C C . LYS A 1 299 ? -33.806 7.114 -2.628 1.00 97.56 299 LYS A C 1
ATOM 2423 O O . LYS A 1 299 ? -34.189 7.844 -3.536 1.00 97.56 299 LYS A O 1
ATOM 2428 N N . ILE A 1 300 ? -33.966 7.397 -1.341 1.00 98.00 300 ILE A N 1
ATOM 2429 C CA . ILE A 1 300 ? -34.540 8.645 -0.828 1.00 98.00 300 ILE A CA 1
ATOM 2430 C C . ILE A 1 300 ? -33.419 9.442 -0.153 1.00 98.00 300 ILE A C 1
ATOM 2432 O O . ILE A 1 300 ? -32.558 8.875 0.525 1.00 98.00 300 ILE A O 1
ATOM 2436 N N . TYR A 1 301 ? -33.401 10.752 -0.384 1.00 98.06 301 TYR A N 1
ATOM 2437 C CA . TYR A 1 301 ? -32.414 11.672 0.175 1.00 98.06 301 TYR A CA 1
ATOM 2438 C C . TYR A 1 301 ? -33.083 12.511 1.254 1.00 98.06 301 TYR A C 1
ATOM 2440 O O . TYR A 1 301 ? -34.075 13.179 0.976 1.00 98.06 301 TYR A O 1
ATOM 2448 N N . TYR A 1 302 ? -32.534 12.468 2.463 1.00 97.75 302 TYR A N 1
ATOM 2449 C CA . TYR A 1 302 ? -33.024 13.239 3.597 1.00 97.75 302 TYR A CA 1
ATOM 2450 C C . TYR A 1 302 ? -32.004 14.327 3.921 1.00 97.75 302 TYR A C 1
ATOM 2452 O O . TYR A 1 302 ? -30.821 13.999 4.067 1.00 97.75 302 TYR A O 1
ATOM 2460 N N . PRO A 1 303 ? -32.413 15.603 4.007 1.00 98.06 303 PRO A N 1
ATOM 2461 C CA . PRO A 1 303 ? -31.508 16.661 4.428 1.00 98.06 303 PRO A CA 1
ATOM 2462 C C . PRO A 1 303 ? -30.992 16.366 5.838 1.00 98.06 303 PRO A C 1
ATOM 2464 O O . PRO A 1 303 ? -31.711 15.814 6.670 1.00 98.06 303 PRO A O 1
ATOM 2467 N N . HIS A 1 304 ? -29.737 16.721 6.100 1.00 96.56 304 HIS A N 1
ATOM 2468 C CA . HIS A 1 304 ? -29.237 16.753 7.470 1.00 96.56 304 HIS A CA 1
ATOM 2469 C C . HIS A 1 304 ? -30.016 17.784 8.294 1.00 96.56 304 HIS A C 1
ATOM 2471 O O . HIS A 1 304 ? -30.295 18.876 7.793 1.00 96.56 304 HIS A O 1
ATOM 2477 N N . GLU A 1 305 ? -30.335 17.432 9.542 1.00 95.62 305 GLU A N 1
ATOM 2478 C CA . GLU A 1 305 ? -31.017 18.318 10.496 1.00 95.62 305 GLU A CA 1
ATOM 2479 C C . GLU A 1 305 ? -30.198 19.593 10.720 1.00 95.62 305 GLU A C 1
ATOM 2481 O O . GLU A 1 305 ? -30.683 20.694 10.470 1.00 95.62 305 GLU A O 1
ATOM 2486 N N . THR A 1 306 ? -28.916 19.427 11.052 1.00 96.12 306 THR A N 1
ATOM 2487 C CA . THR A 1 306 ? -27.934 20.514 11.093 1.00 96.12 306 THR A CA 1
ATOM 2488 C C . THR A 1 306 ? -27.089 20.474 9.828 1.00 96.12 306 THR A C 1
ATOM 2490 O O . THR A 1 306 ? -26.403 19.484 9.560 1.00 96.12 306 THR A O 1
ATOM 2493 N N . GLN A 1 307 ? -27.140 21.539 9.028 1.00 97.12 307 GLN A N 1
ATOM 2494 C CA . GLN A 1 307 ? -26.306 21.637 7.835 1.00 97.12 307 GLN A CA 1
ATOM 2495 C C . GLN A 1 307 ? -24.842 21.865 8.242 1.00 97.12 307 GLN A C 1
ATOM 2497 O O . GLN A 1 307 ? -24.576 22.752 9.054 1.00 97.12 307 GLN A O 1
ATOM 2502 N N . PRO A 1 308 ? -23.893 21.071 7.718 1.00 95.69 308 PRO A N 1
ATOM 2503 C CA . PRO A 1 308 ? -22.476 21.278 7.998 1.00 95.69 308 PRO A CA 1
ATOM 2504 C C . PRO A 1 308 ? -22.022 22.637 7.449 1.00 95.69 308 PRO A C 1
ATOM 2506 O O . PRO A 1 308 ? -22.479 23.062 6.385 1.00 95.69 308 PRO A O 1
ATOM 2509 N N . SER A 1 309 ? -21.106 23.302 8.158 1.00 94.50 309 SER A N 1
ATOM 2510 C CA . SER A 1 309 ? -20.408 24.477 7.628 1.00 94.50 309 SER A CA 1
ATOM 2511 C C . SER A 1 309 ? -19.581 24.101 6.395 1.00 94.50 309 SER A C 1
ATOM 2513 O O . SER A 1 309 ? -19.204 22.939 6.221 1.00 94.50 309 SER A O 1
ATOM 2515 N N . SER A 1 310 ? -19.281 25.087 5.546 1.00 91.62 310 SER A N 1
ATOM 2516 C CA . SER A 1 310 ? -18.423 24.911 4.365 1.00 91.62 310 SER A CA 1
ATOM 2517 C C . SER A 1 310 ? -17.093 24.246 4.707 1.00 91.62 310 SER A C 1
ATOM 2519 O O . SER A 1 310 ? -16.651 23.362 3.981 1.00 91.62 310 SER A O 1
ATOM 2521 N N . ASP A 1 311 ? -16.513 24.615 5.845 1.00 91.31 311 ASP A N 1
ATOM 2522 C CA . ASP A 1 311 ? -15.177 24.184 6.264 1.00 91.31 311 ASP A CA 1
ATOM 2523 C C . ASP A 1 311 ? -15.157 22.708 6.687 1.00 91.31 311 ASP A C 1
ATOM 2525 O O . ASP A 1 311 ? -14.127 22.042 6.629 1.00 91.31 311 ASP A O 1
ATOM 2529 N N . ASN A 1 312 ? -16.323 22.166 7.051 1.00 92.81 312 ASN A N 1
ATOM 2530 C CA . ASN A 1 312 ? -16.496 20.757 7.393 1.00 92.81 312 ASN A CA 1
ATOM 2531 C C . ASN A 1 312 ? -16.810 19.881 6.170 1.00 92.81 312 ASN A C 1
ATOM 2533 O O . ASN A 1 312 ? -16.940 18.660 6.309 1.00 92.81 312 ASN A O 1
ATOM 2537 N N . ILE A 1 313 ? -16.954 20.479 4.981 1.00 96.25 313 ILE A N 1
ATOM 2538 C CA . ILE A 1 313 ? -17.212 19.768 3.730 1.00 96.25 313 ILE A CA 1
ATOM 2539 C C . ILE A 1 313 ? -15.929 19.630 2.924 1.00 96.25 313 ILE A C 1
ATOM 2541 O O . ILE A 1 313 ? -15.378 20.592 2.404 1.00 96.25 313 ILE A O 1
ATOM 2545 N N . THR A 1 314 ? -15.516 18.386 2.708 1.00 96.69 314 THR A N 1
ATOM 2546 C CA . THR A 1 314 ? -14.473 18.057 1.738 1.00 96.69 314 THR A CA 1
ATOM 2547 C C . THR A 1 314 ? -15.107 17.710 0.394 1.00 96.69 314 THR A C 1
ATOM 2549 O O . THR A 1 314 ? -15.854 16.733 0.270 1.00 96.69 314 THR A O 1
ATOM 2552 N N . GLU A 1 315 ? -14.796 18.491 -0.640 1.00 97.50 315 GLU A N 1
ATOM 2553 C CA . GLU A 1 315 ? -15.154 18.172 -2.021 1.00 97.50 315 GLU A CA 1
ATOM 2554 C C . GLU A 1 315 ? -14.041 17.349 -2.678 1.00 97.50 315 GLU A C 1
ATOM 2556 O O . GLU A 1 315 ? -12.932 17.842 -2.867 1.00 97.50 315 GLU A O 1
ATOM 2561 N N . LEU A 1 316 ? -14.331 16.113 -3.081 1.00 98.00 316 LEU A N 1
ATOM 2562 C CA . LEU A 1 316 ? -13.391 15.260 -3.808 1.00 98.00 316 LEU A CA 1
ATOM 2563 C C . LEU A 1 316 ? -13.856 15.093 -5.253 1.00 98.00 316 LEU A C 1
ATOM 2565 O O . LEU A 1 316 ? -14.936 14.560 -5.524 1.00 98.00 316 LEU A O 1
ATOM 2569 N N . PHE A 1 317 ? -13.014 15.507 -6.187 1.00 97.75 317 PHE A N 1
ATOM 2570 C CA . PHE A 1 317 ? -13.215 15.295 -7.611 1.00 97.75 317 PHE A CA 1
ATOM 2571 C C . PHE A 1 317 ? -12.417 14.085 -8.066 1.00 97.75 317 PHE A C 1
ATOM 2573 O O . PHE A 1 317 ? -11.290 13.879 -7.621 1.00 97.75 317 PHE A O 1
ATOM 2580 N N . ARG A 1 318 ? -12.998 13.290 -8.966 1.00 97.69 318 ARG A N 1
ATOM 2581 C CA . ARG A 1 318 ? -12.347 12.119 -9.555 1.00 97.69 318 ARG A CA 1
ATOM 2582 C C . ARG A 1 318 ? -12.621 12.057 -11.041 1.00 97.69 318 ARG A C 1
ATOM 2584 O O . ARG A 1 318 ? -13.777 12.027 -11.449 1.00 97.69 318 ARG A O 1
ATOM 2591 N N . TYR A 1 319 ? -11.564 12.002 -11.831 1.00 96.81 319 TYR A N 1
ATOM 2592 C CA . TYR A 1 319 ? -11.611 11.854 -13.274 1.00 96.81 319 TYR A CA 1
ATOM 2593 C C . TYR A 1 319 ? -11.135 10.459 -13.661 1.00 96.81 319 TYR A C 1
ATOM 2595 O O . TYR A 1 319 ? -9.991 10.094 -13.395 1.00 96.81 319 TYR A O 1
ATOM 2603 N N . TYR A 1 320 ? -12.024 9.676 -14.264 1.00 96.38 320 TYR A N 1
ATOM 2604 C CA . TYR A 1 320 ? -11.750 8.297 -14.658 1.00 96.38 320 TYR A CA 1
ATOM 2605 C C . TYR A 1 320 ? -11.521 8.214 -16.157 1.00 96.38 320 TYR A C 1
ATOM 2607 O O . TYR A 1 320 ? -12.296 8.769 -16.925 1.00 96.38 320 TYR A O 1
ATOM 2615 N N . THR A 1 321 ? -10.494 7.481 -16.569 1.00 95.94 321 THR A N 1
ATOM 2616 C CA . THR A 1 321 ? -10.192 7.190 -17.975 1.00 95.94 321 THR A CA 1
ATOM 2617 C C . THR A 1 321 ? -9.699 5.755 -18.107 1.00 95.94 321 THR A C 1
ATOM 2619 O O . THR A 1 321 ? -9.193 5.177 -17.146 1.00 95.94 321 THR A O 1
ATOM 2622 N N . THR A 1 322 ? -9.838 5.171 -19.291 1.00 95.19 322 THR A N 1
ATOM 2623 C CA . THR A 1 322 ? -9.319 3.831 -19.601 1.00 95.19 322 THR A CA 1
ATOM 2624 C C . THR A 1 322 ? -8.357 3.916 -20.776 1.00 95.19 322 THR A C 1
ATOM 2626 O O . THR A 1 322 ? -8.427 4.860 -21.568 1.00 95.19 322 THR A O 1
ATOM 2629 N N . LEU A 1 323 ? -7.410 2.988 -20.868 1.00 93.19 323 LEU A N 1
ATOM 2630 C CA . LEU A 1 323 ? -6.512 2.917 -22.013 1.00 93.19 323 LEU A CA 1
ATOM 2631 C C . LEU A 1 323 ? -7.311 2.464 -23.243 1.00 93.19 323 LEU A C 1
ATOM 2633 O O . LEU A 1 323 ? -8.009 1.456 -23.191 1.00 93.19 323 LEU A O 1
ATOM 2637 N N . LYS A 1 324 ? -7.179 3.175 -24.369 1.00 91.44 324 LYS A N 1
ATOM 2638 C CA . LYS A 1 324 ? -7.900 2.871 -25.620 1.00 91.44 324 LYS A CA 1
ATOM 2639 C C . LYS A 1 324 ? -7.665 1.441 -26.104 1.00 91.44 324 LYS A C 1
ATOM 2641 O O . LYS A 1 324 ? -8.575 0.829 -26.646 1.00 91.44 324 LYS A O 1
ATOM 2646 N N . LYS A 1 325 ? -6.442 0.924 -25.926 1.00 89.88 325 LYS A N 1
ATOM 2647 C CA . LYS A 1 325 ? -6.084 -0.449 -26.312 1.00 89.88 325 LYS A CA 1
ATOM 2648 C C . LYS A 1 325 ? -6.738 -1.482 -25.400 1.00 89.88 325 LYS A C 1
ATOM 2650 O O . LYS A 1 325 ? -7.197 -2.513 -25.873 1.00 89.88 325 LYS A O 1
ATOM 2655 N N . ASP A 1 326 ? -6.711 -1.228 -24.097 1.00 92.75 326 ASP A N 1
ATOM 2656 C CA . ASP A 1 326 ? -7.113 -2.199 -23.092 1.00 92.75 326 ASP A CA 1
ATOM 2657 C C . ASP A 1 326 ? -7.842 -1.501 -21.946 1.00 92.75 326 ASP A C 1
ATOM 2659 O O . ASP A 1 326 ? -7.243 -0.854 -21.088 1.00 92.75 326 ASP A O 1
ATOM 2663 N N . SER A 1 327 ? -9.162 -1.674 -21.922 1.00 93.81 327 SER A N 1
ATOM 2664 C CA . SER A 1 327 ? -10.028 -1.094 -20.894 1.00 93.81 327 SER A CA 1
ATOM 2665 C C . SER A 1 327 ? -9.759 -1.618 -19.474 1.00 93.81 327 SER A C 1
ATOM 2667 O O . SER A 1 327 ? -10.251 -1.035 -18.500 1.00 93.81 327 SER A O 1
ATOM 2669 N N . SER A 1 328 ? -8.977 -2.698 -19.330 1.00 93.81 328 SER A N 1
ATOM 2670 C CA . SER A 1 328 ? -8.516 -3.183 -18.028 1.00 93.81 328 SER A CA 1
ATOM 2671 C C . SER A 1 328 ? -7.469 -2.259 -17.397 1.00 93.81 328 SER A C 1
ATOM 2673 O O . SER A 1 328 ? -7.427 -2.161 -16.170 1.00 93.81 328 SER A O 1
ATOM 2675 N N . CYS A 1 329 ? -6.708 -1.512 -18.208 1.00 94.69 329 CYS A N 1
ATOM 2676 C CA . CYS A 1 329 ? -5.832 -0.437 -17.750 1.00 94.69 329 CYS A CA 1
ATOM 2677 C C . CYS A 1 329 ? -6.647 0.825 -17.487 1.00 94.69 329 CYS A C 1
ATOM 2679 O O . CYS A 1 329 ? -7.092 1.524 -18.404 1.00 94.69 329 CYS A O 1
ATOM 2681 N N . LYS A 1 330 ? -6.835 1.134 -16.209 1.00 95.62 330 LYS A N 1
ATOM 2682 C CA . LYS A 1 330 ? -7.642 2.262 -15.755 1.00 95.62 330 LYS A CA 1
ATOM 2683 C C . LYS A 1 330 ? -6.742 3.309 -15.133 1.00 95.62 330 LYS A C 1
ATOM 2685 O O . LYS A 1 330 ? -5.866 2.992 -14.336 1.00 95.62 330 LYS A O 1
ATOM 2690 N N . ARG A 1 331 ? -7.026 4.570 -15.435 1.00 96.62 331 ARG A N 1
ATOM 2691 C CA . ARG A 1 331 ? -6.402 5.719 -14.788 1.00 96.62 331 ARG A CA 1
ATOM 2692 C C . ARG A 1 331 ? -7.453 6.534 -14.053 1.00 96.62 331 ARG A C 1
ATOM 2694 O O . ARG A 1 331 ? -8.487 6.869 -14.639 1.00 96.62 331 ARG A O 1
ATOM 2701 N N . ARG A 1 332 ? -7.180 6.885 -12.799 1.00 97.56 332 ARG A N 1
ATOM 2702 C CA . ARG A 1 332 ? -8.011 7.785 -11.994 1.00 97.56 332 ARG A CA 1
ATOM 2703 C C . ARG A 1 332 ? -7.178 8.966 -11.529 1.00 97.56 332 ARG A C 1
ATOM 2705 O O . ARG A 1 332 ? -6.111 8.777 -10.965 1.00 97.56 332 ARG A O 1
ATOM 2712 N N . VAL A 1 333 ? -7.676 10.177 -11.747 1.00 97.94 333 VAL A N 1
ATOM 2713 C CA . VAL A 1 333 ? -7.074 11.398 -11.208 1.00 97.94 333 VAL A CA 1
ATOM 2714 C C . VAL A 1 333 ? -8.002 11.982 -10.161 1.00 97.94 333 VAL A C 1
ATOM 2716 O O . VAL A 1 333 ? -9.153 12.279 -10.472 1.00 97.94 333 VAL A O 1
ATOM 2719 N N . SER A 1 334 ? -7.513 12.150 -8.939 1.00 98.38 334 SER A N 1
ATOM 2720 C CA . SER A 1 334 ? -8.281 12.662 -7.808 1.00 98.38 334 SER A CA 1
ATOM 2721 C C . SER A 1 334 ? -7.699 13.981 -7.300 1.00 98.38 334 SER A C 1
ATOM 2723 O O . SER A 1 334 ? -6.483 14.107 -7.195 1.00 98.38 334 SER A O 1
ATOM 2725 N N . TRP A 1 335 ? -8.539 14.962 -6.971 1.00 98.25 335 TRP A N 1
ATOM 2726 C CA . TRP A 1 335 ? -8.108 16.230 -6.359 1.00 98.25 335 TRP A CA 1
ATOM 2727 C C . TRP A 1 335 ? -9.196 16.814 -5.451 1.00 98.25 335 TRP A C 1
ATOM 2729 O O . TRP A 1 335 ? -10.379 16.493 -5.606 1.00 98.25 335 TRP A O 1
ATOM 2739 N N . LEU A 1 336 ? -8.804 17.683 -4.516 1.00 97.19 336 LEU A N 1
ATOM 2740 C CA . LEU A 1 336 ? -9.731 18.366 -3.609 1.00 97.19 336 LEU A CA 1
ATOM 2741 C C . LEU A 1 336 ? -10.211 19.701 -4.193 1.00 97.19 336 LEU A C 1
ATOM 2743 O O . LEU A 1 336 ? -9.450 20.428 -4.831 1.00 97.19 336 LEU A O 1
ATOM 2747 N N . GLY A 1 337 ? -11.491 20.016 -4.000 1.00 95.38 337 GLY A N 1
ATOM 2748 C CA . GLY A 1 337 ? -12.068 21.325 -4.314 1.00 95.38 337 GLY A CA 1
ATOM 2749 C C . GLY A 1 337 ? -11.887 22.314 -3.179 1.00 95.38 337 GLY A C 1
ATOM 2750 O O . GLY A 1 337 ? -12.098 21.947 -2.029 1.00 95.38 337 GLY A O 1
ATOM 2751 N N . GLY A 1 338 ? -11.532 23.559 -3.506 1.00 88.31 338 GLY A N 1
ATOM 2752 C CA . GLY A 1 338 ? -11.423 24.648 -2.525 1.00 88.31 338 GLY A CA 1
ATOM 2753 C C . GLY A 1 338 ? -10.291 24.490 -1.506 1.00 88.31 338 GLY A C 1
ATOM 2754 O O . GLY A 1 338 ? -10.196 25.292 -0.589 1.00 88.31 338 GLY A O 1
ATOM 2755 N N . HIS A 1 339 ? -9.444 23.472 -1.658 1.00 91.25 339 HIS A N 1
ATOM 2756 C CA . HIS A 1 339 ? -8.320 23.215 -0.769 1.00 91.25 339 HIS A CA 1
ATOM 2757 C C . HIS A 1 339 ? -7.078 23.984 -1.238 1.00 91.25 339 HIS A C 1
ATOM 2759 O O . HIS A 1 339 ? -6.794 24.010 -2.436 1.00 91.25 339 HIS A O 1
ATOM 2765 N N . GLU A 1 340 ? -6.324 24.561 -0.300 1.00 91.38 340 GLU A N 1
ATOM 2766 C CA . GLU A 1 340 ? -5.124 25.368 -0.589 1.00 91.38 340 GLU A CA 1
ATOM 2767 C C . GLU A 1 340 ? -3.985 24.533 -1.190 1.00 91.38 340 GLU A C 1
ATOM 2769 O O . GLU A 1 340 ? -3.211 25.007 -2.016 1.00 91.38 340 GLU A O 1
ATOM 2774 N N . ASN A 1 341 ? -3.902 23.255 -0.811 1.00 91.69 341 ASN A N 1
ATOM 2775 C CA . ASN A 1 341 ? -2.910 22.339 -1.364 1.00 91.69 341 ASN A CA 1
ATOM 2776 C C . ASN A 1 341 ? -3.314 21.890 -2.778 1.00 91.69 341 ASN A C 1
ATOM 2778 O O . ASN A 1 341 ? -4.137 20.983 -2.945 1.00 91.69 341 ASN A O 1
ATOM 2782 N N . HIS A 1 342 ? -2.744 22.524 -3.801 1.00 96.69 342 HIS A N 1
ATOM 2783 C CA . HIS A 1 342 ? -3.025 22.257 -5.212 1.00 96.69 342 HIS A CA 1
ATOM 2784 C C . HIS A 1 342 ? -2.321 20.988 -5.722 1.00 96.69 342 HIS A C 1
ATOM 2786 O O . HIS A 1 342 ? -1.538 21.026 -6.669 1.00 96.69 342 HIS A O 1
ATOM 2792 N N . ILE A 1 343 ? -2.617 19.838 -5.118 1.00 98.12 343 ILE A N 1
ATOM 2793 C CA . ILE A 1 343 ? -2.088 18.530 -5.528 1.00 98.12 343 ILE A CA 1
ATOM 2794 C C . ILE A 1 343 ? -3.197 17.702 -6.187 1.00 98.12 343 ILE A C 1
ATOM 2796 O O . ILE A 1 343 ? -4.379 17.806 -5.847 1.00 98.12 343 ILE A O 1
ATOM 2800 N N . ALA A 1 344 ? -2.820 16.871 -7.155 1.00 98.31 344 ALA A N 1
ATOM 2801 C CA . ALA A 1 344 ? -3.640 15.792 -7.682 1.00 98.31 344 ALA A CA 1
ATOM 2802 C C . ALA A 1 344 ? -2.945 14.444 -7.464 1.00 98.31 344 ALA A C 1
ATOM 2804 O O . ALA A 1 344 ? -1.730 14.320 -7.591 1.00 98.31 344 ALA A O 1
ATOM 2805 N N . LEU A 1 345 ? -3.738 13.422 -7.163 1.00 98.31 345 LEU A N 1
ATOM 2806 C CA . LEU A 1 345 ? -3.301 12.041 -7.023 1.00 98.31 345 LEU A CA 1
ATOM 2807 C C . LEU A 1 345 ? -3.713 11.279 -8.284 1.00 98.31 345 LEU A C 1
ATOM 2809 O O . LEU A 1 345 ? -4.896 11.218 -8.620 1.00 98.31 345 LEU A O 1
ATOM 2813 N N . VAL A 1 346 ? -2.733 10.743 -9.003 1.00 98.06 346 VAL A N 1
ATOM 2814 C CA . VAL A 1 346 ? -2.906 10.049 -10.281 1.00 98.06 346 VAL A CA 1
ATOM 2815 C C . VAL A 1 346 ? -2.616 8.572 -10.072 1.00 98.06 346 VAL A C 1
ATOM 2817 O O . VAL A 1 346 ? -1.489 8.201 -9.773 1.00 98.06 346 VAL A O 1
ATOM 2820 N N . GLU A 1 347 ? -3.621 7.730 -10.254 1.00 97.88 347 GLU A N 1
ATOM 2821 C CA . GLU A 1 347 ? -3.551 6.286 -10.048 1.00 97.88 347 GLU A CA 1
ATOM 2822 C C . GLU A 1 347 ? -3.669 5.551 -11.375 1.00 97.88 347 GLU A C 1
ATOM 2824 O O . GLU A 1 347 ? -4.545 5.867 -12.182 1.00 97.88 347 GLU A O 1
ATOM 2829 N N . TYR A 1 348 ? -2.846 4.524 -11.552 1.00 97.12 348 TYR A N 1
ATOM 2830 C CA . TYR A 1 348 ? -2.849 3.614 -12.690 1.00 97.12 348 TYR A CA 1
ATOM 2831 C C . TYR A 1 348 ? -3.063 2.199 -12.183 1.00 97.12 348 TYR A C 1
ATOM 2833 O O . TYR A 1 348 ? -2.219 1.680 -11.464 1.00 97.12 348 TYR A O 1
ATOM 2841 N N . SER A 1 349 ? -4.175 1.574 -12.556 1.00 96.38 349 SER A N 1
ATOM 2842 C CA . SER A 1 349 ? -4.511 0.204 -12.170 1.00 96.38 349 SER A CA 1
ATOM 2843 C C . SER A 1 349 ? -4.580 -0.702 -13.396 1.00 96.38 349 SER A C 1
ATOM 2845 O O . SER A 1 349 ? -5.152 -0.318 -14.418 1.00 96.38 349 SER A O 1
ATOM 2847 N N . GLY A 1 350 ? -4.024 -1.909 -13.275 1.00 94.75 350 GLY A N 1
ATOM 2848 C CA . GLY A 1 350 ? -3.907 -2.890 -14.352 1.00 94.75 350 GLY A CA 1
ATOM 2849 C C . GLY A 1 350 ? -2.487 -2.995 -14.917 1.00 94.75 350 GLY A C 1
ATOM 2850 O O . GLY A 1 350 ? -1.596 -2.228 -14.557 1.00 94.75 350 GLY A O 1
ATOM 2851 N N . LYS A 1 351 ? -2.284 -3.963 -15.821 1.00 93.19 351 LYS A N 1
ATOM 2852 C CA . LYS A 1 351 ? -0.993 -4.223 -16.474 1.00 93.19 351 LYS A CA 1
ATOM 2853 C C . LYS A 1 351 ? -0.968 -3.603 -17.863 1.00 93.19 351 LYS A C 1
ATOM 2855 O O . LYS A 1 351 ? -1.738 -4.014 -18.725 1.00 93.19 351 LYS A O 1
ATOM 2860 N N . PHE A 1 352 ? -0.057 -2.664 -18.083 1.00 92.12 352 PHE A N 1
ATOM 2861 C CA . PHE A 1 352 ? 0.146 -2.011 -19.363 1.00 92.12 352 PHE A CA 1
ATOM 2862 C C . PHE A 1 352 ? 0.397 -3.060 -20.459 1.00 92.12 352 PHE A C 1
ATOM 2864 O O . PHE A 1 352 ? 1.380 -3.802 -20.396 1.00 92.12 352 PHE A O 1
ATOM 2871 N N . PRO A 1 353 ? -0.455 -3.125 -21.492 1.00 90.25 353 PRO A N 1
ATOM 2872 C CA . PRO A 1 353 ? -0.420 -4.172 -22.514 1.00 90.25 353 PRO A CA 1
ATOM 2873 C C . PRO A 1 353 ? 0.693 -3.969 -23.559 1.00 90.25 353 PRO A C 1
ATOM 2875 O O . PRO A 1 353 ? 0.634 -4.555 -24.643 1.00 90.25 353 PRO A O 1
ATOM 2878 N N . GLY A 1 354 ? 1.665 -3.093 -23.294 1.00 87.06 354 GLY A N 1
ATOM 2879 C CA . GLY A 1 354 ? 2.679 -2.652 -24.250 1.00 87.06 354 GLY A CA 1
ATOM 2880 C C . GLY A 1 354 ? 2.166 -1.618 -25.256 1.00 87.06 354 GLY A C 1
ATOM 2881 O O . GLY A 1 354 ? 0.956 -1.393 -25.400 1.00 87.06 354 GLY A O 1
ATOM 2882 N N . LEU A 1 355 ? 3.108 -1.008 -25.980 1.00 80.19 355 LEU A N 1
ATOM 2883 C CA . LEU A 1 355 ? 2.810 -0.060 -27.053 1.00 80.19 355 LEU A CA 1
ATOM 2884 C C . LEU A 1 355 ? 1.967 -0.706 -28.155 1.00 80.19 355 LEU A C 1
ATOM 2886 O O . LEU A 1 355 ? 1.915 -1.928 -28.319 1.00 80.19 355 LEU A O 1
ATOM 2890 N N . VAL A 1 356 ? 1.260 0.140 -28.891 1.00 68.50 356 VAL A N 1
ATOM 2891 C CA . VAL A 1 356 ? 0.536 -0.236 -30.106 1.00 68.50 356 VAL A CA 1
ATOM 2892 C C . VAL A 1 356 ? 0.857 0.805 -31.148 1.00 68.50 356 VAL A C 1
ATOM 2894 O O . VAL A 1 356 ? 0.907 1.987 -30.793 1.00 68.50 356 VAL A O 1
ATOM 2897 N N . PRO A 1 357 ? 0.991 0.398 -32.415 1.00 66.31 357 PRO A N 1
ATOM 2898 C CA . PRO A 1 357 ? 0.926 1.335 -33.515 1.00 66.31 357 PRO A CA 1
ATOM 2899 C C . PRO A 1 357 ? -0.322 2.212 -33.364 1.00 66.31 357 PRO A C 1
ATOM 2901 O O . PRO A 1 357 ? -1.448 1.719 -33.260 1.00 66.31 357 PRO A O 1
ATOM 2904 N N . HIS A 1 358 ? -0.136 3.525 -33.296 1.00 57.84 358 HIS A N 1
ATOM 2905 C CA . HIS A 1 358 ? -1.257 4.453 -33.327 1.00 57.84 358 HIS A CA 1
ATOM 2906 C C . HIS A 1 358 ? -1.588 4.795 -34.788 1.00 57.84 358 HIS A C 1
ATOM 2908 O O . HIS A 1 358 ? -0.713 5.189 -35.556 1.00 57.84 358 HIS A O 1
ATOM 2914 N N . GLY A 1 359 ? -2.865 4.671 -35.166 1.00 65.00 359 GLY A N 1
ATOM 2915 C CA . GLY A 1 359 ? -3.361 5.022 -36.502 1.00 65.00 359 GLY A CA 1
ATOM 2916 C C . GLY A 1 359 ? -3.125 3.941 -37.563 1.00 65.00 359 GLY A C 1
ATOM 2917 O O . GLY A 1 359 ? -3.102 2.756 -37.255 1.00 65.00 359 GLY A O 1
ATOM 2918 N N . ASN A 1 360 ? -2.968 4.362 -38.823 1.00 59.09 360 ASN A N 1
ATOM 2919 C CA . ASN A 1 360 ? -2.715 3.472 -39.966 1.00 59.09 360 ASN A CA 1
ATOM 2920 C C . ASN A 1 360 ? -1.248 3.014 -40.073 1.00 59.09 360 ASN A C 1
ATOM 2922 O O . ASN A 1 360 ? -0.894 2.330 -41.036 1.00 59.09 360 ASN A O 1
ATOM 2926 N N . SER A 1 361 ? -0.385 3.400 -39.126 1.00 57.38 361 SER A N 1
ATOM 2927 C CA . SER A 1 361 ? 0.979 2.879 -39.087 1.00 57.38 361 SER A CA 1
ATOM 2928 C C . SER A 1 361 ? 0.927 1.395 -38.739 1.00 57.38 361 SER A C 1
ATOM 2930 O O . SER A 1 361 ? 0.312 1.009 -37.748 1.00 57.38 361 SER A O 1
ATOM 2932 N N . LYS A 1 362 ? 1.555 0.559 -39.566 1.00 58.12 362 LYS A N 1
ATOM 2933 C CA . LYS A 1 362 ? 1.742 -0.868 -39.269 1.00 58.12 362 LYS A CA 1
ATOM 2934 C C . LYS A 1 362 ? 2.954 -1.112 -38.366 1.00 58.12 362 LYS A C 1
ATOM 2936 O O . LYS A 1 362 ? 3.083 -2.215 -37.846 1.00 58.12 362 LYS A O 1
ATOM 2941 N N . ASP A 1 363 ? 3.803 -0.101 -38.170 1.00 55.91 363 ASP A N 1
ATOM 2942 C CA . ASP A 1 363 ? 4.993 -0.202 -37.331 1.00 55.91 363 ASP A CA 1
ATOM 2943 C C . ASP A 1 363 ? 4.675 0.063 -35.860 1.00 55.91 363 ASP A C 1
ATOM 2945 O O . ASP A 1 363 ? 4.034 1.055 -35.500 1.00 55.91 363 ASP A O 1
ATOM 2949 N N . THR A 1 364 ? 5.135 -0.852 -35.006 1.00 54.00 364 THR A N 1
ATOM 2950 C CA . THR A 1 364 ? 5.027 -0.783 -33.539 1.00 54.00 364 THR A CA 1
ATOM 2951 C C . THR A 1 364 ? 5.968 0.245 -32.930 1.00 54.00 364 THR A C 1
ATOM 2953 O O . THR A 1 364 ? 5.730 0.687 -31.804 1.00 54.00 364 THR A O 1
ATOM 2956 N N . ASP A 1 365 ? 6.993 0.646 -33.679 1.00 52.53 365 ASP A N 1
ATOM 2957 C CA . ASP A 1 365 ? 7.883 1.736 -33.317 1.00 52.53 365 ASP A CA 1
ATOM 2958 C C . ASP A 1 365 ? 7.144 3.035 -33.602 1.00 52.53 365 ASP A C 1
ATOM 2960 O O . ASP A 1 365 ? 7.044 3.516 -34.730 1.00 52.53 365 ASP A O 1
ATOM 2964 N N . THR A 1 366 ? 6.515 3.563 -32.558 1.00 52.50 366 THR A N 1
ATOM 2965 C CA . THR A 1 366 ? 5.781 4.821 -32.607 1.00 52.50 366 THR A CA 1
ATOM 2966 C C . THR A 1 366 ? 6.722 5.956 -32.996 1.00 52.50 366 THR A C 1
ATOM 2968 O O . THR A 1 366 ? 7.298 6.619 -32.136 1.00 52.50 366 THR A O 1
ATOM 2971 N N . ILE A 1 367 ? 6.835 6.231 -34.293 1.00 49.69 367 ILE A N 1
ATOM 2972 C CA . ILE A 1 367 ? 7.287 7.525 -34.787 1.00 49.69 367 ILE A CA 1
ATOM 2973 C C . ILE A 1 367 ? 6.138 8.487 -34.480 1.00 49.69 367 ILE A C 1
ATOM 2975 O O . ILE A 1 367 ? 5.180 8.610 -35.245 1.00 49.69 367 ILE A O 1
ATOM 2979 N N . GLN A 1 368 ? 6.180 9.141 -33.315 1.00 55.84 368 GLN A N 1
ATOM 2980 C CA . GLN A 1 368 ? 5.434 10.388 -33.176 1.00 55.84 368 GLN A CA 1
ATOM 2981 C C . GLN A 1 368 ? 5.945 11.327 -34.266 1.00 55.84 368 GLN A C 1
ATOM 2983 O O . GLN A 1 368 ? 7.155 11.497 -34.419 1.00 55.84 368 GLN A O 1
ATOM 2988 N N . THR A 1 369 ? 5.031 11.933 -35.024 1.00 56.16 369 THR A N 1
ATOM 2989 C CA . THR A 1 369 ? 5.373 13.051 -35.902 1.00 56.16 369 THR A CA 1
ATOM 2990 C C . THR A 1 369 ? 6.145 14.065 -35.056 1.00 56.16 369 THR A C 1
ATOM 2992 O O . THR A 1 369 ? 5.626 14.517 -34.031 1.00 56.16 369 THR A O 1
ATOM 2995 N N . CYS A 1 370 ? 7.408 14.333 -35.400 1.00 53.19 370 CYS A N 1
ATOM 2996 C CA . CYS A 1 370 ? 8.288 15.128 -34.547 1.00 53.19 370 CYS A CA 1
ATOM 2997 C C . CYS A 1 370 ? 7.671 16.509 -34.271 1.00 53.19 370 CYS A C 1
ATOM 2999 O O . CYS A 1 370 ? 6.914 17.040 -35.089 1.00 53.19 370 CYS A O 1
ATOM 3001 N N . ALA A 1 37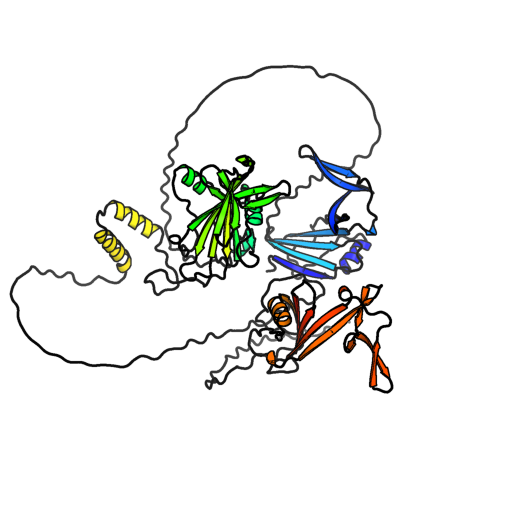1 ? 7.977 17.089 -33.105 1.00 57.12 371 ALA A N 1
ATOM 3002 C CA . ALA A 1 371 ? 7.398 18.365 -32.678 1.00 57.12 371 ALA A CA 1
ATOM 3003 C C . ALA A 1 371 ? 7.579 19.471 -33.735 1.00 57.12 371 ALA A C 1
ATOM 3005 O O . ALA A 1 371 ? 6.659 20.255 -33.945 1.00 57.12 371 ALA A O 1
ATOM 3006 N N . ASN A 1 372 ? 8.700 19.456 -34.464 1.00 65.44 372 ASN A N 1
ATOM 3007 C CA . ASN A 1 372 ? 8.973 20.385 -35.562 1.00 65.44 372 ASN A CA 1
ATOM 3008 C C . ASN A 1 372 ? 7.981 20.221 -36.718 1.00 65.44 372 ASN A C 1
ATOM 3010 O O . ASN A 1 372 ? 7.403 21.207 -37.154 1.00 65.44 372 ASN A O 1
ATOM 3014 N N . VAL A 1 373 ? 7.691 18.992 -37.157 1.00 67.69 373 VAL A N 1
ATOM 3015 C CA . VAL A 1 373 ? 6.691 18.753 -38.212 1.00 67.69 373 VAL A CA 1
ATOM 3016 C C . VAL A 1 373 ? 5.291 19.157 -37.743 1.00 67.69 373 VAL A C 1
ATOM 3018 O O . VAL A 1 373 ? 4.520 19.699 -38.527 1.00 67.69 373 VAL A O 1
ATOM 3021 N N . MET A 1 374 ? 4.959 18.955 -36.464 1.00 69.75 374 MET A N 1
ATOM 3022 C CA . MET A 1 374 ? 3.685 19.427 -35.906 1.00 69.75 374 MET A CA 1
ATOM 3023 C C . MET A 1 374 ? 3.611 20.961 -35.811 1.00 69.75 374 MET A C 1
ATOM 3025 O O . MET A 1 374 ? 2.536 21.514 -36.037 1.00 69.75 374 MET A O 1
ATOM 3029 N N . SER A 1 375 ? 4.721 21.642 -35.503 1.00 70.25 375 SER A N 1
ATOM 3030 C CA . SER A 1 375 ? 4.808 23.110 -35.491 1.00 70.25 375 SER A CA 1
ATOM 3031 C C . SER A 1 375 ? 4.690 23.677 -36.903 1.00 70.25 375 SER A C 1
ATOM 3033 O O . SER A 1 375 ? 3.822 24.504 -37.146 1.00 70.25 375 SER A O 1
ATOM 3035 N N . GLU A 1 376 ? 5.455 23.143 -37.859 1.00 74.50 376 GLU A N 1
ATOM 3036 C CA . GLU A 1 376 ? 5.371 23.523 -39.273 1.00 74.50 376 GLU A CA 1
ATOM 3037 C C . GLU A 1 376 ? 3.960 23.304 -39.833 1.00 74.50 376 GLU A C 1
ATOM 3039 O O . GLU A 1 376 ? 3.429 24.159 -40.535 1.00 74.50 376 GLU A O 1
ATOM 3044 N N . MET A 1 377 ? 3.313 22.180 -39.500 1.00 73.50 377 MET A N 1
ATOM 3045 C CA . MET A 1 377 ? 1.918 21.942 -39.878 1.00 73.50 377 MET A CA 1
ATOM 3046 C C . MET A 1 377 ? 0.976 22.960 -39.234 1.00 73.50 377 MET A C 1
ATOM 3048 O O . MET A 1 377 ? 0.059 23.430 -39.898 1.00 73.50 377 MET A O 1
ATOM 3052 N N . SER A 1 378 ? 1.189 23.312 -37.963 1.00 77.56 378 SER A N 1
ATOM 3053 C CA . SER A 1 378 ? 0.385 24.318 -37.266 1.00 77.56 378 SER A CA 1
ATOM 3054 C C . SER A 1 378 ? 0.506 25.689 -37.928 1.00 77.56 378 SER A C 1
ATOM 3056 O O . SER A 1 378 ? -0.517 26.327 -38.155 1.00 77.56 378 SER A O 1
ATOM 3058 N N . ASP A 1 379 ? 1.718 26.106 -38.291 1.00 79.50 379 ASP A N 1
ATOM 3059 C CA . ASP A 1 379 ? 1.977 27.378 -38.970 1.00 79.50 379 ASP A CA 1
ATOM 3060 C C . ASP A 1 379 ? 1.359 27.381 -40.374 1.00 79.50 379 ASP A C 1
ATOM 3062 O O . ASP A 1 379 ? 0.623 28.296 -40.731 1.00 79.50 379 ASP A O 1
ATOM 3066 N N . MET A 1 380 ? 1.496 26.285 -41.127 1.00 74.31 380 MET A N 1
ATOM 3067 C CA . MET A 1 380 ? 0.830 26.127 -42.425 1.00 74.31 380 MET A CA 1
ATOM 3068 C C . MET A 1 380 ? -0.707 26.114 -42.331 1.00 74.31 380 MET A C 1
ATOM 3070 O O . MET A 1 380 ? -1.392 26.501 -43.283 1.00 74.31 380 MET A O 1
ATOM 3074 N N . PHE A 1 381 ? -1.273 25.653 -41.211 1.00 80.06 381 PHE A N 1
ATOM 3075 C CA . PHE A 1 381 ? -2.721 25.619 -40.981 1.00 80.06 381 PHE A CA 1
ATOM 3076 C C . PHE A 1 381 ? -3.314 26.961 -40.554 1.00 80.06 381 PHE A C 1
ATOM 3078 O O . PHE A 1 381 ? -4.540 27.105 -40.646 1.00 80.06 381 PHE A O 1
ATOM 3085 N N . GLN A 1 382 ? -2.488 27.923 -40.129 1.00 77.00 382 GLN A N 1
ATOM 3086 C CA . GLN A 1 382 ? -2.933 29.300 -39.894 1.00 77.00 382 GLN A CA 1
ATOM 3087 C C . GLN A 1 382 ? -3.354 29.968 -41.212 1.00 77.00 382 GLN A C 1
ATOM 3089 O O . GLN A 1 382 ? -4.362 30.670 -41.232 1.00 77.00 382 GLN A O 1
ATOM 3094 N N . ASP A 1 383 ? -2.688 29.622 -42.320 1.00 72.88 383 ASP A N 1
ATOM 3095 C CA . ASP A 1 383 ? -2.922 30.224 -43.641 1.00 72.88 383 ASP A CA 1
ATOM 3096 C C . ASP A 1 383 ? -3.811 29.384 -44.578 1.00 72.88 383 ASP A C 1
ATOM 3098 O O . ASP A 1 383 ? -4.201 29.848 -45.651 1.00 72.88 383 ASP A O 1
ATOM 3102 N N . THR A 1 384 ? -4.170 28.146 -44.207 1.00 61.69 384 THR A N 1
ATOM 3103 C CA . THR A 1 384 ? -5.057 27.296 -45.026 1.00 61.69 384 THR A CA 1
ATOM 3104 C C . THR A 1 384 ? -6.494 27.249 -44.482 1.00 61.69 384 THR A C 1
ATOM 3106 O O . THR A 1 384 ? -6.750 26.608 -43.451 1.00 61.69 384 THR A O 1
ATOM 3109 N N . PRO A 1 385 ? -7.474 27.850 -45.193 1.00 56.50 385 PRO A N 1
ATOM 3110 C CA . PRO A 1 385 ? -8.835 28.025 -44.682 1.00 56.50 385 PRO A CA 1
ATOM 3111 C C . PRO A 1 385 ? -9.702 26.759 -44.763 1.00 56.50 385 PRO A C 1
ATOM 3113 O O . PRO A 1 385 ? -10.711 26.662 -44.069 1.00 56.50 385 PRO A O 1
ATOM 3116 N N . SER A 1 386 ? -9.331 25.770 -45.587 1.00 78.50 386 SER A N 1
ATOM 3117 C CA . SER A 1 386 ? -10.172 24.595 -45.855 1.00 78.50 386 SER A CA 1
ATOM 3118 C C . SER A 1 386 ? -9.624 23.298 -45.234 1.00 78.50 386 SER A C 1
ATOM 3120 O O . SER A 1 386 ? -8.462 22.952 -45.474 1.00 78.50 386 SER A O 1
ATOM 3122 N N . PRO A 1 387 ? -10.462 22.495 -44.541 1.00 72.62 387 PRO A N 1
ATOM 3123 C CA . PRO A 1 387 ? -10.109 21.153 -44.067 1.00 72.62 387 PRO A CA 1
ATOM 3124 C C . PRO A 1 387 ? -9.558 20.216 -45.157 1.00 72.62 387 PRO A C 1
ATOM 3126 O O . PRO A 1 387 ? -8.713 19.370 -44.862 1.00 72.62 387 PRO A O 1
ATOM 3129 N N . SER A 1 388 ? -9.989 20.372 -46.417 1.00 73.44 388 SER A N 1
ATOM 3130 C CA . SER A 1 388 ? -9.483 19.559 -47.533 1.00 73.44 388 SER A CA 1
ATOM 3131 C C . SER A 1 388 ? -8.033 19.897 -47.891 1.00 73.44 388 SER A C 1
ATOM 3133 O O . SER A 1 388 ? -7.245 18.990 -48.157 1.00 73.44 388 SER A O 1
ATOM 3135 N N . MET A 1 389 ? -7.645 21.175 -47.817 1.00 71.81 389 MET A N 1
ATOM 3136 C CA . MET A 1 389 ? -6.265 21.613 -48.060 1.00 71.81 389 MET A CA 1
ATOM 3137 C C . MET A 1 389 ? -5.334 21.200 -46.921 1.00 71.81 389 MET A C 1
ATOM 3139 O O . MET A 1 389 ? -4.197 20.811 -47.171 1.00 71.81 389 MET A O 1
ATOM 3143 N N . ARG A 1 390 ? -5.831 21.180 -45.677 1.00 76.38 390 ARG A N 1
ATOM 3144 C CA . ARG A 1 390 ? -5.057 20.688 -44.525 1.00 76.38 390 ARG A CA 1
ATOM 3145 C C . ARG A 1 390 ? -4.669 19.217 -44.678 1.00 76.38 390 ARG A C 1
ATOM 3147 O O . ARG A 1 390 ? -3.535 18.845 -44.385 1.00 76.38 390 ARG A O 1
ATOM 3154 N N . LYS A 1 391 ? -5.585 18.396 -45.205 1.00 76.25 391 LYS A N 1
ATOM 3155 C CA . LYS A 1 391 ? -5.305 16.995 -45.544 1.00 76.25 391 LYS A CA 1
ATOM 3156 C C . LYS A 1 391 ? -4.256 16.877 -46.655 1.00 76.25 391 LYS A C 1
ATOM 3158 O O . LYS A 1 391 ? -3.325 16.097 -46.515 1.00 76.25 391 LYS A O 1
ATOM 3163 N N . GLN A 1 392 ? -4.355 17.686 -47.711 1.00 74.81 392 GLN A N 1
ATOM 3164 C CA . GLN A 1 392 ? -3.371 17.679 -48.802 1.00 74.81 392 GLN A CA 1
ATOM 3165 C C . GLN A 1 392 ? -1.968 18.094 -48.336 1.00 74.81 392 GLN A C 1
ATOM 3167 O O . GLN A 1 392 ? -0.985 17.488 -48.751 1.00 74.81 392 GLN A O 1
ATOM 3172 N N . VAL A 1 393 ? -1.862 19.084 -47.444 1.00 75.38 393 VAL A N 1
ATOM 3173 C CA . VAL A 1 393 ? -0.594 19.487 -46.811 1.00 75.38 393 VAL A CA 1
ATOM 3174 C C . VAL A 1 393 ? 0.004 18.341 -45.993 1.00 75.38 393 VAL A C 1
ATOM 3176 O O . VAL A 1 393 ? 1.192 18.040 -46.131 1.00 75.38 393 VAL A O 1
ATOM 3179 N N . TYR A 1 394 ? -0.827 17.680 -45.181 1.00 72.06 394 TYR A N 1
ATOM 3180 C CA . TYR A 1 394 ? -0.418 16.531 -44.379 1.00 72.06 394 TYR A CA 1
ATOM 3181 C C . TYR A 1 394 ? 0.089 15.386 -45.265 1.00 72.06 394 TYR A C 1
ATOM 3183 O O . TYR A 1 394 ? 1.219 14.927 -45.095 1.00 72.06 394 TYR A O 1
ATOM 3191 N N . ASP A 1 395 ? -0.698 14.992 -46.268 1.00 73.81 395 ASP A N 1
ATOM 3192 C CA . ASP A 1 395 ? -0.362 13.912 -47.198 1.00 73.81 395 ASP A CA 1
ATOM 3193 C C . ASP A 1 395 ? 0.899 14.247 -48.020 1.00 73.81 395 ASP A C 1
ATOM 3195 O O . ASP A 1 395 ? 1.732 13.370 -48.247 1.00 73.81 395 ASP A O 1
ATOM 3199 N N . LYS A 1 396 ? 1.106 15.517 -48.407 1.00 75.88 396 LYS A N 1
ATOM 3200 C CA . LYS A 1 396 ? 2.298 15.977 -49.145 1.00 75.88 396 LYS A CA 1
ATOM 3201 C C . LYS A 1 396 ? 3.581 15.860 -48.317 1.00 75.88 396 LYS A C 1
ATOM 3203 O O . LYS A 1 396 ? 4.582 15.363 -48.826 1.00 75.88 396 LYS A O 1
ATOM 3208 N N . LYS A 1 397 ? 3.567 16.276 -47.045 1.00 74.12 397 LYS A N 1
ATOM 3209 C CA . LYS A 1 397 ? 4.726 16.136 -46.137 1.00 74.12 397 LYS A CA 1
ATOM 3210 C C . LYS A 1 397 ? 4.987 14.675 -45.769 1.00 74.12 397 LYS A C 1
ATOM 3212 O O . LYS A 1 397 ? 6.143 14.277 -45.666 1.00 74.12 397 LYS A O 1
ATOM 3217 N N . HIS A 1 398 ? 3.934 13.875 -45.601 1.00 65.06 398 HIS A N 1
ATOM 3218 C CA . HIS A 1 398 ? 4.070 12.489 -45.154 1.00 65.06 398 HIS A CA 1
ATOM 3219 C C . HIS A 1 398 ? 4.467 11.517 -46.280 1.00 65.06 398 HIS A C 1
ATOM 3221 O O . HIS A 1 398 ? 5.178 10.545 -46.017 1.00 65.06 398 HIS A O 1
ATOM 3227 N N . ASN A 1 399 ? 4.055 11.786 -47.527 1.00 66.38 399 ASN A N 1
ATOM 3228 C CA . ASN A 1 399 ? 4.376 10.960 -48.699 1.00 66.38 399 ASN A CA 1
ATOM 3229 C C . ASN A 1 399 ? 5.558 11.495 -49.530 1.00 66.38 399 ASN A C 1
ATOM 3231 O O . ASN A 1 399 ? 6.112 10.752 -50.338 1.00 66.38 399 ASN A O 1
ATOM 3235 N N . GLY A 1 400 ? 5.979 12.748 -49.322 1.00 52.56 400 GLY A N 1
ATOM 3236 C CA . GLY A 1 400 ? 7.011 13.427 -50.119 1.00 52.56 400 GLY A CA 1
ATOM 3237 C C . GLY A 1 400 ? 8.418 12.817 -50.074 1.00 52.56 400 GLY A C 1
ATOM 3238 O O . GLY A 1 400 ? 9.240 13.166 -50.911 1.00 52.56 400 GLY A O 1
ATOM 3239 N N . ASN A 1 401 ? 8.694 11.868 -49.170 1.00 46.91 401 ASN A N 1
ATOM 3240 C CA . ASN A 1 401 ? 9.979 11.154 -49.114 1.00 46.91 401 ASN A CA 1
ATOM 3241 C C . ASN A 1 401 ? 10.023 9.856 -49.942 1.00 46.91 401 ASN A C 1
ATOM 3243 O O . ASN A 1 401 ? 11.025 9.142 -49.910 1.00 46.91 401 ASN A O 1
ATOM 3247 N N . LYS A 1 402 ? 8.971 9.530 -50.706 1.00 44.12 402 LYS A N 1
ATOM 3248 C CA . LYS A 1 402 ? 8.993 8.418 -51.667 1.00 44.12 402 LYS A CA 1
ATOM 3249 C C . LYS A 1 402 ? 8.792 8.933 -53.096 1.00 44.12 402 LYS A C 1
ATOM 3251 O O . LYS A 1 402 ? 7.670 9.036 -53.571 1.00 44.12 402 LYS A O 1
ATOM 3256 N N . SER A 1 403 ? 9.921 9.199 -53.761 1.00 44.78 403 SER A N 1
ATOM 3257 C CA . SER A 1 403 ? 10.134 9.126 -55.218 1.00 44.78 403 SER A CA 1
ATOM 3258 C C . SER A 1 403 ? 9.061 9.763 -56.118 1.00 44.78 403 SER A C 1
ATOM 3260 O O . SER A 1 403 ? 8.189 9.056 -56.617 1.00 44.78 403 SER A O 1
ATOM 3262 N N . TRP A 1 404 ? 9.221 11.047 -56.450 1.00 32.97 404 TRP A N 1
ATOM 3263 C CA . TRP A 1 404 ? 8.629 11.668 -57.648 1.00 32.97 404 TRP A CA 1
ATOM 3264 C C . TRP A 1 404 ? 9.641 12.608 -58.326 1.00 32.97 404 TRP A C 1
ATOM 3266 O O . TRP A 1 404 ? 9.428 13.807 -58.445 1.00 32.97 404 TRP A O 1
ATOM 3276 N N . GLU A 1 405 ? 10.750 12.044 -58.804 1.00 40.72 405 GLU A N 1
ATOM 3277 C CA . GLU A 1 405 ? 11.463 12.592 -59.961 1.00 40.72 405 GLU A CA 1
ATOM 3278 C C . GLU A 1 405 ? 11.344 11.577 -61.096 1.00 40.72 405 GLU A C 1
ATOM 3280 O O . GLU A 1 405 ? 12.167 10.674 -61.238 1.00 40.72 405 GLU A O 1
ATOM 3285 N N . LYS A 1 406 ? 10.264 11.686 -61.871 1.00 39.72 406 LYS A N 1
ATOM 3286 C CA . LYS A 1 406 ? 10.269 11.397 -63.308 1.00 39.72 406 LYS A CA 1
ATOM 3287 C C . LYS A 1 406 ? 8.960 11.856 -63.942 1.00 39.72 406 LYS A C 1
ATOM 3289 O O . LYS A 1 406 ? 7.882 11.423 -63.552 1.00 39.72 406 LYS A O 1
ATOM 3294 N N . ASN A 1 407 ? 9.141 12.672 -64.976 1.00 32.62 407 ASN A N 1
ATOM 3295 C CA . ASN A 1 407 ? 8.202 13.029 -66.036 1.00 32.62 407 ASN A CA 1
ATOM 3296 C C . ASN A 1 407 ? 7.180 14.123 -65.702 1.00 32.62 407 ASN A C 1
ATOM 3298 O O . ASN A 1 407 ? 5.997 13.873 -65.493 1.00 32.62 407 ASN A O 1
ATOM 3302 N N . VAL A 1 408 ? 7.651 15.369 -65.793 1.00 34.09 408 VAL A N 1
ATOM 3303 C CA . VAL A 1 408 ? 6.847 16.442 -66.387 1.00 34.09 408 VAL A CA 1
ATOM 3304 C C . VAL A 1 408 ? 7.103 16.382 -67.892 1.00 34.09 408 VAL A C 1
ATOM 3306 O O . VAL A 1 408 ? 8.206 16.667 -68.352 1.00 34.09 408 VAL A O 1
ATOM 3309 N N . THR A 1 409 ? 6.101 15.966 -68.657 1.00 34.34 409 THR A N 1
ATOM 3310 C CA . THR A 1 409 ? 6.038 16.236 -70.095 1.00 34.34 409 THR A CA 1
ATOM 3311 C C . THR A 1 409 ? 4.676 16.848 -70.366 1.00 34.34 409 THR A C 1
ATOM 3313 O O . THR A 1 409 ? 3.647 16.317 -69.950 1.00 34.34 409 THR A O 1
ATOM 3316 N N . GLU A 1 410 ? 4.721 18.023 -70.979 1.00 40.94 410 GLU A N 1
ATOM 3317 C CA . GLU A 1 410 ? 3.602 18.860 -71.390 1.00 40.94 410 GLU A CA 1
ATOM 3318 C C . GLU A 1 410 ? 2.565 18.077 -72.196 1.00 40.94 410 GLU A C 1
ATOM 3320 O O . GLU A 1 410 ? 2.939 17.393 -73.145 1.00 40.94 410 GLU A O 1
ATOM 3325 N N . GLN A 1 411 ? 1.273 18.262 -71.899 1.00 30.78 411 GLN A N 1
ATOM 3326 C CA . GLN A 1 411 ? 0.223 18.196 -72.919 1.00 30.78 411 GLN A CA 1
ATOM 3327 C C . GLN A 1 411 ? -0.893 19.215 -72.650 1.00 30.78 411 GLN A C 1
ATOM 3329 O O . GLN A 1 411 ? -1.528 19.239 -71.596 1.00 30.78 411 GLN A O 1
ATOM 3334 N N . THR A 1 412 ? -1.106 20.054 -73.661 1.00 31.62 412 THR A N 1
ATOM 3335 C CA . THR A 1 412 ? -2.260 20.925 -73.926 1.00 31.62 412 THR A CA 1
ATOM 3336 C C . THR A 1 412 ? -3.444 20.066 -74.421 1.00 31.62 412 THR A C 1
ATOM 3338 O O . THR A 1 412 ? -3.211 18.973 -74.940 1.00 31.62 412 THR A O 1
ATOM 3341 N N . PRO A 1 413 ? -4.717 20.491 -74.271 1.00 44.59 413 PRO A N 1
ATOM 3342 C CA . PRO A 1 413 ? -5.854 19.582 -74.359 1.00 44.59 413 PRO A CA 1
ATOM 3343 C C . PRO A 1 413 ? -6.448 19.515 -75.767 1.00 44.59 413 PRO A C 1
ATOM 3345 O O . PRO A 1 413 ? -6.507 20.516 -76.485 1.00 44.59 413 PRO A O 1
ATOM 3348 N N . THR A 1 414 ? -7.014 18.365 -76.137 1.00 29.72 414 THR A N 1
ATOM 3349 C CA . THR A 1 414 ? -8.077 18.341 -77.146 1.00 29.72 414 THR A CA 1
ATOM 3350 C C . THR A 1 414 ? -9.110 17.259 -76.857 1.00 29.72 414 THR A C 1
ATOM 3352 O O . THR A 1 414 ? -8.817 16.128 -76.486 1.00 29.72 414 THR A O 1
ATOM 3355 N N . PHE A 1 415 ? -10.347 17.712 -76.993 1.00 32.88 415 PHE A N 1
ATOM 3356 C CA . PHE A 1 415 ? -11.638 17.056 -76.878 1.00 32.88 415 PHE A CA 1
ATOM 3357 C C . PHE A 1 415 ? -11.799 15.930 -77.924 1.00 32.88 415 PHE A C 1
ATOM 3359 O O . PHE A 1 415 ? -11.320 16.094 -79.046 1.00 32.88 415 PHE A O 1
ATOM 3366 N N . THR A 1 416 ? -12.550 14.857 -77.617 1.00 32.19 416 THR A N 1
ATOM 3367 C CA . THR A 1 416 ? -13.849 14.468 -78.246 1.00 32.19 416 THR A CA 1
ATOM 3368 C C . THR A 1 416 ? -14.120 12.937 -78.201 1.00 32.19 416 THR A C 1
ATOM 3370 O O . THR A 1 416 ? -13.311 12.149 -78.666 1.00 32.19 416 THR A O 1
ATOM 3373 N N . GLN A 1 417 ? -15.319 12.583 -77.702 1.00 29.64 417 GLN A N 1
ATOM 3374 C CA . GLN A 1 417 ? -16.206 11.424 -77.991 1.00 29.64 417 GLN A CA 1
ATOM 3375 C C . GLN A 1 417 ? -15.876 9.951 -77.603 1.00 29.64 417 GLN A C 1
ATOM 3377 O O . GLN A 1 417 ? -14.913 9.329 -78.027 1.00 29.64 417 GLN A O 1
ATOM 3382 N N . THR A 1 418 ? -16.834 9.398 -76.843 1.00 32.81 418 THR A N 1
ATOM 3383 C CA . THR A 1 418 ? -17.295 8.001 -76.610 1.00 32.81 418 THR A CA 1
ATOM 3384 C C . THR A 1 418 ? -17.854 7.320 -77.895 1.00 32.81 418 THR A C 1
ATOM 3386 O O . THR A 1 418 ? -18.000 8.061 -78.867 1.00 32.81 418 THR A O 1
ATOM 3389 N N . PRO A 1 419 ? -18.307 6.021 -77.957 1.00 49.34 419 PRO A N 1
ATOM 3390 C CA . PRO A 1 419 ? -18.564 4.992 -76.905 1.00 49.34 419 PRO A CA 1
ATOM 3391 C C . PRO A 1 419 ? -18.257 3.484 -77.254 1.00 49.34 419 PRO A C 1
ATOM 3393 O O . PRO A 1 419 ? -17.877 3.168 -78.374 1.00 49.34 419 PRO A O 1
ATOM 3396 N N . LYS A 1 420 ? -18.623 2.570 -76.312 1.00 33.47 420 LYS A N 1
ATOM 3397 C CA . LYS A 1 420 ? -18.902 1.093 -76.422 1.00 33.47 420 LYS A CA 1
ATOM 3398 C C . LYS A 1 420 ? -17.665 0.161 -76.518 1.00 33.47 420 LYS A C 1
ATOM 3400 O O . LYS A 1 420 ? -16.664 0.566 -77.075 1.00 33.47 420 LYS A O 1
ATOM 3405 N N . GLU A 1 421 ? -17.600 -1.074 -75.997 1.00 30.86 421 GLU A N 1
ATOM 3406 C CA . GLU A 1 421 ? -18.577 -2.069 -75.508 1.00 30.86 421 GLU A CA 1
ATOM 3407 C C . GLU A 1 421 ? -17.859 -3.194 -74.697 1.00 30.86 421 GLU A C 1
ATOM 3409 O O . GLU A 1 421 ? -16.672 -3.424 -74.896 1.00 30.86 421 GLU A O 1
ATOM 3414 N N . LEU A 1 422 ? -18.610 -3.866 -73.805 1.00 33.31 422 LEU A N 1
ATOM 3415 C CA . LEU A 1 422 ? -18.579 -5.284 -73.356 1.00 33.31 422 LEU A CA 1
ATOM 3416 C C . LEU A 1 422 ? -17.293 -6.156 -73.451 1.00 33.31 422 LEU A C 1
ATOM 3418 O O . LEU A 1 422 ? -16.826 -6.438 -74.546 1.00 33.31 422 LEU A O 1
ATOM 3422 N N . THR A 1 423 ? -16.865 -6.800 -72.347 1.00 32.06 423 THR A N 1
ATOM 3423 C CA . THR A 1 423 ? -17.135 -8.231 -71.998 1.00 32.06 423 THR A CA 1
ATOM 3424 C C . THR A 1 423 ? -16.344 -8.721 -70.767 1.00 32.06 423 THR A C 1
ATOM 3426 O O . THR A 1 423 ? -15.257 -8.243 -70.454 1.00 32.06 423 THR A O 1
ATOM 3429 N N . ASP A 1 424 ? -16.958 -9.687 -70.079 1.00 31.58 424 ASP A N 1
ATOM 3430 C CA . ASP A 1 424 ? -16.543 -10.437 -68.888 1.00 31.58 424 ASP A CA 1
ATOM 3431 C C . ASP A 1 424 ? -15.237 -11.245 -69.033 1.00 31.58 424 ASP A C 1
ATOM 3433 O O . ASP A 1 424 ? -14.930 -11.715 -70.123 1.00 31.58 424 ASP A O 1
ATOM 3437 N N . LEU A 1 425 ? -14.535 -11.532 -67.922 1.00 32.41 425 LEU A N 1
ATOM 3438 C CA . LEU A 1 425 ? -14.483 -12.883 -67.321 1.00 32.41 425 LEU A CA 1
ATOM 3439 C C . LEU A 1 425 ? -13.527 -12.997 -66.118 1.00 32.41 425 LEU A C 1
ATOM 3441 O O . LEU A 1 425 ? -12.494 -12.347 -66.003 1.00 32.41 425 LEU A O 1
ATOM 3445 N N . GLN A 1 426 ? -13.946 -13.883 -65.218 1.00 31.41 426 GLN A N 1
ATOM 3446 C CA . GLN A 1 426 ? -13.381 -14.279 -63.932 1.00 31.41 426 GLN A CA 1
ATOM 3447 C C . GLN A 1 426 ? -11.976 -14.898 -64.013 1.00 31.41 426 GLN A C 1
ATOM 3449 O O . GLN A 1 426 ? -11.690 -15.682 -64.915 1.00 31.41 426 GLN A O 1
ATOM 3454 N N . THR A 1 427 ? -11.179 -14.750 -62.946 1.00 28.03 427 THR A N 1
ATOM 3455 C CA . THR A 1 427 ? -10.394 -15.885 -62.420 1.00 28.03 427 THR A CA 1
ATOM 3456 C C . THR A 1 427 ? -10.145 -15.752 -60.915 1.00 28.03 427 THR A C 1
ATOM 3458 O O . THR A 1 427 ? -9.631 -14.755 -60.420 1.00 28.03 427 THR A O 1
ATOM 3461 N N . THR A 1 428 ? -10.549 -16.789 -60.188 1.00 31.67 428 THR A N 1
ATOM 3462 C CA . THR A 1 428 ? -10.353 -17.042 -58.756 1.00 31.67 428 THR A CA 1
ATOM 3463 C C . THR A 1 428 ? -8.973 -17.639 -58.465 1.00 31.67 428 THR A C 1
ATOM 3465 O O . THR A 1 428 ? -8.561 -18.560 -59.169 1.00 31.67 428 THR A O 1
ATOM 3468 N N . SER A 1 429 ? -8.324 -17.252 -57.359 1.00 30.80 429 SER A N 1
ATOM 3469 C CA . SER A 1 429 ? -7.274 -18.069 -56.725 1.00 30.80 429 SER A CA 1
ATOM 3470 C C . SER A 1 429 ? -7.261 -17.946 -55.193 1.00 30.80 429 SER A C 1
ATOM 3472 O O . SER A 1 429 ? -7.527 -16.887 -54.632 1.00 30.80 429 SER A O 1
ATOM 3474 N N . ALA A 1 430 ? -6.974 -19.092 -54.575 1.00 32.47 430 ALA A N 1
ATOM 3475 C CA . ALA A 1 430 ? -7.179 -19.570 -53.205 1.00 32.47 430 ALA A CA 1
ATOM 3476 C C . ALA A 1 430 ? -6.350 -18.882 -52.078 1.00 32.47 430 ALA A C 1
ATOM 3478 O O . ALA A 1 430 ? -5.466 -18.078 -52.371 1.00 32.47 430 ALA A O 1
ATOM 3479 N N . PRO A 1 431 ? -6.619 -19.188 -50.783 1.00 35.38 431 PRO A N 1
ATOM 3480 C CA . PRO A 1 431 ? -6.141 -18.409 -49.642 1.00 35.38 431 PRO A CA 1
ATOM 3481 C C . PRO A 1 431 ? -4.766 -18.860 -49.129 1.00 35.38 431 PRO A C 1
ATOM 3483 O O . PRO A 1 431 ? -4.459 -20.050 -49.051 1.00 35.38 431 PRO A O 1
ATOM 3486 N N . SER A 1 432 ? -3.957 -17.886 -48.714 1.00 29.84 432 SER A N 1
ATOM 3487 C CA . SER A 1 432 ? -2.658 -18.086 -48.075 1.00 29.84 432 SER A CA 1
ATOM 3488 C C . SER A 1 432 ? -2.790 -18.528 -46.613 1.00 29.84 432 SER A C 1
ATOM 3490 O O . SER A 1 432 ? -3.568 -17.982 -45.833 1.00 29.84 432 SER A O 1
ATOM 3492 N N . THR A 1 433 ? -1.966 -19.510 -46.275 1.00 28.14 433 THR A N 1
ATOM 3493 C CA . THR A 1 433 ? -1.760 -20.187 -44.993 1.00 28.14 433 THR A CA 1
ATOM 3494 C C . THR A 1 433 ? -1.429 -19.263 -43.815 1.00 28.14 433 THR A C 1
ATOM 3496 O O . THR A 1 433 ? -0.615 -18.351 -43.937 1.00 28.14 433 THR A O 1
ATOM 3499 N N . LEU A 1 434 ? -2.025 -19.573 -42.656 1.00 27.94 434 LEU A N 1
ATOM 3500 C CA . LEU A 1 434 ? -1.720 -19.010 -41.337 1.00 27.94 434 LEU A CA 1
ATOM 3501 C C . LEU A 1 434 ? -0.314 -19.444 -40.884 1.00 27.94 434 LEU A C 1
ATOM 3503 O O . LEU A 1 434 ? -0.059 -20.640 -40.745 1.00 27.94 434 LEU A O 1
ATOM 3507 N N . ASP A 1 435 ? 0.564 -18.481 -40.614 1.00 25.89 435 ASP A N 1
ATOM 3508 C CA . ASP A 1 435 ? 1.877 -18.712 -40.008 1.00 25.89 435 ASP A CA 1
ATOM 3509 C C . ASP A 1 435 ? 1.794 -18.490 -38.487 1.00 25.89 435 ASP A C 1
ATOM 3511 O O . ASP A 1 435 ? 1.273 -17.477 -38.014 1.00 25.89 435 ASP A O 1
ATOM 3515 N N . CYS A 1 436 ? 2.250 -19.472 -37.709 1.00 25.16 436 CYS A N 1
ATOM 3516 C CA . CYS A 1 436 ? 2.093 -19.527 -36.256 1.00 25.16 436 CYS A CA 1
ATOM 3517 C C . CYS A 1 436 ? 3.464 -19.317 -35.597 1.00 25.16 436 CYS A C 1
ATOM 3519 O O . CYS A 1 436 ? 4.221 -20.265 -35.370 1.00 25.16 436 CYS A O 1
ATOM 3521 N N . SER A 1 437 ? 3.805 -18.066 -35.281 1.00 25.97 437 SER A N 1
ATOM 3522 C CA . SER A 1 437 ? 5.070 -17.722 -34.626 1.00 25.97 437 SER A CA 1
ATOM 3523 C C . SER A 1 437 ? 5.105 -18.240 -33.182 1.00 25.97 437 SER A C 1
ATOM 3525 O O . SER A 1 437 ? 4.363 -17.776 -32.315 1.00 25.97 437 SER A O 1
ATOM 3527 N N . THR A 1 438 ? 5.982 -19.210 -32.917 1.00 29.62 438 THR A N 1
ATOM 3528 C CA . THR A 1 438 ? 6.242 -19.773 -31.583 1.00 29.62 438 THR A CA 1
ATOM 3529 C C . THR A 1 438 ? 7.286 -18.927 -30.851 1.00 29.62 438 THR A C 1
ATOM 3531 O O . THR A 1 438 ? 8.399 -18.757 -31.342 1.00 29.62 438 THR A O 1
ATOM 3534 N N . VAL A 1 439 ? 6.953 -18.424 -29.658 1.00 28.00 439 VAL A N 1
ATOM 3535 C CA . VAL A 1 439 ? 7.886 -17.688 -28.787 1.00 28.00 439 VAL A CA 1
ATOM 3536 C C . VAL A 1 439 ? 8.797 -18.684 -28.062 1.00 28.00 439 VAL A C 1
ATOM 3538 O O . VAL A 1 439 ? 8.343 -19.447 -27.210 1.00 28.00 439 VAL A O 1
ATOM 3541 N N . VAL A 1 440 ? 10.091 -18.674 -28.383 1.00 27.91 440 VAL A N 1
ATOM 3542 C CA . VAL A 1 440 ? 11.121 -19.463 -27.689 1.00 27.91 440 VAL A CA 1
ATOM 3543 C C . VAL A 1 440 ? 11.642 -18.652 -26.500 1.00 27.91 440 VAL A C 1
ATOM 3545 O O . VAL A 1 440 ? 12.169 -17.559 -26.684 1.00 27.91 440 VAL A O 1
ATOM 3548 N N . ARG A 1 441 ? 11.494 -19.170 -25.273 1.00 33.47 441 ARG A N 1
ATOM 3549 C CA . ARG A 1 441 ? 12.069 -18.567 -24.057 1.00 33.47 441 ARG A CA 1
ATOM 3550 C C . ARG A 1 441 ? 13.420 -19.207 -23.740 1.00 33.47 441 ARG A C 1
ATOM 3552 O O . ARG A 1 441 ? 13.497 -20.416 -23.532 1.00 33.47 441 ARG A O 1
ATOM 3559 N N . THR A 1 442 ? 14.471 -18.399 -23.681 1.00 31.28 442 THR A N 1
ATOM 3560 C CA . THR A 1 442 ? 15.825 -18.792 -23.265 1.00 31.28 442 THR A CA 1
ATOM 3561 C C . THR A 1 442 ? 15.984 -18.631 -21.749 1.00 31.28 442 THR A C 1
ATOM 3563 O O . THR A 1 442 ? 15.582 -17.615 -21.187 1.00 31.28 442 THR A O 1
ATOM 3566 N N . LEU A 1 443 ? 16.563 -19.630 -21.074 1.00 37.06 443 LEU A N 1
ATOM 3567 C CA . LEU A 1 443 ? 16.896 -19.560 -19.645 1.00 37.06 443 LEU A CA 1
ATOM 3568 C C . LEU A 1 443 ? 18.267 -18.897 -19.449 1.00 37.06 443 LEU A C 1
ATOM 3570 O O . LEU A 1 443 ? 19.209 -19.219 -20.171 1.00 37.06 443 LEU A O 1
ATOM 3574 N N . SER A 1 444 ? 18.392 -18.021 -18.449 1.00 40.50 444 SER A N 1
ATOM 3575 C CA . SER A 1 444 ? 19.676 -17.411 -18.078 1.00 40.50 444 SER A CA 1
ATOM 3576 C C . SER A 1 444 ? 20.498 -18.356 -17.178 1.00 40.50 444 SER A C 1
ATOM 3578 O O . SER A 1 444 ? 19.939 -18.898 -16.213 1.00 40.50 444 SER A O 1
ATOM 3580 N N . PRO A 1 445 ? 21.794 -18.592 -17.464 1.00 37.56 445 PRO A N 1
ATOM 3581 C CA . PRO A 1 445 ? 22.628 -19.507 -16.696 1.00 37.56 445 PRO A CA 1
ATOM 3582 C C . PRO A 1 445 ? 23.219 -18.804 -15.463 1.00 37.56 445 PRO A C 1
ATOM 3584 O O . PRO A 1 445 ? 23.958 -17.838 -15.585 1.00 37.56 445 PRO A O 1
ATOM 3587 N N . ASN A 1 446 ? 22.940 -19.361 -14.284 1.00 41.28 446 ASN A N 1
ATOM 3588 C CA . ASN A 1 446 ? 23.516 -19.041 -12.969 1.00 41.28 446 ASN A CA 1
ATOM 3589 C C . ASN A 1 446 ? 23.047 -17.774 -12.247 1.00 41.28 446 ASN A C 1
ATOM 3591 O O . ASN A 1 446 ? 23.427 -16.651 -12.562 1.00 41.28 446 ASN A O 1
ATOM 3595 N N . ILE A 1 447 ? 22.349 -18.012 -11.132 1.00 44.44 447 ILE A N 1
ATOM 3596 C CA . ILE A 1 447 ? 22.197 -17.057 -10.039 1.00 44.44 447 ILE A CA 1
ATOM 3597 C C . ILE A 1 447 ? 22.321 -17.813 -8.707 1.00 44.44 447 ILE A C 1
ATOM 3599 O O . ILE A 1 447 ? 21.372 -18.449 -8.262 1.00 44.44 447 ILE A O 1
ATOM 3603 N N . HIS A 1 448 ? 23.476 -17.699 -8.049 1.00 40.22 448 HIS A N 1
ATOM 3604 C CA . HIS A 1 448 ? 23.606 -17.938 -6.602 1.00 40.22 448 HIS A CA 1
ATOM 3605 C C . HIS A 1 448 ? 23.368 -16.647 -5.783 1.00 40.22 448 HIS A C 1
ATOM 3607 O O . HIS A 1 448 ? 23.275 -16.692 -4.563 1.00 40.22 448 HIS A O 1
ATOM 3613 N N . SER A 1 449 ? 23.222 -15.481 -6.431 1.00 39.41 449 SER A N 1
ATOM 3614 C CA . SER A 1 449 ? 23.139 -14.169 -5.763 1.00 39.41 449 SER A CA 1
ATOM 3615 C C . SER A 1 449 ? 21.718 -13.678 -5.422 1.00 39.41 449 SER A C 1
ATOM 3617 O O . SER A 1 449 ? 21.583 -12.726 -4.655 1.00 39.41 449 SER A O 1
ATOM 3619 N N . LEU A 1 450 ? 20.659 -14.319 -5.942 1.00 41.91 450 LEU A N 1
ATOM 3620 C CA . LEU A 1 450 ? 19.244 -14.043 -5.602 1.00 41.91 450 LEU A CA 1
ATOM 3621 C C . LEU A 1 450 ? 18.594 -15.149 -4.756 1.00 41.91 450 LEU A C 1
ATOM 3623 O O . LEU A 1 450 ? 17.447 -15.008 -4.337 1.00 41.91 450 LEU A O 1
ATOM 3627 N N . SER A 1 451 ? 19.292 -16.259 -4.510 1.00 35.72 451 SER A N 1
ATOM 3628 C CA . SER A 1 451 ? 18.802 -17.301 -3.610 1.00 35.72 451 SER A CA 1
ATOM 3629 C C . SER A 1 451 ? 18.871 -16.822 -2.164 1.00 35.72 451 SER A C 1
ATOM 3631 O O . SER A 1 451 ? 19.901 -16.298 -1.743 1.00 35.72 451 SER A O 1
ATOM 3633 N N . ASN A 1 452 ? 17.806 -17.031 -1.386 1.00 47.25 452 ASN A N 1
ATOM 3634 C CA . ASN A 1 452 ? 17.693 -16.588 0.011 1.00 47.25 452 ASN A CA 1
ATOM 3635 C C . ASN A 1 452 ? 18.595 -17.368 1.001 1.00 47.25 452 ASN A C 1
ATOM 3637 O O . ASN A 1 452 ? 18.235 -17.565 2.155 1.00 47.25 452 ASN A O 1
ATOM 3641 N N . GLY A 1 453 ? 19.776 -17.830 0.591 1.00 31.03 453 GLY A N 1
ATOM 3642 C CA . GLY A 1 453 ? 20.700 -18.622 1.408 1.00 31.03 453 GLY A CA 1
ATOM 3643 C C . GLY A 1 453 ? 21.369 -17.834 2.542 1.00 31.03 453 GLY A C 1
ATOM 3644 O O . GLY A 1 453 ? 22.528 -17.468 2.426 1.00 31.03 453 GLY A O 1
ATOM 3645 N N . CYS A 1 454 ? 20.611 -17.540 3.596 1.00 25.31 454 CYS A N 1
ATOM 3646 C CA . CYS A 1 454 ? 20.954 -17.475 5.022 1.00 25.31 454 CYS A CA 1
ATOM 3647 C C . CYS A 1 454 ? 19.730 -16.890 5.743 1.00 25.31 454 CYS A C 1
ATOM 3649 O O . CYS A 1 454 ? 19.087 -15.971 5.235 1.00 25.31 454 CYS A O 1
ATOM 3651 N N . LEU A 1 455 ? 19.362 -17.505 6.871 1.00 29.08 455 LEU A N 1
ATOM 3652 C CA . LEU A 1 455 ? 18.154 -17.225 7.653 1.00 29.08 455 LEU A CA 1
ATOM 3653 C C . LEU A 1 455 ? 17.881 -15.716 7.786 1.00 29.08 455 LEU A C 1
ATOM 3655 O O . LEU A 1 455 ? 18.751 -14.964 8.214 1.00 29.08 455 LEU A O 1
ATOM 3659 N N . ASN A 1 456 ? 16.632 -15.340 7.483 1.00 37.66 456 ASN A N 1
ATOM 3660 C CA . ASN A 1 456 ? 15.979 -14.054 7.761 1.00 37.66 456 ASN A CA 1
ATOM 3661 C C . ASN A 1 456 ? 16.033 -12.946 6.698 1.00 37.66 456 ASN A C 1
ATOM 3663 O O . ASN A 1 456 ? 16.200 -11.799 7.069 1.00 37.66 456 ASN A O 1
ATOM 3667 N N . LYS A 1 457 ? 15.759 -13.188 5.408 1.00 33.31 457 LYS A N 1
ATOM 3668 C CA . LYS A 1 457 ? 15.343 -12.078 4.518 1.00 33.31 457 LYS A CA 1
ATOM 3669 C C . LYS A 1 457 ? 13.823 -11.903 4.490 1.00 33.31 457 LYS A C 1
ATOM 3671 O O . LYS A 1 457 ? 13.087 -12.860 4.270 1.00 33.31 457 LYS A O 1
ATOM 3676 N N . GLY A 1 458 ? 13.381 -10.666 4.711 1.00 30.89 458 GLY A N 1
ATOM 3677 C CA . GLY A 1 458 ? 12.006 -10.215 4.531 1.00 30.89 458 GLY A CA 1
ATOM 3678 C C . GLY A 1 458 ? 11.484 -10.337 3.092 1.00 30.89 458 GLY A C 1
ATOM 3679 O O . GLY A 1 458 ? 12.174 -10.739 2.153 1.00 30.89 458 GLY A O 1
ATOM 3680 N N . PHE A 1 459 ? 10.224 -9.940 2.950 1.00 35.31 459 PHE A N 1
ATOM 3681 C CA . PHE A 1 459 ? 9.386 -10.110 1.773 1.00 35.31 459 PHE A CA 1
ATOM 3682 C C . PHE A 1 459 ? 9.879 -9.349 0.535 1.00 35.31 459 PHE A C 1
ATOM 3684 O O . PHE A 1 459 ? 10.028 -8.129 0.556 1.00 35.31 459 PHE A O 1
ATOM 3691 N N . LEU A 1 460 ? 10.045 -10.082 -0.568 1.00 35.91 460 LEU A N 1
ATOM 3692 C CA . LEU A 1 460 ? 10.031 -9.552 -1.931 1.00 35.91 460 LEU A CA 1
ATOM 3693 C C . LEU A 1 460 ? 8.755 -10.047 -2.618 1.00 35.91 460 LEU A C 1
ATOM 3695 O O . LEU A 1 460 ? 8.439 -11.235 -2.586 1.00 35.91 460 LEU A O 1
ATOM 3699 N N . GLU A 1 461 ? 8.018 -9.130 -3.242 1.00 43.62 461 GLU A N 1
ATOM 3700 C CA . GLU A 1 461 ? 6.798 -9.414 -4.004 1.00 43.62 461 GLU A CA 1
ATOM 3701 C C . GLU A 1 461 ? 7.106 -9.959 -5.409 1.00 43.62 461 GLU A C 1
ATOM 3703 O O . GLU A 1 461 ? 6.678 -9.394 -6.410 1.00 43.62 461 GLU A O 1
ATOM 3708 N N . ALA A 1 462 ? 7.884 -11.035 -5.513 1.00 44.34 462 ALA A N 1
ATOM 3709 C CA . ALA A 1 462 ? 8.256 -11.598 -6.809 1.00 44.34 462 ALA A CA 1
ATOM 3710 C C . ALA A 1 462 ? 7.395 -12.821 -7.174 1.00 44.34 462 ALA A C 1
ATOM 3712 O O . ALA A 1 462 ? 7.186 -13.720 -6.354 1.00 44.34 462 ALA A O 1
ATOM 3713 N N . GLU A 1 463 ? 6.918 -12.871 -8.425 1.00 58.53 463 GLU A N 1
ATOM 3714 C CA . GLU A 1 463 ? 6.563 -14.134 -9.091 1.00 58.53 463 GLU A CA 1
ATOM 3715 C C . GLU A 1 463 ? 7.801 -15.064 -9.094 1.00 58.53 463 GLU A C 1
ATOM 3717 O O . GLU A 1 463 ? 8.934 -14.581 -9.027 1.00 58.53 463 GLU A O 1
ATOM 3722 N N . GLU A 1 464 ? 7.617 -16.393 -9.118 1.00 55.88 464 GLU A N 1
ATOM 3723 C CA . GLU A 1 464 ? 8.756 -17.328 -9.087 1.00 55.88 464 GLU A CA 1
ATOM 3724 C C . GLU A 1 464 ? 9.763 -16.997 -10.211 1.00 55.88 464 GLU A C 1
ATOM 3726 O O . GLU A 1 464 ? 9.367 -16.938 -11.377 1.00 55.88 464 GLU A O 1
ATOM 3731 N N . PRO A 1 465 ? 11.059 -16.795 -9.906 1.00 62.75 465 PRO A N 1
ATOM 3732 C CA . PRO A 1 465 ? 12.033 -16.409 -10.921 1.00 62.75 465 PRO A CA 1
ATOM 3733 C C . PRO A 1 465 ? 12.234 -17.531 -11.944 1.00 62.75 465 PRO A C 1
ATOM 3735 O O . PRO A 1 465 ? 12.372 -18.691 -11.573 1.00 62.75 465 PRO A O 1
ATOM 3738 N N . THR A 1 466 ? 12.314 -17.195 -13.232 1.00 67.12 466 THR A N 1
ATOM 3739 C CA . THR A 1 466 ? 12.412 -18.158 -14.348 1.00 67.12 466 THR A CA 1
ATOM 3740 C C . THR A 1 466 ? 13.836 -18.685 -14.584 1.00 67.12 466 THR A C 1
ATOM 3742 O O . THR A 1 466 ? 14.246 -18.895 -15.724 1.00 67.12 466 THR A O 1
ATOM 3745 N N . THR A 1 467 ? 14.645 -18.822 -13.537 1.00 75.56 467 THR A N 1
ATOM 3746 C CA . THR A 1 467 ? 16.059 -19.224 -13.628 1.00 75.56 467 THR A CA 1
ATOM 3747 C C . THR A 1 467 ? 16.278 -20.645 -13.110 1.00 75.56 467 THR A C 1
ATOM 3749 O O . THR A 1 467 ? 15.350 -21.318 -12.665 1.00 75.56 467 THR A O 1
ATOM 3752 N N . VAL A 1 468 ? 17.515 -21.140 -13.198 1.00 82.50 468 VAL A N 1
ATOM 3753 C CA . VAL A 1 468 ? 17.917 -22.421 -12.598 1.00 82.50 468 VAL A CA 1
ATOM 3754 C C . VAL A 1 468 ? 17.915 -22.303 -11.065 1.00 82.50 468 VAL A C 1
ATOM 3756 O O . VAL A 1 468 ? 18.554 -21.403 -10.526 1.00 82.50 468 VAL A O 1
ATOM 3759 N N . LYS A 1 469 ? 17.220 -23.209 -10.361 1.00 87.38 469 LYS A N 1
ATOM 3760 C CA . LYS A 1 469 ? 16.944 -23.118 -8.910 1.00 87.38 469 LYS A CA 1
ATOM 3761 C C . LYS A 1 469 ? 17.608 -24.265 -8.119 1.00 87.38 469 LYS A C 1
ATOM 3763 O O . LYS A 1 469 ? 16.925 -25.189 -7.696 1.00 87.38 469 LYS A O 1
ATOM 3768 N N . ASN A 1 470 ? 18.921 -24.265 -7.916 1.00 89.75 470 ASN A N 1
ATOM 3769 C CA . ASN A 1 470 ? 19.605 -25.388 -7.242 1.00 89.75 470 ASN A CA 1
ATOM 3770 C C . ASN A 1 470 ? 19.779 -25.139 -5.742 1.00 89.75 470 ASN A C 1
ATOM 3772 O O . ASN A 1 470 ? 20.535 -24.244 -5.378 1.00 89.75 470 ASN A O 1
ATOM 3776 N N . ASP A 1 471 ? 19.119 -25.934 -4.895 1.00 89.50 471 ASP A N 1
ATOM 3777 C CA . ASP A 1 471 ? 19.231 -25.835 -3.429 1.00 89.50 471 ASP A CA 1
ATOM 3778 C C . ASP A 1 471 ? 18.911 -24.423 -2.893 1.00 89.50 471 ASP A C 1
ATOM 3780 O O . ASP A 1 471 ? 19.645 -23.828 -2.106 1.00 89.50 471 ASP A O 1
ATOM 3784 N N . VAL A 1 472 ? 17.786 -23.866 -3.354 1.00 88.38 472 VAL A N 1
ATOM 3785 C CA . VAL A 1 472 ? 17.343 -22.494 -3.060 1.00 88.38 472 VAL A CA 1
ATOM 3786 C C . VAL A 1 472 ? 15.935 -22.474 -2.484 1.00 88.38 472 VAL A C 1
ATOM 3788 O O . VAL A 1 472 ? 15.151 -23.398 -2.695 1.00 88.38 472 VAL A O 1
ATOM 3791 N N . TYR A 1 473 ? 15.565 -21.379 -1.823 1.00 91.56 473 TYR A N 1
ATOM 3792 C CA . TYR A 1 473 ? 14.184 -21.151 -1.416 1.00 91.56 473 TYR A CA 1
ATOM 3793 C C . TYR A 1 473 ? 13.708 -19.718 -1.669 1.00 91.56 473 TYR A C 1
ATOM 3795 O O . TYR A 1 473 ? 14.498 -18.774 -1.745 1.00 91.56 473 TYR A O 1
ATOM 3803 N N . PHE A 1 474 ? 12.391 -19.565 -1.759 1.00 88.94 474 PHE A N 1
ATOM 3804 C CA . PHE A 1 474 ? 11.681 -18.315 -2.009 1.00 88.94 474 PHE A CA 1
ATOM 3805 C C . PHE A 1 474 ? 10.492 -18.188 -1.062 1.00 88.94 474 PHE A C 1
ATOM 3807 O O . PHE A 1 474 ? 9.868 -19.186 -0.710 1.00 88.94 474 PHE A O 1
ATOM 3814 N N . VAL A 1 475 ? 10.147 -16.962 -0.682 1.00 87.81 475 VAL A N 1
ATOM 3815 C CA . VAL A 1 475 ? 8.892 -16.660 0.013 1.00 87.81 475 VAL A CA 1
ATOM 3816 C C . VAL A 1 475 ? 7.964 -15.992 -0.994 1.00 87.81 475 VAL A C 1
ATOM 3818 O O . VAL A 1 475 ? 8.338 -14.990 -1.594 1.00 87.81 475 VAL A O 1
ATOM 3821 N N . VAL A 1 476 ? 6.776 -16.555 -1.206 1.00 88.69 476 VAL A N 1
ATOM 3822 C CA . VAL A 1 476 ? 5.812 -16.105 -2.221 1.00 88.69 476 VAL A CA 1
ATOM 3823 C C . VAL A 1 476 ? 4.450 -15.808 -1.596 1.00 88.69 476 VAL A C 1
ATOM 3825 O O . VAL A 1 476 ? 4.069 -16.407 -0.589 1.00 88.69 476 VAL A O 1
ATOM 3828 N N . LYS A 1 477 ? 3.676 -14.907 -2.210 1.00 87.81 477 LYS A N 1
ATOM 3829 C CA . LYS A 1 477 ? 2.265 -14.690 -1.847 1.00 87.81 477 LYS A CA 1
ATOM 3830 C C . LYS A 1 477 ? 1.437 -15.926 -2.227 1.00 87.81 477 LYS A C 1
ATOM 3832 O O . LYS A 1 477 ? 1.549 -16.450 -3.331 1.00 87.81 477 LYS A O 1
ATOM 3837 N N . ASN A 1 478 ? 0.572 -16.374 -1.323 1.00 92.06 478 ASN A N 1
ATOM 3838 C CA . ASN A 1 478 ? -0.195 -17.619 -1.420 1.00 92.06 478 ASN A CA 1
ATOM 3839 C C . ASN A 1 478 ? -1.721 -17.412 -1.338 1.00 92.06 478 ASN A C 1
ATOM 3841 O O . ASN A 1 478 ? -2.482 -18.362 -1.154 1.00 92.06 478 ASN A O 1
ATOM 3845 N N . ASN A 1 479 ? -2.183 -16.171 -1.499 1.00 88.44 479 ASN A N 1
ATOM 3846 C CA . ASN A 1 479 ? -3.581 -15.748 -1.362 1.00 88.44 479 ASN A CA 1
ATOM 3847 C C . ASN A 1 479 ? -4.549 -16.638 -2.156 1.00 88.44 479 ASN A C 1
ATOM 3849 O O . ASN A 1 479 ? -5.533 -17.141 -1.617 1.00 88.44 479 ASN A O 1
ATOM 3853 N N . LYS A 1 480 ? -4.214 -16.911 -3.424 1.00 87.56 480 LYS A N 1
ATOM 3854 C CA . LYS A 1 480 ? -5.044 -17.726 -4.324 1.00 87.56 480 LYS A CA 1
ATOM 3855 C C . LYS A 1 480 ? -5.236 -19.154 -3.810 1.00 87.56 480 LYS A C 1
ATOM 3857 O O . LYS A 1 480 ? -6.317 -19.711 -3.959 1.00 87.56 480 LYS A O 1
ATOM 3862 N N . ASN A 1 481 ? -4.215 -19.765 -3.208 1.00 86.38 481 ASN A N 1
ATOM 3863 C CA . ASN A 1 481 ? -4.355 -21.121 -2.672 1.00 86.38 481 ASN A CA 1
ATOM 3864 C C . ASN A 1 481 ? -5.107 -21.137 -1.348 1.00 86.38 481 ASN A C 1
ATOM 3866 O O . ASN A 1 481 ? -5.871 -22.069 -1.117 1.00 86.38 481 ASN A O 1
ATOM 3870 N N . VAL A 1 482 ? -4.943 -20.109 -0.514 1.00 84.19 482 VAL A N 1
ATOM 3871 C CA . VAL A 1 482 ? -5.752 -19.953 0.703 1.00 84.19 482 VAL A CA 1
ATOM 3872 C C . VAL A 1 482 ? -7.240 -19.880 0.341 1.00 84.19 482 VAL A C 1
ATOM 3874 O O . VAL A 1 482 ? -8.043 -20.605 0.923 1.00 84.19 482 VAL A O 1
ATOM 3877 N N . GLU A 1 483 ? -7.609 -19.086 -0.667 1.00 85.31 483 GLU A N 1
ATOM 3878 C CA . GLU A 1 483 ? -8.987 -19.017 -1.179 1.00 85.31 483 GLU A CA 1
ATOM 3879 C C . GLU A 1 483 ? -9.469 -20.354 -1.758 1.00 85.31 483 GLU A C 1
ATOM 3881 O O . GLU A 1 483 ? -10.586 -20.784 -1.479 1.00 85.31 483 GLU A O 1
ATOM 3886 N N . ARG A 1 484 ? -8.620 -21.062 -2.516 1.00 86.00 484 ARG A N 1
ATOM 3887 C CA . ARG A 1 484 ? -8.955 -22.396 -3.043 1.00 86.00 484 ARG A CA 1
ATOM 3888 C C . ARG A 1 484 ? -9.260 -23.392 -1.925 1.00 86.00 484 ARG A C 1
ATOM 3890 O O . ARG A 1 484 ? -10.276 -24.071 -2.011 1.00 86.00 484 ARG A O 1
ATOM 3897 N N . HIS A 1 485 ? -8.450 -23.431 -0.865 1.00 82.62 485 HIS A N 1
ATOM 3898 C CA . HIS A 1 485 ? -8.688 -24.310 0.288 1.00 82.62 485 HIS A CA 1
ATOM 3899 C C . HIS A 1 485 ? -9.979 -23.976 1.026 1.00 82.62 485 HIS A C 1
ATOM 3901 O O . HIS A 1 485 ? -10.713 -24.891 1.390 1.00 82.62 485 HIS A O 1
ATOM 3907 N N . LYS A 1 486 ? -10.301 -22.684 1.189 1.00 83.38 486 LYS A N 1
ATOM 3908 C CA . LYS A 1 486 ? -11.596 -22.261 1.753 1.00 83.38 486 LYS A CA 1
ATOM 3909 C C . LYS A 1 486 ? -12.784 -22.801 0.947 1.00 83.38 486 LYS A C 1
ATOM 3911 O O . LYS A 1 486 ? -13.821 -23.092 1.527 1.00 83.38 486 LYS A O 1
ATOM 3916 N N . ASN A 1 487 ? -12.603 -23.000 -0.358 1.00 85.88 487 ASN A N 1
ATOM 3917 C CA . ASN A 1 487 ? -13.610 -23.552 -1.266 1.00 85.88 487 ASN A CA 1
ATOM 3918 C C . ASN A 1 487 ? -13.489 -25.077 -1.474 1.00 85.88 487 ASN A C 1
ATOM 3920 O O . ASN A 1 487 ? -14.071 -25.611 -2.415 1.00 85.88 487 ASN A O 1
ATOM 3924 N N . GLY A 1 488 ? -12.695 -25.786 -0.662 1.00 85.50 488 GLY A N 1
ATOM 3925 C CA . GLY A 1 488 ? -12.476 -27.232 -0.802 1.00 85.50 488 GLY A CA 1
ATOM 3926 C C . GLY A 1 488 ? -11.668 -27.643 -2.042 1.00 85.50 488 GLY A C 1
ATOM 3927 O O . GLY A 1 488 ? -11.571 -28.828 -2.354 1.00 85.50 488 GLY A O 1
ATOM 3928 N N . ALA A 1 489 ? -11.073 -26.687 -2.760 1.00 85.75 489 ALA A N 1
ATOM 3929 C CA . ALA A 1 489 ? -10.250 -26.951 -3.930 1.00 85.75 489 ALA A CA 1
ATOM 3930 C C . ALA A 1 489 ? -8.787 -27.223 -3.545 1.00 85.75 489 ALA A C 1
ATOM 3932 O O . ALA A 1 489 ? -8.221 -26.615 -2.637 1.00 85.75 489 ALA A O 1
ATOM 3933 N N . ILE A 1 490 ? -8.140 -28.107 -4.306 1.00 82.31 490 ILE A N 1
ATOM 3934 C CA . ILE A 1 490 ? -6.729 -28.464 -4.118 1.00 82.31 490 ILE A CA 1
ATOM 3935 C C . ILE A 1 490 ? -5.837 -27.252 -4.443 1.00 82.31 490 ILE A C 1
ATOM 3937 O O . ILE A 1 490 ? -6.114 -26.505 -5.397 1.00 82.31 490 ILE A O 1
ATOM 3941 N N . SER A 1 491 ? -4.750 -27.075 -3.678 1.00 83.44 491 SER A N 1
ATOM 3942 C CA . SER A 1 491 ? -3.698 -26.094 -3.982 1.00 83.44 491 SER A CA 1
ATOM 3943 C C . SER A 1 491 ? -3.219 -26.229 -5.423 1.00 83.44 491 SER A C 1
ATOM 3945 O O . SER A 1 491 ? -2.990 -27.334 -5.910 1.00 83.44 491 SER A O 1
ATOM 3947 N N . ASN A 1 492 ? -3.005 -25.097 -6.081 1.00 85.31 492 ASN A N 1
ATOM 3948 C CA . ASN A 1 492 ? -2.371 -25.024 -7.382 1.00 85.31 492 ASN A CA 1
ATOM 3949 C C . ASN A 1 492 ? -1.156 -24.096 -7.294 1.00 85.31 492 ASN A C 1
ATOM 3951 O O . ASN A 1 492 ? -1.286 -22.873 -7.240 1.00 85.31 492 ASN A O 1
ATOM 3955 N N . PHE A 1 493 ? 0.030 -24.695 -7.268 1.00 83.69 493 PHE A N 1
ATOM 3956 C CA . PHE A 1 493 ? 1.287 -23.970 -7.396 1.00 83.69 493 PHE A CA 1
ATOM 3957 C C . PHE A 1 493 ? 1.706 -24.029 -8.855 1.00 83.69 493 PHE A C 1
ATOM 3959 O O . PHE A 1 493 ? 2.286 -25.030 -9.298 1.00 83.69 493 PHE A O 1
ATOM 3966 N N . SER A 1 494 ? 1.338 -22.969 -9.585 1.00 74.50 494 SER A N 1
ATOM 3967 C CA . SER A 1 494 ? 1.662 -22.824 -10.997 1.00 74.50 494 SER A CA 1
ATOM 3968 C C . SER A 1 494 ? 3.148 -23.047 -11.209 1.00 74.50 494 SER A C 1
ATOM 3970 O O . SER A 1 494 ? 3.992 -22.655 -10.408 1.00 74.50 494 SER A O 1
ATOM 3972 N N . ASP A 1 495 ? 3.431 -23.744 -12.284 1.00 72.50 495 ASP A N 1
ATOM 3973 C CA . ASP A 1 495 ? 4.765 -24.079 -12.712 1.00 72.50 495 ASP A CA 1
ATOM 3974 C C . ASP A 1 495 ? 5.145 -23.101 -13.819 1.00 72.50 495 ASP A C 1
ATOM 3976 O O . ASP A 1 495 ? 4.388 -22.939 -14.779 1.00 72.50 495 ASP A O 1
ATOM 3980 N N . ASP A 1 496 ? 6.277 -22.425 -13.663 1.00 67.25 496 ASP A N 1
ATOM 3981 C CA . ASP A 1 496 ? 6.778 -21.436 -14.616 1.00 67.25 496 ASP A CA 1
ATOM 3982 C C . ASP A 1 496 ? 7.094 -22.045 -15.991 1.00 67.25 496 ASP A C 1
ATOM 3984 O O . ASP A 1 496 ? 7.059 -21.336 -17.000 1.00 67.25 496 ASP A O 1
ATOM 3988 N N . CYS A 1 497 ? 7.345 -23.357 -16.060 1.00 67.38 497 CYS A N 1
ATOM 3989 C CA . CYS A 1 497 ? 7.698 -24.046 -17.301 1.00 67.38 497 CYS A CA 1
ATOM 3990 C C . CYS A 1 497 ? 6.966 -25.381 -17.547 1.00 67.38 497 CYS A C 1
ATOM 3992 O O . CYS A 1 497 ? 7.256 -26.074 -18.522 1.00 67.38 497 CYS A O 1
ATOM 3994 N N . GLY A 1 498 ? 5.983 -25.745 -16.717 1.00 70.50 498 GLY A N 1
ATOM 3995 C CA . GLY A 1 498 ? 5.164 -26.962 -16.877 1.00 70.50 498 GLY A CA 1
ATOM 3996 C C . GLY A 1 498 ? 5.929 -28.288 -16.700 1.00 70.50 498 GLY A C 1
ATOM 3997 O O . GLY A 1 498 ? 5.433 -29.366 -17.063 1.00 70.50 498 GLY A O 1
ATOM 3998 N N . VAL A 1 499 ? 7.147 -28.226 -16.166 1.00 79.75 499 VAL A N 1
ATOM 3999 C CA . VAL A 1 499 ? 8.088 -29.341 -16.011 1.00 79.75 499 VAL A CA 1
ATOM 4000 C C . VAL A 1 499 ? 7.914 -30.147 -14.726 1.00 79.75 499 VAL A C 1
ATOM 4002 O O . VAL A 1 499 ? 8.411 -31.265 -14.649 1.00 79.75 499 VAL A O 1
ATOM 4005 N N . TYR A 1 500 ? 7.214 -29.638 -13.725 1.00 81.31 500 TYR A N 1
ATOM 4006 C CA . TYR A 1 500 ? 6.903 -30.316 -12.477 1.00 81.31 500 TYR A CA 1
ATOM 4007 C C . TYR A 1 500 ? 5.616 -31.119 -12.602 1.00 81.31 500 TYR A C 1
ATOM 4009 O O . TYR A 1 500 ? 4.651 -30.766 -13.286 1.00 81.31 500 TYR A O 1
ATOM 4017 N N . ASN A 1 501 ? 5.569 -32.223 -11.870 1.00 79.81 501 ASN A N 1
ATOM 4018 C CA . ASN A 1 501 ? 4.350 -32.995 -11.670 1.00 79.81 501 ASN A CA 1
ATOM 4019 C C . ASN A 1 501 ? 3.432 -32.328 -10.626 1.00 79.81 501 ASN A C 1
ATOM 4021 O O . ASN A 1 501 ? 3.025 -32.967 -9.661 1.00 79.81 501 ASN A O 1
ATOM 4025 N N . CYS A 1 502 ? 3.107 -31.041 -10.800 1.00 72.75 502 CYS A N 1
ATOM 4026 C CA . CYS A 1 502 ? 2.346 -30.248 -9.825 1.00 72.75 502 CYS A CA 1
ATOM 4027 C C . CYS A 1 502 ? 0.961 -30.842 -9.507 1.00 72.75 502 CYS A C 1
ATOM 4029 O O . CYS A 1 502 ? 0.537 -30.832 -8.357 1.00 72.75 502 CYS A O 1
ATOM 4031 N N . PHE A 1 503 ? 0.295 -31.460 -10.487 1.00 76.38 503 PHE A N 1
ATOM 4032 C CA . PHE A 1 503 ? -0.999 -32.124 -10.278 1.00 76.38 503 PHE A CA 1
ATOM 4033 C C . PHE A 1 503 ? -0.904 -33.502 -9.613 1.00 76.38 503 PHE A C 1
ATOM 4035 O O . PHE A 1 503 ? -1.909 -34.010 -9.128 1.00 76.38 503 PHE A O 1
ATOM 4042 N N . ARG A 1 504 ? 0.282 -34.125 -9.592 1.00 79.00 504 ARG A N 1
ATOM 4043 C CA . ARG A 1 504 ? 0.511 -35.416 -8.915 1.00 79.00 504 ARG A CA 1
ATOM 4044 C C . ARG A 1 504 ? 1.202 -35.253 -7.562 1.00 79.00 504 ARG A C 1
ATOM 4046 O O . ARG A 1 504 ? 1.506 -36.249 -6.913 1.00 79.00 504 ARG A O 1
ATOM 4053 N N . GLY A 1 505 ? 1.489 -34.018 -7.157 1.00 79.31 505 GLY A N 1
ATOM 4054 C CA . GLY A 1 505 ? 2.161 -33.750 -5.900 1.00 79.31 505 GLY A CA 1
ATOM 4055 C C . GLY A 1 505 ? 1.274 -34.078 -4.704 1.00 79.31 505 GLY A C 1
ATOM 4056 O O . GLY A 1 505 ? 0.100 -33.711 -4.667 1.00 79.31 505 GLY A O 1
ATOM 4057 N N . SER A 1 506 ? 1.833 -34.758 -3.706 1.00 84.94 506 SER A N 1
ATOM 4058 C CA . SER A 1 506 ? 1.129 -35.017 -2.453 1.00 84.94 506 SER A CA 1
ATOM 4059 C C . SER A 1 506 ? 1.143 -33.764 -1.582 1.00 84.94 506 SER A C 1
ATOM 4061 O O . SER A 1 506 ? 2.208 -33.181 -1.353 1.00 84.94 506 SER A O 1
ATOM 4063 N N . THR A 1 507 ? -0.015 -33.392 -1.040 1.00 90.12 507 THR A N 1
ATOM 4064 C CA . THR A 1 507 ? -0.114 -32.359 -0.005 1.00 90.12 507 THR A CA 1
ATOM 4065 C C . THR A 1 507 ? -0.276 -33.026 1.356 1.00 90.12 507 THR A C 1
ATOM 4067 O O . THR A 1 507 ? -1.288 -33.669 1.617 1.00 90.12 507 THR A O 1
ATOM 4070 N N . SER A 1 508 ? 0.717 -32.876 2.230 1.00 91.94 508 SER A N 1
ATOM 4071 C CA . SER A 1 508 ? 0.646 -33.331 3.621 1.00 91.94 508 SER A CA 1
ATOM 4072 C C . SER A 1 508 ? 0.245 -32.180 4.540 1.00 91.94 508 SER A C 1
ATOM 4074 O O . SER A 1 508 ? 0.754 -31.069 4.379 1.00 91.94 508 SER A O 1
ATOM 4076 N N . LYS A 1 509 ? -0.602 -32.456 5.532 1.00 94.25 509 LYS A N 1
ATOM 4077 C CA . LYS A 1 509 ? -0.945 -31.528 6.616 1.00 94.25 509 LYS A CA 1
ATOM 4078 C C . LYS A 1 509 ? -0.287 -32.002 7.912 1.00 94.25 509 LYS A C 1
ATOM 4080 O O . LYS A 1 509 ? -0.395 -33.173 8.269 1.00 94.25 509 LYS A O 1
ATOM 4085 N N . SER A 1 510 ? 0.421 -31.113 8.593 1.00 95.75 510 SER A N 1
ATOM 4086 C CA . SER A 1 510 ? 1.049 -31.344 9.896 1.00 95.75 510 SER A CA 1
ATOM 4087 C C . SER A 1 510 ? 0.478 -30.364 10.916 1.00 95.75 510 SER A C 1
ATOM 4089 O O . SER A 1 510 ? 0.115 -29.248 10.553 1.00 95.75 510 SER A O 1
ATOM 4091 N N . TYR A 1 511 ? 0.412 -30.778 12.177 1.00 96.69 511 TYR A N 1
ATOM 4092 C CA . TYR A 1 511 ? -0.086 -29.956 13.273 1.00 96.69 511 TYR A CA 1
ATOM 4093 C C . TYR A 1 511 ? 1.024 -29.768 14.300 1.00 96.69 511 TYR A C 1
ATOM 4095 O O . TYR A 1 511 ? 1.745 -30.717 14.624 1.00 96.69 511 TYR A O 1
ATOM 4103 N N . PHE A 1 512 ? 1.148 -28.550 14.807 1.00 96.50 512 PHE A N 1
ATOM 4104 C CA . PHE A 1 512 ? 2.105 -28.197 15.842 1.00 96.50 512 PHE A CA 1
ATOM 4105 C C . PHE A 1 512 ? 1.384 -27.482 16.975 1.00 96.50 512 PHE A C 1
ATOM 4107 O O . PHE A 1 512 ? 0.449 -26.730 16.729 1.00 96.50 512 PHE A O 1
ATOM 4114 N N . VAL A 1 513 ? 1.838 -27.705 18.202 1.00 95.94 513 VAL A N 1
ATOM 4115 C CA . VAL A 1 513 ? 1.435 -26.920 19.371 1.00 95.94 513 VAL A CA 1
ATOM 4116 C C . VAL A 1 513 ? 2.671 -26.269 19.968 1.00 95.94 513 VAL A C 1
ATOM 4118 O O . VAL A 1 513 ? 3.722 -26.909 20.070 1.00 95.94 513 VAL A O 1
ATOM 4121 N N . THR A 1 514 ? 2.557 -25.003 20.341 1.00 90.62 514 THR A N 1
ATOM 4122 C CA . THR A 1 514 ? 3.624 -24.282 21.038 1.00 90.62 514 THR A CA 1
ATOM 4123 C C . THR A 1 514 ? 3.564 -24.637 22.522 1.00 90.62 514 THR A C 1
ATOM 4125 O O . THR A 1 514 ? 2.512 -24.517 23.145 1.00 90.62 514 THR A O 1
ATOM 4128 N N . ASN A 1 515 ? 4.661 -25.133 23.098 1.00 85.88 515 ASN A N 1
ATOM 4129 C CA . ASN A 1 515 ? 4.739 -25.367 24.542 1.00 85.88 515 ASN A CA 1
ATOM 4130 C C . ASN A 1 515 ? 4.955 -24.032 25.303 1.00 85.88 515 ASN A C 1
ATOM 4132 O O . ASN A 1 515 ? 5.252 -23.018 24.671 1.00 85.88 515 ASN A O 1
ATOM 4136 N N . PRO A 1 516 ? 4.859 -24.011 26.648 1.00 84.31 516 PRO A N 1
ATOM 4137 C CA . PRO A 1 516 ? 5.112 -22.798 27.440 1.00 84.31 516 PRO A CA 1
ATOM 4138 C C . PRO A 1 516 ? 6.510 -22.181 27.255 1.00 84.31 516 PRO A C 1
ATOM 4140 O O . PRO A 1 516 ? 6.704 -21.008 27.537 1.00 84.31 516 PRO A O 1
ATOM 4143 N N . GLU A 1 517 ? 7.478 -22.953 26.754 1.00 88.19 517 GLU A N 1
ATOM 4144 C CA . GLU A 1 517 ? 8.847 -22.507 26.451 1.00 88.19 517 GLU A CA 1
ATOM 4145 C C . GLU A 1 517 ? 8.983 -21.932 25.023 1.00 88.19 517 GLU A C 1
ATOM 4147 O O . GLU A 1 517 ? 10.094 -21.676 24.563 1.00 88.19 517 GLU A O 1
ATOM 4152 N N . GLY A 1 518 ? 7.887 -21.807 24.265 1.00 82.31 518 GLY A N 1
ATOM 4153 C CA . GLY A 1 518 ? 7.899 -21.307 22.885 1.00 82.31 518 GLY A CA 1
ATOM 4154 C C . GLY A 1 518 ? 8.338 -22.325 21.820 1.00 82.31 518 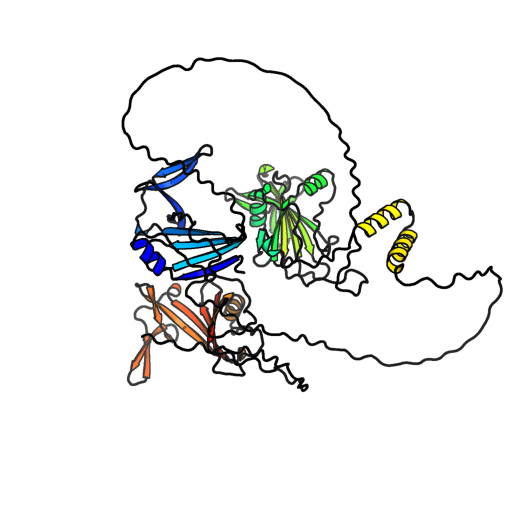GLY A C 1
ATOM 4155 O O . GLY A 1 518 ? 8.444 -21.988 20.642 1.00 82.31 518 GLY A O 1
ATOM 4156 N N . ARG A 1 519 ? 8.582 -23.588 22.185 1.00 89.38 519 ARG A N 1
ATOM 4157 C CA . ARG A 1 519 ? 8.995 -24.661 21.265 1.00 89.38 519 ARG A CA 1
ATOM 4158 C C . ARG A 1 519 ? 7.792 -25.343 20.618 1.00 89.38 519 ARG A C 1
ATOM 4160 O O . ARG A 1 519 ? 6.828 -25.714 21.287 1.00 89.38 519 ARG A O 1
ATOM 4167 N N . LEU A 1 520 ? 7.890 -25.601 19.314 1.00 93.38 520 LEU A N 1
ATOM 4168 C CA . LEU A 1 520 ? 6.873 -26.339 18.563 1.00 93.38 520 LEU A CA 1
ATOM 4169 C C . LEU A 1 520 ? 6.999 -27.850 18.792 1.00 93.38 520 LEU A C 1
ATOM 4171 O O . LEU A 1 520 ? 8.032 -28.453 18.500 1.00 93.38 520 LEU A O 1
ATOM 4175 N N . LYS A 1 521 ? 5.916 -28.484 19.245 1.00 94.81 521 LYS A N 1
ATOM 4176 C CA . LYS A 1 521 ? 5.780 -29.943 19.326 1.00 94.81 521 LYS A CA 1
ATOM 4177 C C . LYS A 1 521 ? 4.858 -30.449 18.225 1.00 94.81 521 LYS A C 1
ATOM 4179 O O . LYS A 1 521 ? 3.753 -29.944 18.054 1.00 94.81 521 LYS A O 1
ATOM 4184 N N . VAL A 1 522 ? 5.302 -31.474 17.497 1.00 95.88 522 VAL A N 1
ATOM 4185 C CA . VAL A 1 522 ? 4.483 -32.144 16.476 1.00 95.88 522 VAL A CA 1
ATOM 4186 C C . VAL A 1 522 ? 3.377 -32.941 17.157 1.00 95.88 522 VAL A C 1
ATOM 4188 O O . VAL A 1 522 ? 3.647 -33.806 17.990 1.00 95.88 522 VAL A O 1
ATOM 4191 N N . ILE A 1 523 ? 2.140 -32.702 16.743 1.00 97.19 523 ILE A N 1
ATOM 4192 C CA . ILE A 1 523 ? 0.957 -33.442 17.184 1.00 97.19 523 ILE A CA 1
ATOM 4193 C C . ILE A 1 523 ? 0.228 -34.019 15.967 1.00 97.19 523 ILE A C 1
ATOM 4195 O O . ILE A 1 523 ? 0.475 -33.650 14.818 1.00 97.19 523 ILE A O 1
ATOM 4199 N N . ASN A 1 524 ? -0.645 -34.993 16.200 1.00 97.06 524 ASN A N 1
ATOM 4200 C CA . ASN A 1 524 ? -1.444 -35.636 15.161 1.00 97.06 524 ASN A CA 1
ATOM 4201 C C . ASN A 1 524 ? -2.919 -35.407 15.474 1.00 97.06 524 ASN A C 1
ATOM 4203 O O . ASN A 1 524 ? -3.287 -35.401 16.641 1.00 97.06 524 ASN A O 1
ATOM 4207 N N . LYS A 1 525 ? -3.767 -35.273 14.454 1.00 96.12 525 LYS A N 1
ATOM 4208 C CA . LYS A 1 525 ? -5.220 -35.203 14.637 1.00 96.12 525 LYS A CA 1
ATOM 4209 C C . LYS A 1 525 ? -5.851 -36.557 14.295 1.00 96.12 525 LYS A C 1
ATOM 4211 O O . LYS A 1 525 ? -5.577 -37.101 13.221 1.00 96.12 525 LYS A O 1
ATOM 4216 N N . LYS A 1 526 ? -6.650 -37.121 15.204 1.00 96.38 526 LYS A N 1
ATOM 4217 C CA . LYS A 1 526 ? -7.414 -38.368 15.025 1.00 96.38 526 LYS A CA 1
ATOM 4218 C C . LYS A 1 526 ? -8.866 -38.105 15.422 1.00 96.38 526 LYS A C 1
ATOM 4220 O O . LYS A 1 526 ? -9.154 -37.896 16.593 1.00 96.38 526 LYS A O 1
ATOM 4225 N N . GLY A 1 527 ? -9.762 -38.075 14.433 1.00 95.38 527 GLY A N 1
ATOM 4226 C CA . GLY A 1 527 ? -11.108 -37.533 14.637 1.00 95.38 527 GLY A CA 1
ATOM 4227 C C . GLY A 1 527 ? -11.025 -36.065 15.062 1.00 95.38 527 GLY A C 1
ATOM 4228 O O . GLY A 1 527 ? -10.299 -35.286 14.437 1.00 95.38 527 GLY A O 1
ATOM 4229 N N . ASP A 1 528 ? -11.693 -35.724 16.160 1.00 95.69 528 ASP A N 1
ATOM 4230 C CA . ASP A 1 528 ? -11.717 -34.366 16.718 1.00 95.69 528 ASP A CA 1
ATOM 4231 C C . ASP A 1 528 ? -10.677 -34.123 17.818 1.00 95.69 528 ASP A C 1
ATOM 4233 O O . ASP A 1 528 ? -10.607 -33.029 18.368 1.00 95.69 528 ASP A O 1
ATOM 4237 N N . GLN A 1 529 ? -9.829 -35.112 18.114 1.00 97.25 529 GLN A N 1
ATOM 4238 C CA . GLN A 1 529 ? -8.811 -35.008 19.155 1.00 97.25 529 GLN A CA 1
ATOM 4239 C C . GLN A 1 529 ? -7.403 -34.876 18.574 1.00 97.25 529 GLN A C 1
ATOM 4241 O O . GLN A 1 529 ? -7.036 -35.504 17.573 1.00 97.25 529 GLN A O 1
ATOM 4246 N N . PHE A 1 530 ? -6.586 -34.075 19.249 1.00 97.75 530 PHE A N 1
ATOM 4247 C CA . PHE A 1 530 ? -5.147 -34.031 19.065 1.00 97.75 530 PHE A CA 1
ATOM 4248 C C . PHE A 1 530 ? -4.464 -35.067 19.956 1.00 97.75 530 PHE A C 1
ATOM 4250 O O . PHE A 1 530 ? -4.809 -35.252 21.125 1.00 97.75 530 PHE A O 1
ATOM 4257 N N . CYS A 1 531 ? -3.475 -35.740 19.379 1.00 97.81 531 CYS A N 1
ATOM 4258 C CA . CYS A 1 531 ? -2.776 -36.870 19.965 1.00 97.81 531 CYS A CA 1
ATOM 4259 C C . CYS A 1 531 ? -1.264 -36.735 19.774 1.00 97.81 531 CYS A C 1
ATOM 4261 O O . CYS A 1 531 ? -0.792 -36.305 18.712 1.00 97.81 531 CYS A O 1
ATOM 4263 N N . TYR A 1 532 ? -0.489 -37.227 20.739 1.00 96.12 532 TYR A N 1
ATOM 4264 C CA . TYR A 1 532 ? 0.907 -37.577 20.493 1.00 96.12 532 TYR A CA 1
ATOM 4265 C C . TYR A 1 532 ? 0.994 -39.019 19.983 1.00 96.12 532 TYR A C 1
ATOM 4267 O O . TYR A 1 532 ? 0.116 -39.849 20.224 1.00 96.12 532 TYR A O 1
ATOM 4275 N N . ALA A 1 533 ? 2.044 -39.320 19.224 1.00 95.06 533 ALA A N 1
ATOM 4276 C CA . ALA A 1 533 ? 2.276 -40.663 18.714 1.00 95.06 533 ALA A CA 1
ATOM 4277 C C . ALA A 1 533 ? 3.462 -41.305 19.431 1.00 95.06 533 ALA A C 1
ATOM 4279 O O . ALA A 1 533 ? 4.513 -40.681 19.556 1.00 95.06 533 ALA A O 1
ATOM 4280 N N . LYS A 1 534 ? 3.313 -42.564 19.844 1.00 95.81 534 LYS A N 1
ATOM 4281 C CA . LYS A 1 534 ? 4.375 -43.369 20.456 1.00 95.81 534 LYS A CA 1
ATOM 4282 C C . LYS A 1 534 ? 4.525 -44.678 19.691 1.00 95.81 534 LYS A C 1
ATOM 4284 O O . LYS A 1 534 ? 3.534 -45.291 19.294 1.00 95.81 534 LYS A O 1
ATOM 4289 N N . GLN A 1 535 ? 5.762 -45.108 19.471 1.00 96.62 535 GLN A N 1
ATOM 4290 C CA . GLN A 1 535 ? 6.035 -46.404 18.863 1.00 96.62 535 GLN A CA 1
ATOM 4291 C C . GLN A 1 535 ? 6.031 -47.479 19.955 1.00 96.62 535 GLN A C 1
ATOM 4293 O O . GLN A 1 535 ? 6.772 -47.384 20.929 1.00 96.62 535 GLN A O 1
ATOM 4298 N N . VAL A 1 536 ? 5.172 -48.486 19.815 1.00 96.50 536 VAL A N 1
ATOM 4299 C CA . VAL A 1 536 ? 5.036 -49.604 20.755 1.00 96.50 536 VAL A CA 1
ATOM 4300 C C . VAL A 1 536 ? 5.074 -50.890 19.940 1.00 96.50 536 VAL A C 1
ATOM 4302 O O . VAL A 1 536 ? 4.211 -51.112 19.091 1.00 96.50 536 VAL A O 1
ATOM 4305 N N . LYS A 1 537 ? 6.100 -51.722 20.161 1.00 95.75 537 LYS A N 1
ATOM 4306 C CA . LYS A 1 537 ? 6.324 -52.975 19.410 1.00 95.75 537 LYS A CA 1
ATOM 4307 C C . LYS A 1 537 ? 6.289 -52.765 17.882 1.00 95.75 537 LYS A C 1
ATOM 4309 O O . LYS A 1 537 ? 5.584 -53.462 17.160 1.00 95.75 537 LYS A O 1
ATOM 4314 N N . GLY A 1 538 ? 6.974 -51.724 17.397 1.00 94.81 538 GLY A N 1
ATOM 4315 C CA . GLY A 1 538 ? 7.035 -51.364 15.972 1.00 94.81 538 GLY A CA 1
ATOM 4316 C C . GLY A 1 538 ? 5.783 -50.678 15.406 1.00 94.81 538 GLY A C 1
ATOM 4317 O O . GLY A 1 538 ? 5.861 -50.085 14.333 1.00 94.81 538 GLY A O 1
ATOM 4318 N N . LYS A 1 539 ? 4.653 -50.673 16.126 1.00 94.50 539 LYS A N 1
ATOM 4319 C CA . LYS A 1 539 ? 3.408 -50.016 15.699 1.00 94.50 539 LYS A CA 1
ATOM 4320 C C . LYS A 1 539 ? 3.302 -48.602 16.272 1.00 94.50 539 LYS A C 1
ATOM 4322 O O . LYS A 1 539 ? 3.644 -48.361 17.427 1.00 94.50 539 LYS A O 1
ATOM 4327 N N . LYS A 1 540 ? 2.806 -47.657 15.469 1.00 96.69 540 LYS A N 1
ATOM 4328 C CA . LYS A 1 540 ? 2.540 -46.275 15.897 1.00 96.69 540 LYS A CA 1
ATOM 4329 C C . LYS A 1 540 ? 1.164 -46.209 16.569 1.00 96.69 540 LYS A C 1
ATOM 4331 O O . LYS A 1 540 ? 0.151 -46.336 15.888 1.00 96.69 540 LYS A O 1
ATOM 4336 N N . ILE A 1 541 ? 1.141 -46.023 17.887 1.00 97.25 541 ILE A N 1
ATOM 4337 C CA . ILE A 1 541 ? -0.078 -45.855 18.692 1.00 97.25 541 ILE A CA 1
ATOM 4338 C C . ILE A 1 541 ? -0.261 -44.362 18.996 1.00 97.25 541 ILE A C 1
ATOM 4340 O O . ILE A 1 541 ? 0.717 -43.661 19.263 1.00 97.25 541 ILE A O 1
ATOM 4344 N N . PHE A 1 542 ? -1.498 -43.869 18.916 1.00 97.56 542 PHE A N 1
ATOM 4345 C CA . PHE A 1 542 ? -1.848 -42.469 19.164 1.00 97.56 542 PHE A CA 1
ATOM 4346 C C . PHE A 1 542 ? -2.563 -42.352 20.506 1.00 97.56 542 PHE A C 1
ATOM 4348 O O . PHE A 1 542 ? -3.544 -43.053 20.732 1.00 97.56 542 PHE A O 1
ATOM 4355 N N . TYR A 1 543 ? -2.074 -41.463 21.363 1.00 97.06 543 TYR A N 1
ATOM 4356 C CA . TYR A 1 543 ? -2.648 -41.184 22.676 1.00 97.06 543 TYR A CA 1
ATOM 4357 C C . TYR A 1 543 ? -3.174 -39.747 22.668 1.00 97.06 543 TYR A C 1
ATOM 4359 O O . TYR A 1 543 ? -2.404 -38.847 22.305 1.00 97.06 543 TYR A O 1
ATOM 4367 N N . PRO A 1 544 ? -4.456 -39.510 23.002 1.00 97.94 544 PRO A N 1
ATOM 4368 C CA . PRO A 1 544 ? -4.988 -38.161 23.150 1.00 97.94 544 PRO A CA 1
ATOM 4369 C C . PRO A 1 544 ? -4.133 -37.330 24.109 1.00 97.94 544 PRO A C 1
ATOM 4371 O O . PRO A 1 544 ? -3.562 -37.860 25.059 1.00 97.94 544 PRO A O 1
ATOM 4374 N N . LEU A 1 545 ? -4.012 -36.034 23.831 1.00 96.19 545 LEU A N 1
ATOM 4375 C CA . LEU A 1 545 ? -3.429 -35.097 24.787 1.00 96.19 545 LEU A CA 1
ATOM 4376 C C . LEU A 1 545 ? -4.368 -34.952 25.987 1.00 96.19 545 LEU A C 1
ATOM 4378 O O . LEU A 1 545 ? -5.573 -34.787 25.782 1.00 96.19 545 LEU A O 1
ATOM 4382 N N . ASP A 1 546 ? -3.798 -34.959 27.195 1.00 95.12 546 ASP A N 1
ATOM 4383 C CA . ASP A 1 546 ? -4.545 -34.811 28.453 1.00 95.12 546 ASP A CA 1
ATOM 4384 C C . ASP A 1 546 ? -5.365 -33.513 28.459 1.00 95.12 546 ASP A C 1
ATOM 4386 O O . ASP A 1 546 ? -6.551 -33.514 28.780 1.00 95.12 546 ASP A O 1
ATOM 4390 N N . THR A 1 547 ? -4.752 -32.422 27.989 1.00 95.56 547 THR A N 1
ATOM 4391 C CA . THR A 1 547 ? -5.421 -31.145 27.727 1.00 95.56 547 THR A CA 1
ATOM 4392 C C . THR A 1 547 ? -5.404 -30.870 26.231 1.00 95.56 547 THR A C 1
ATOM 4394 O O . THR A 1 547 ? -4.338 -30.760 25.617 1.00 95.56 547 THR A O 1
ATOM 4397 N N . GLN A 1 548 ? -6.586 -30.747 25.628 1.00 97.12 548 GLN A N 1
ATOM 4398 C CA . GLN A 1 548 ? -6.698 -30.402 24.214 1.00 97.12 548 GLN A CA 1
ATOM 4399 C C . GLN A 1 548 ? -6.320 -28.929 24.004 1.00 97.12 548 GLN A C 1
ATOM 4401 O O . GLN A 1 548 ? -6.847 -28.062 24.704 1.00 97.12 548 GLN A O 1
ATOM 4406 N N . PRO A 1 549 ? -5.407 -28.620 23.068 1.00 95.12 549 PRO A N 1
ATOM 4407 C CA . PRO A 1 549 ? -5.051 -27.240 22.787 1.00 95.12 549 PRO A CA 1
ATOM 4408 C C . PRO A 1 549 ? -6.246 -26.495 22.183 1.00 95.12 549 PRO A C 1
ATOM 4410 O O . PRO A 1 549 ? -6.996 -27.050 21.378 1.00 95.12 549 PRO A O 1
ATOM 4413 N N . LEU A 1 550 ? -6.389 -25.219 22.546 1.00 91.94 550 LEU A N 1
ATOM 4414 C CA . LEU A 1 550 ? -7.294 -24.299 21.856 1.00 91.94 550 LEU A CA 1
ATOM 4415 C C . LEU A 1 550 ? -6.881 -24.172 20.383 1.00 91.94 550 LEU A C 1
ATOM 4417 O O . LEU A 1 550 ? -5.699 -24.312 20.061 1.00 91.94 550 LEU A O 1
ATOM 4421 N N . SER A 1 551 ? -7.840 -23.874 19.502 1.00 88.50 551 SER A N 1
ATOM 4422 C CA . SER A 1 551 ? -7.604 -23.722 18.056 1.00 88.50 551 SER A CA 1
ATOM 4423 C C . SER A 1 551 ? -6.442 -22.787 17.745 1.00 88.50 551 SER A C 1
ATOM 4425 O O . SER A 1 551 ? -5.615 -23.093 16.893 1.00 88.50 551 SER A O 1
ATOM 4427 N N . ASP A 1 552 ? -6.345 -21.694 18.494 1.00 87.56 552 ASP A N 1
ATOM 4428 C CA . ASP A 1 552 ? -5.394 -20.613 18.239 1.00 87.56 552 ASP A CA 1
ATOM 4429 C C . ASP A 1 552 ? -3.970 -20.988 18.682 1.00 87.56 552 ASP A C 1
ATOM 4431 O O . ASP A 1 552 ? -2.991 -20.397 18.236 1.00 87.56 552 ASP A O 1
ATOM 4435 N N . ASN A 1 553 ? -3.845 -22.039 19.499 1.00 90.25 553 ASN A N 1
ATOM 4436 C CA . ASN A 1 553 ? -2.568 -22.607 19.928 1.00 90.25 553 ASN A CA 1
ATOM 4437 C C . ASN A 1 553 ? -2.083 -23.732 19.002 1.00 90.25 553 ASN A C 1
ATOM 4439 O O . ASN A 1 553 ? -1.011 -24.302 19.233 1.00 90.25 553 ASN A O 1
ATOM 4443 N N . VAL A 1 554 ? -2.864 -24.084 17.975 1.00 93.75 554 VAL A N 1
ATOM 4444 C CA . VAL A 1 554 ? -2.513 -25.117 17.003 1.00 93.75 554 VAL A CA 1
ATOM 4445 C C . VAL A 1 554 ? -2.104 -24.474 15.689 1.00 93.75 554 VAL A C 1
ATOM 4447 O O . VAL A 1 554 ? -2.906 -23.886 14.970 1.00 93.75 554 VAL A O 1
ATOM 4450 N N . ILE A 1 555 ? -0.844 -24.671 15.318 1.00 94.25 555 ILE A N 1
ATOM 4451 C CA . ILE A 1 555 ? -0.324 -24.254 14.023 1.00 94.25 555 ILE A CA 1
ATOM 4452 C C . ILE A 1 555 ? -0.527 -25.392 13.027 1.00 94.25 555 ILE A C 1
ATOM 4454 O O . ILE A 1 555 ? 0.046 -26.479 13.155 1.00 94.25 555 ILE A O 1
ATOM 4458 N N . GLU A 1 556 ? -1.319 -25.131 11.994 1.00 94.81 556 GLU A N 1
ATOM 4459 C CA . GLU A 1 556 ? -1.458 -26.030 10.857 1.00 94.81 556 GLU A CA 1
ATOM 4460 C C . GLU A 1 556 ? -0.408 -25.693 9.798 1.00 94.81 556 GLU A C 1
ATOM 4462 O O . GLU A 1 556 ? -0.348 -24.569 9.311 1.00 94.81 556 GLU A O 1
ATOM 4467 N N . LEU A 1 557 ? 0.401 -26.667 9.392 1.00 95.06 557 LEU A N 1
ATOM 4468 C CA . LEU A 1 557 ? 1.376 -26.506 8.319 1.00 95.06 557 LEU A CA 1
ATOM 4469 C C . LEU A 1 557 ? 1.043 -27.457 7.180 1.00 95.06 557 LEU A C 1
ATOM 4471 O O . LEU A 1 557 ? 1.069 -28.682 7.330 1.00 95.06 557 LEU A O 1
ATOM 4475 N N . PHE A 1 558 ? 0.783 -26.890 6.017 1.00 93.56 558 PHE A N 1
ATOM 4476 C CA . PHE A 1 558 ? 0.599 -27.631 4.786 1.00 93.56 558 PHE A CA 1
ATOM 4477 C C . PHE A 1 558 ? 1.910 -27.671 4.015 1.00 93.56 558 PHE A C 1
ATOM 4479 O O . PHE A 1 558 ? 2.631 -26.677 3.952 1.00 93.56 558 PHE A O 1
ATOM 4486 N N . ARG A 1 559 ? 2.217 -28.822 3.417 1.00 94.62 559 ARG A N 1
ATOM 4487 C CA . ARG A 1 559 ? 3.381 -29.003 2.547 1.00 94.62 559 ARG A CA 1
ATOM 4488 C C . ARG A 1 559 ? 2.975 -29.732 1.282 1.00 94.62 559 ARG A C 1
ATOM 4490 O O . ARG A 1 559 ? 2.476 -30.851 1.360 1.00 94.62 559 ARG A O 1
ATOM 4497 N N . HIS A 1 560 ? 3.209 -29.114 0.136 1.00 93.19 560 HIS A N 1
ATOM 4498 C CA . HIS A 1 560 ? 3.017 -29.712 -1.174 1.00 93.19 560 HIS A CA 1
ATOM 4499 C C . HIS A 1 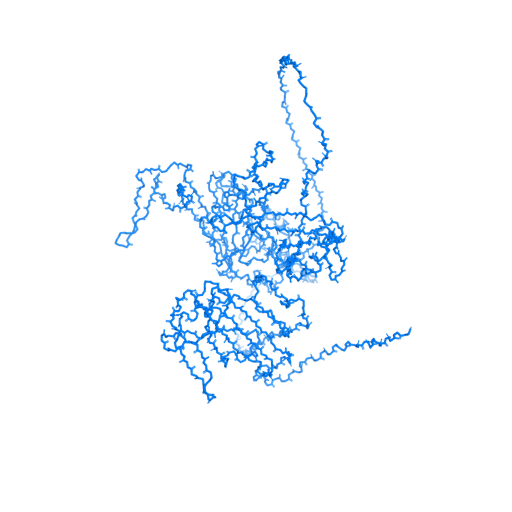560 ? 4.368 -30.123 -1.751 1.00 93.19 560 HIS A C 1
ATOM 4501 O O . HIS A 1 560 ? 5.270 -29.296 -1.869 1.00 93.19 560 HIS A O 1
ATOM 4507 N N . TYR A 1 561 ? 4.505 -31.393 -2.112 1.00 93.00 561 TYR A N 1
ATOM 4508 C CA . TYR A 1 561 ? 5.731 -31.935 -2.688 1.00 93.00 561 TYR A CA 1
ATOM 4509 C C . TYR A 1 561 ? 5.517 -32.229 -4.162 1.00 93.00 561 TYR A C 1
ATOM 4511 O O . TYR A 1 561 ? 4.580 -32.929 -4.528 1.00 93.00 561 TYR A O 1
ATOM 4519 N N . SER A 1 562 ? 6.418 -31.737 -5.000 1.00 92.50 562 SER A N 1
ATOM 4520 C CA . SER A 1 562 ? 6.449 -32.023 -6.429 1.00 92.50 562 SER A CA 1
ATOM 4521 C C . SER A 1 562 ? 7.879 -32.339 -6.849 1.00 92.50 562 SER A C 1
ATOM 4523 O O . SER A 1 562 ? 8.833 -31.875 -6.231 1.00 92.50 562 SER A O 1
ATOM 4525 N N . THR A 1 563 ? 8.042 -33.146 -7.888 1.00 92.56 563 THR A N 1
ATOM 4526 C CA . THR A 1 563 ? 9.351 -33.421 -8.484 1.00 92.56 563 THR A CA 1
ATOM 4527 C C . THR A 1 563 ? 9.354 -32.988 -9.937 1.00 92.56 563 THR A C 1
ATOM 4529 O O . THR A 1 563 ? 8.293 -32.889 -10.573 1.00 92.56 563 THR A O 1
ATOM 4532 N N . LEU A 1 564 ? 10.546 -32.737 -10.466 1.00 89.81 564 LEU A N 1
ATOM 4533 C CA . LEU A 1 564 ? 10.720 -32.501 -11.890 1.00 89.81 564 LEU A CA 1
ATOM 4534 C C . LEU A 1 564 ? 10.354 -33.769 -12.667 1.00 89.81 564 LEU A C 1
ATOM 4536 O O . LEU A 1 564 ? 10.744 -34.873 -12.294 1.00 89.81 564 LEU A O 1
ATOM 4540 N N . LYS A 1 565 ? 9.601 -33.622 -13.761 1.00 88.50 565 LYS A N 1
ATOM 4541 C CA . LYS A 1 565 ? 9.191 -34.740 -14.630 1.00 88.50 565 LYS A CA 1
ATOM 4542 C C . LYS A 1 565 ? 10.389 -35.500 -15.190 1.00 88.50 565 LYS A C 1
ATOM 4544 O O . LYS A 1 565 ? 10.321 -36.716 -15.312 1.00 88.50 565 LYS A O 1
ATOM 4549 N N . LYS A 1 566 ? 11.459 -34.775 -15.533 1.00 87.94 566 LYS A N 1
ATOM 4550 C CA . LYS A 1 566 ? 12.706 -35.334 -16.073 1.00 87.94 566 LYS A CA 1
ATOM 4551 C C . LYS A 1 566 ? 13.512 -36.091 -15.025 1.00 87.94 566 LYS A C 1
ATOM 4553 O O . LYS A 1 566 ? 14.188 -37.053 -15.359 1.00 87.94 566 LYS A O 1
ATOM 4558 N N . ASP A 1 567 ? 13.476 -35.612 -13.788 1.00 89.69 567 ASP A N 1
ATOM 4559 C CA . ASP A 1 567 ? 14.409 -36.020 -12.753 1.00 89.69 567 ASP A CA 1
ATOM 4560 C C . ASP A 1 567 ? 13.744 -35.929 -11.382 1.00 89.69 567 ASP A C 1
ATOM 4562 O O . ASP A 1 567 ? 13.593 -34.858 -10.793 1.00 89.69 567 ASP A O 1
ATOM 4566 N N . SER A 1 568 ? 13.343 -37.082 -10.860 1.00 91.19 568 SER A N 1
ATOM 4567 C CA . SER A 1 568 ? 12.694 -37.175 -9.556 1.00 91.19 568 SER A CA 1
ATOM 4568 C C . SER A 1 568 ? 13.612 -36.830 -8.380 1.00 91.19 568 SER A C 1
ATOM 4570 O O . SER A 1 568 ? 13.111 -36.649 -7.267 1.00 91.19 568 SER A O 1
ATOM 4572 N N . SER A 1 569 ? 14.934 -36.761 -8.592 1.00 92.62 569 SER A N 1
ATOM 4573 C CA . SER A 1 569 ? 15.877 -36.332 -7.556 1.00 92.62 569 SER A CA 1
ATOM 4574 C C . SER A 1 569 ? 15.777 -34.830 -7.285 1.00 92.62 569 SER A C 1
ATOM 4576 O O . SER A 1 569 ? 15.997 -34.411 -6.149 1.00 92.62 569 SER A O 1
ATOM 4578 N N . TYR A 1 570 ? 15.349 -34.044 -8.279 1.00 92.88 570 TYR A N 1
ATOM 4579 C CA . TYR A 1 570 ? 15.123 -32.615 -8.144 1.00 92.88 570 TYR A CA 1
ATOM 4580 C C . TYR A 1 570 ? 13.706 -32.337 -7.628 1.00 92.88 570 TYR A C 1
ATOM 4582 O O . TYR A 1 570 ? 12.690 -32.576 -8.298 1.00 92.88 570 TYR A O 1
ATOM 4590 N N . LYS A 1 571 ? 13.637 -31.872 -6.380 1.00 93.06 571 LYS A N 1
ATOM 4591 C CA . LYS A 1 571 ? 12.409 -31.773 -5.586 1.00 93.06 571 LYS A CA 1
ATOM 4592 C C . LYS A 1 571 ? 12.047 -30.316 -5.353 1.00 93.06 571 LYS A C 1
ATOM 4594 O O . LYS A 1 571 ? 12.896 -29.508 -4.999 1.00 93.06 571 LYS A O 1
ATOM 4599 N N . ARG A 1 572 ? 10.759 -30.011 -5.471 1.00 94.00 572 ARG A N 1
ATOM 4600 C CA . ARG A 1 572 ? 10.155 -28.734 -5.095 1.00 94.00 572 ARG A CA 1
ATOM 4601 C C . ARG A 1 572 ? 9.155 -28.964 -3.967 1.00 94.00 572 ARG A C 1
ATOM 4603 O O . ARG A 1 572 ? 8.206 -29.736 -4.128 1.00 94.00 572 ARG A O 1
ATOM 4610 N N . ARG A 1 573 ? 9.348 -28.286 -2.840 1.00 94.81 573 ARG A N 1
ATOM 4611 C CA . ARG A 1 573 ? 8.461 -28.313 -1.673 1.00 94.81 573 ARG A CA 1
ATOM 4612 C C . ARG A 1 573 ? 7.864 -26.931 -1.461 1.00 94.81 573 ARG A C 1
ATOM 4614 O O . ARG A 1 573 ? 8.602 -25.966 -1.376 1.00 94.81 573 ARG A O 1
ATOM 4621 N N . VAL A 1 574 ? 6.545 -26.837 -1.338 1.00 94.44 574 VAL A N 1
ATOM 4622 C CA . VAL A 1 574 ? 5.865 -25.586 -0.988 1.00 94.44 574 VAL A CA 1
ATOM 4623 C C . VAL A 1 574 ? 5.200 -25.730 0.368 1.00 94.44 574 VAL A C 1
ATOM 4625 O O . VAL A 1 574 ? 4.340 -26.593 0.527 1.00 94.44 574 VAL A O 1
ATOM 4628 N N . SER A 1 575 ? 5.587 -24.907 1.336 1.00 95.31 575 SER A N 1
ATOM 4629 C CA . SER A 1 575 ? 5.110 -24.948 2.720 1.00 95.31 575 SER A CA 1
ATOM 4630 C C . SER A 1 575 ? 4.310 -23.686 3.056 1.00 95.31 575 SER A C 1
ATOM 4632 O O . SER A 1 575 ? 4.778 -22.587 2.780 1.00 95.31 575 SER A O 1
ATOM 4634 N N . TRP A 1 576 ? 3.125 -23.802 3.659 1.00 94.62 576 TRP A N 1
ATOM 4635 C CA . TRP A 1 576 ? 2.330 -22.643 4.100 1.00 94.62 576 TRP A CA 1
ATOM 4636 C C . TRP A 1 576 ? 1.524 -22.943 5.364 1.00 94.62 576 TRP A C 1
ATOM 4638 O O . TRP A 1 576 ? 1.175 -24.096 5.628 1.00 94.62 576 TRP A O 1
ATOM 4648 N N . LEU A 1 577 ? 1.223 -21.901 6.140 1.00 93.56 577 LEU A N 1
ATOM 4649 C CA . LEU A 1 577 ? 0.436 -22.018 7.366 1.00 93.56 577 LEU A CA 1
ATOM 4650 C C . LEU A 1 577 ? -1.068 -21.966 7.062 1.00 93.56 577 LEU A C 1
ATOM 4652 O O . LEU A 1 577 ? -1.525 -21.156 6.256 1.00 93.56 577 LEU A O 1
ATOM 4656 N N . GLY A 1 578 ? -1.832 -22.854 7.690 1.00 89.44 578 GLY A N 1
ATOM 4657 C CA . GLY A 1 578 ? -3.292 -22.854 7.685 1.00 89.44 578 GLY A CA 1
ATOM 4658 C C . GLY A 1 578 ? -3.866 -21.951 8.764 1.00 89.44 578 GLY A C 1
ATOM 4659 O O . GLY A 1 578 ? -3.246 -21.775 9.806 1.00 89.44 578 GLY A O 1
ATOM 4660 N N . GLY A 1 579 ? -5.046 -21.380 8.515 1.00 80.50 579 GLY A N 1
ATOM 4661 C CA . GLY A 1 579 ? -5.779 -20.571 9.500 1.00 80.50 579 GLY A CA 1
ATOM 4662 C C . GLY A 1 579 ? -5.162 -19.204 9.821 1.00 80.50 579 GLY A C 1
ATOM 4663 O O . GLY A 1 579 ? -5.842 -18.362 10.389 1.00 80.50 579 GLY A O 1
ATOM 4664 N N . HIS A 1 580 ? -3.919 -18.946 9.414 1.00 79.31 580 HIS A N 1
ATOM 4665 C CA . HIS A 1 580 ? -3.253 -17.672 9.651 1.00 79.31 580 HIS A CA 1
ATOM 4666 C C . HIS A 1 580 ? -3.658 -16.620 8.609 1.00 79.31 580 HIS A C 1
ATOM 4668 O O . HIS A 1 580 ? -3.791 -16.914 7.419 1.00 79.31 580 HIS A O 1
ATOM 4674 N N . GLU A 1 581 ? -3.764 -15.360 9.036 1.00 74.88 581 GLU A N 1
ATOM 4675 C CA . GLU A 1 581 ? -4.025 -14.217 8.145 1.00 74.88 581 GLU A CA 1
ATOM 4676 C C . GLU A 1 581 ? -2.900 -13.970 7.124 1.00 74.88 581 GLU A C 1
ATOM 4678 O O . GLU A 1 581 ? -3.115 -13.351 6.080 1.00 74.88 581 GLU A O 1
ATOM 4683 N N . ASN A 1 582 ? -1.706 -14.508 7.388 1.00 75.75 582 ASN A N 1
ATOM 4684 C CA . ASN A 1 582 ? -0.526 -14.316 6.563 1.00 75.75 582 ASN A CA 1
ATOM 4685 C C . ASN A 1 582 ? -0.582 -15.275 5.376 1.00 75.75 582 ASN A C 1
ATOM 4687 O O . ASN A 1 582 ? -0.266 -16.460 5.471 1.00 75.75 582 ASN A O 1
ATOM 4691 N N . GLN A 1 583 ? -0.993 -14.742 4.230 1.00 86.94 583 GLN A N 1
ATOM 4692 C CA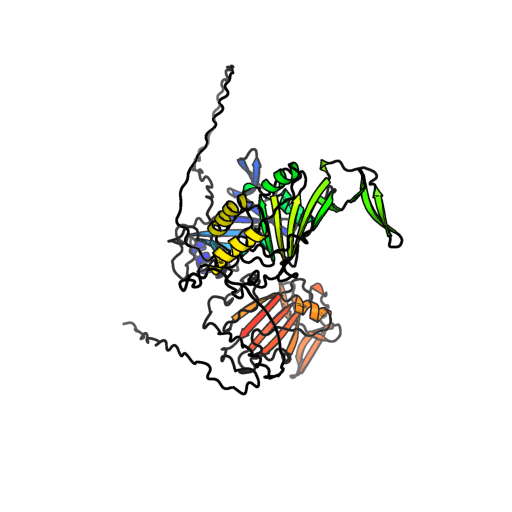 . GLN A 1 583 ? -1.187 -15.486 2.988 1.00 86.94 583 GLN A CA 1
ATOM 4693 C C . GLN A 1 583 ? 0.145 -15.678 2.253 1.00 86.94 583 GLN A C 1
ATOM 4695 O O . GLN A 1 583 ? 0.322 -15.199 1.137 1.00 86.94 583 GLN A O 1
ATOM 4700 N N . ILE A 1 584 ? 1.099 -16.361 2.885 1.00 92.56 584 ILE A N 1
ATOM 4701 C CA . ILE A 1 584 ? 2.465 -16.548 2.375 1.00 92.56 584 ILE A CA 1
ATOM 4702 C C . ILE A 1 584 ? 2.798 -18.040 2.265 1.00 92.56 584 ILE A C 1
ATOM 4704 O O . ILE A 1 584 ? 2.230 -18.867 2.979 1.00 92.56 584 ILE A O 1
ATOM 4708 N N . ALA A 1 585 ? 3.712 -18.395 1.367 1.00 93.94 585 ALA A N 1
ATOM 4709 C CA . ALA A 1 585 ? 4.253 -19.742 1.237 1.00 93.94 585 ALA A CA 1
ATOM 4710 C C . ALA A 1 585 ? 5.773 -19.703 1.058 1.00 93.94 585 ALA A C 1
ATOM 4712 O O . ALA A 1 585 ? 6.307 -18.817 0.399 1.00 93.94 585 ALA A O 1
ATOM 4713 N N . LEU A 1 586 ? 6.458 -20.690 1.623 1.00 94.50 586 LEU A N 1
ATOM 4714 C CA . LEU A 1 586 ? 7.877 -20.953 1.425 1.00 94.50 586 LEU A CA 1
ATOM 4715 C C . LEU A 1 586 ? 8.029 -22.017 0.335 1.00 94.50 586 LEU A C 1
ATOM 4717 O O . LEU A 1 586 ? 7.567 -23.142 0.510 1.00 94.50 586 LEU A O 1
ATOM 4721 N N . VAL A 1 587 ? 8.664 -21.677 -0.779 1.00 94.12 587 VAL A N 1
ATOM 4722 C CA . VAL A 1 587 ? 8.966 -22.591 -1.884 1.00 94.12 587 VAL A CA 1
ATOM 4723 C C . VAL A 1 587 ? 10.436 -22.968 -1.815 1.00 94.12 587 VAL A C 1
ATOM 4725 O O . VAL A 1 587 ? 11.294 -22.108 -1.940 1.00 94.12 587 VAL A O 1
ATOM 4728 N N . GLU A 1 588 ? 10.735 -24.246 -1.657 1.00 94.44 588 GLU A N 1
ATOM 4729 C CA . GLU A 1 588 ? 12.083 -24.793 -1.543 1.00 94.44 588 GLU A CA 1
ATOM 4730 C C . GLU A 1 588 ? 12.358 -25.714 -2.729 1.00 94.44 588 GLU A C 1
ATOM 4732 O O . GLU A 1 588 ? 11.544 -26.578 -3.059 1.00 94.44 588 GLU A O 1
ATOM 4737 N N . TYR A 1 589 ? 13.517 -25.546 -3.348 1.00 93.62 589 TYR A N 1
ATOM 4738 C CA . TYR A 1 589 ? 14.040 -26.378 -4.420 1.00 93.62 589 TYR A CA 1
ATOM 4739 C C . TYR A 1 589 ? 15.270 -27.102 -3.889 1.00 93.62 589 TYR A C 1
ATOM 4741 O O . TYR A 1 589 ? 16.144 -26.466 -3.311 1.00 93.62 589 TYR A O 1
ATOM 4749 N N . SER A 1 590 ? 15.338 -28.418 -4.069 1.00 92.88 590 SER A N 1
ATOM 4750 C CA . SER A 1 590 ? 16.445 -29.247 -3.592 1.00 92.88 590 SER A CA 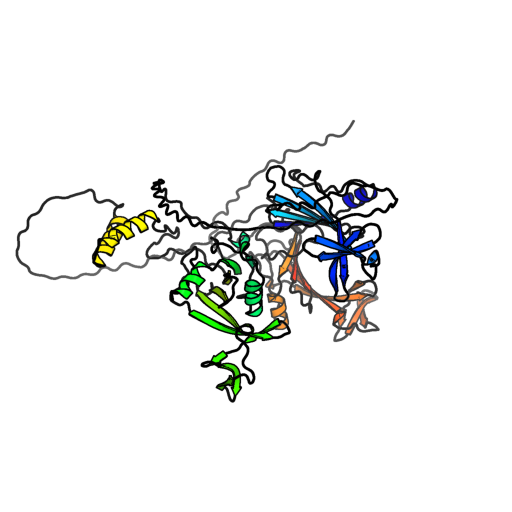1
ATOM 4751 C C . SER A 1 590 ? 16.928 -30.188 -4.688 1.00 92.88 590 SER A C 1
ATOM 4753 O O . SER A 1 590 ? 16.117 -30.813 -5.379 1.00 92.88 590 SER A O 1
ATOM 4755 N N . GLY A 1 591 ? 18.249 -30.287 -4.824 1.00 92.75 591 GLY A N 1
ATOM 4756 C CA . GLY A 1 591 ? 18.949 -31.030 -5.863 1.00 92.75 591 GLY A CA 1
ATOM 4757 C C . GLY A 1 591 ? 19.456 -30.140 -7.000 1.00 92.75 591 GLY A C 1
ATOM 4758 O O . GLY A 1 591 ? 19.263 -28.922 -7.022 1.00 92.75 591 GLY A O 1
ATOM 4759 N N . LYS A 1 592 ? 20.080 -30.783 -7.992 1.00 90.88 592 LYS A N 1
ATOM 4760 C CA . LYS A 1 592 ? 20.649 -30.123 -9.170 1.00 90.88 592 LYS A CA 1
ATOM 4761 C C . LYS A 1 592 ? 19.682 -30.207 -10.346 1.00 90.88 592 LYS A C 1
ATOM 4763 O O . LYS A 1 592 ? 19.335 -31.292 -10.798 1.00 90.88 592 LYS A O 1
ATOM 4768 N N . PHE A 1 593 ? 19.280 -29.060 -10.875 1.00 90.19 593 PHE A N 1
ATOM 4769 C CA . PHE A 1 593 ? 18.429 -28.975 -12.051 1.00 90.19 593 PHE A CA 1
ATOM 4770 C C . PHE A 1 593 ? 19.125 -29.600 -13.266 1.00 90.19 593 PHE A C 1
ATOM 4772 O O . PHE A 1 593 ? 20.141 -29.103 -13.753 1.00 90.19 593 PHE A O 1
ATOM 4779 N N . SER A 1 594 ? 18.547 -30.675 -13.793 1.00 88.06 594 SER A N 1
ATOM 4780 C CA . SER A 1 594 ? 19.077 -31.445 -14.927 1.00 88.06 594 SER A CA 1
ATOM 4781 C C . SER A 1 594 ? 18.722 -30.852 -16.302 1.00 88.06 594 SER A C 1
ATOM 4783 O O . SER A 1 594 ? 18.823 -31.525 -17.335 1.00 88.06 594 SER A O 1
ATOM 4785 N N . GLY A 1 595 ? 18.311 -29.581 -16.337 1.00 86.06 595 GLY A N 1
ATOM 4786 C CA . GLY A 1 595 ? 17.902 -28.866 -17.544 1.00 86.06 595 GLY A CA 1
ATOM 4787 C C . GLY A 1 595 ? 16.479 -29.194 -17.999 1.00 86.06 595 GLY A C 1
ATOM 4788 O O . GLY A 1 595 ? 15.844 -30.145 -17.540 1.00 86.06 595 GLY A O 1
ATOM 4789 N N . LEU A 1 596 ? 15.977 -28.413 -18.954 1.00 79.94 596 LEU A N 1
ATOM 4790 C CA . LEU A 1 596 ? 14.662 -28.647 -19.548 1.00 79.94 596 LEU A CA 1
ATOM 4791 C C . LEU A 1 596 ? 14.659 -29.915 -20.420 1.00 79.94 596 LEU A C 1
ATOM 4793 O O . LEU A 1 596 ? 15.688 -30.351 -20.944 1.00 79.94 596 LEU A O 1
ATOM 4797 N N . VAL A 1 597 ? 13.479 -30.510 -20.578 1.00 71.12 597 VAL A N 1
ATOM 4798 C CA . VAL A 1 597 ? 13.176 -31.439 -21.677 1.00 71.12 597 VAL A CA 1
ATOM 4799 C C . VAL A 1 597 ? 12.235 -30.695 -22.614 1.00 71.12 597 VAL A C 1
ATOM 4801 O O . VAL A 1 597 ? 11.338 -30.013 -22.110 1.00 71.12 597 VAL A O 1
ATOM 4804 N N . PRO A 1 598 ? 12.393 -30.813 -23.942 1.00 64.31 598 PRO A N 1
ATOM 4805 C CA . PRO A 1 598 ? 11.382 -30.341 -24.876 1.00 64.31 598 PRO A CA 1
ATOM 4806 C C . PRO A 1 598 ? 10.014 -30.907 -24.484 1.00 64.31 598 PRO A C 1
ATOM 4808 O O . PRO A 1 598 ? 9.855 -32.122 -24.363 1.00 64.31 598 PRO A O 1
ATOM 4811 N N . HIS A 1 599 ? 9.042 -30.031 -24.237 1.00 54.44 599 HIS A N 1
ATOM 4812 C CA . HIS A 1 599 ? 7.684 -30.436 -23.884 1.00 54.44 599 HIS A CA 1
ATOM 4813 C C . HIS A 1 599 ? 6.796 -30.372 -25.128 1.00 54.44 599 HIS A C 1
ATOM 4815 O O . HIS A 1 599 ? 6.825 -29.382 -25.857 1.00 54.44 599 HIS A O 1
ATOM 4821 N N . GLY A 1 600 ? 6.019 -31.428 -25.369 1.00 50.06 600 GLY A N 1
ATOM 4822 C CA . GLY A 1 600 ? 5.006 -31.487 -26.424 1.00 50.06 600 GLY A CA 1
ATOM 4823 C C . GLY A 1 600 ? 5.281 -32.506 -27.533 1.00 50.06 600 GLY A C 1
ATOM 4824 O O . GLY A 1 600 ? 6.421 -32.786 -27.892 1.00 50.06 600 GLY A O 1
ATOM 4825 N N . ASN A 1 601 ? 4.196 -33.008 -28.132 1.00 48.69 601 ASN A N 1
ATOM 4826 C CA . ASN A 1 601 ? 4.162 -33.840 -29.346 1.00 48.69 601 ASN A CA 1
ATOM 4827 C C . ASN A 1 601 ? 4.630 -33.084 -30.611 1.00 48.69 601 ASN A C 1
ATOM 4829 O O . ASN A 1 601 ? 4.159 -33.355 -31.717 1.00 48.69 601 ASN A O 1
ATOM 4833 N N . SER A 1 602 ? 5.532 -32.110 -30.472 1.00 49.78 602 SER A N 1
ATOM 4834 C CA . SER A 1 602 ? 6.137 -31.431 -31.609 1.00 49.78 602 SER A CA 1
ATOM 4835 C C . SER A 1 602 ? 7.003 -32.442 -32.358 1.00 49.78 602 SER A C 1
ATOM 4837 O O . SER A 1 602 ? 8.111 -32.776 -31.940 1.00 49.78 602 SER A O 1
ATOM 4839 N N . LYS A 1 603 ? 6.484 -32.953 -33.480 1.00 49.69 603 LYS A N 1
ATOM 4840 C CA . LYS A 1 603 ? 7.210 -33.858 -34.388 1.00 49.69 603 LYS A CA 1
ATOM 4841 C C . LYS A 1 603 ? 8.422 -33.184 -35.050 1.00 49.69 603 LYS A C 1
ATOM 4843 O O . LYS A 1 603 ? 9.233 -33.864 -35.671 1.00 49.69 603 LYS A O 1
ATOM 4848 N N . ASN A 1 604 ? 8.596 -31.873 -34.872 1.00 48.25 604 ASN A N 1
ATOM 4849 C CA . ASN A 1 604 ? 9.724 -31.125 -35.406 1.00 48.25 604 ASN A CA 1
ATOM 4850 C C . ASN A 1 604 ? 10.887 -31.112 -34.408 1.00 48.25 604 ASN A C 1
ATOM 4852 O O . ASN A 1 604 ? 11.061 -30.171 -33.633 1.00 48.25 604 ASN A O 1
ATOM 4856 N N . LYS A 1 605 ? 11.731 -32.152 -34.472 1.00 44.84 605 LYS A N 1
ATOM 4857 C CA . LYS A 1 605 ? 13.072 -32.167 -33.863 1.00 44.84 605 LYS A CA 1
ATOM 4858 C C . LYS A 1 605 ? 13.991 -31.164 -34.582 1.00 44.84 605 LYS A C 1
ATOM 4860 O O . LYS A 1 605 ? 14.919 -31.563 -35.279 1.00 44.84 605 LYS A O 1
ATOM 4865 N N . LYS A 1 606 ? 13.760 -29.856 -34.444 1.00 44.34 606 LYS A N 1
ATOM 4866 C CA . LYS A 1 606 ? 14.792 -28.868 -34.792 1.00 44.34 606 LYS A CA 1
ATOM 4867 C C . LYS A 1 606 ? 15.780 -28.781 -33.629 1.00 44.34 606 LYS A C 1
ATOM 4869 O O . LYS A 1 606 ? 15.381 -28.577 -32.485 1.00 44.34 606 LYS A O 1
ATOM 4874 N N . LYS A 1 607 ? 17.060 -29.006 -33.948 1.00 41.31 607 LYS A N 1
ATOM 4875 C CA . LYS A 1 607 ? 18.231 -28.902 -33.065 1.00 41.31 607 LYS A CA 1
ATOM 4876 C C . LYS A 1 607 ? 18.104 -27.660 -32.172 1.00 41.31 607 LYS A C 1
ATOM 4878 O O . LYS A 1 607 ? 18.152 -26.540 -32.669 1.00 41.31 607 LYS A O 1
ATOM 4883 N N . ILE A 1 608 ? 17.951 -27.867 -30.867 1.00 38.41 608 ILE A N 1
ATOM 4884 C CA . ILE A 1 608 ? 18.175 -26.812 -29.877 1.00 38.41 608 ILE A CA 1
ATOM 4885 C C . ILE A 1 608 ? 19.686 -26.573 -29.861 1.00 38.41 608 ILE A C 1
ATOM 4887 O O . ILE A 1 608 ? 20.448 -27.520 -29.662 1.00 38.41 608 ILE A O 1
ATOM 4891 N N . CYS A 1 609 ? 20.116 -25.340 -30.133 1.00 30.92 609 CYS A N 1
ATOM 4892 C CA . CYS A 1 609 ? 21.522 -24.952 -30.114 1.00 30.92 609 CYS A CA 1
ATOM 4893 C C . CYS A 1 609 ? 22.141 -25.241 -28.741 1.00 30.92 609 CYS A C 1
ATOM 4895 O O . CYS A 1 609 ? 21.855 -24.563 -27.756 1.00 30.92 609 CYS A O 1
ATOM 4897 N N . SER A 1 610 ? 23.019 -26.238 -28.695 1.00 35.19 610 SER A N 1
ATOM 4898 C CA . SER A 1 610 ? 24.016 -26.408 -27.647 1.00 35.19 610 SER A CA 1
ATOM 4899 C C . SER A 1 610 ? 25.154 -25.418 -27.904 1.00 35.19 610 SER A C 1
ATOM 4901 O O . SER A 1 610 ? 26.151 -25.773 -28.528 1.00 35.19 610 SER A O 1
ATOM 4903 N N . ASN A 1 611 ? 25.015 -24.173 -27.451 1.00 30.23 611 ASN A N 1
ATOM 4904 C CA . ASN A 1 611 ? 26.191 -23.323 -27.282 1.00 30.23 611 ASN A CA 1
ATOM 4905 C C . ASN A 1 611 ? 26.821 -23.666 -25.935 1.00 30.23 611 ASN A C 1
ATOM 4907 O O . ASN A 1 611 ? 26.491 -23.110 -24.890 1.00 30.23 611 ASN A O 1
ATOM 4911 N N . THR A 1 612 ? 27.698 -24.661 -25.986 1.00 31.36 612 THR A N 1
ATOM 4912 C CA . THR A 1 612 ? 28.668 -24.986 -24.951 1.00 31.36 612 THR A CA 1
ATOM 4913 C C . THR A 1 612 ? 29.657 -23.822 -24.869 1.00 31.36 612 THR A C 1
ATOM 4915 O O . THR A 1 612 ? 30.574 -23.728 -25.678 1.00 31.36 612 THR A O 1
ATOM 4918 N N . CYS A 1 613 ? 29.493 -22.917 -23.906 1.00 25.92 613 CYS A N 1
ATOM 4919 C CA . CYS A 1 613 ? 30.627 -22.124 -23.436 1.00 25.92 613 CYS A CA 1
ATOM 4920 C C . CYS A 1 613 ? 31.492 -23.055 -22.580 1.00 25.92 613 CYS A C 1
ATOM 4922 O O . CYS A 1 613 ? 31.198 -23.290 -21.409 1.00 25.92 613 CYS A O 1
ATOM 4924 N N . GLN A 1 614 ? 32.525 -23.638 -23.191 1.00 26.53 614 GLN A N 1
ATOM 4925 C CA . GLN A 1 614 ? 33.656 -24.188 -22.450 1.00 26.53 614 GLN A CA 1
ATOM 4926 C C . GLN A 1 614 ? 34.397 -23.013 -21.805 1.00 26.53 614 GLN A C 1
ATOM 4928 O O . GLN A 1 614 ? 35.127 -22.290 -22.475 1.00 26.53 614 GLN A O 1
ATOM 4933 N N . CYS A 1 615 ? 34.199 -22.810 -20.505 1.00 23.53 615 CYS A N 1
ATOM 4934 C CA . CYS A 1 615 ? 35.174 -22.088 -19.699 1.00 23.53 615 CYS A CA 1
ATOM 4935 C C . CYS A 1 615 ? 36.191 -23.121 -19.210 1.00 23.53 615 CYS A C 1
ATOM 4937 O O . CYS A 1 615 ? 35.843 -24.004 -18.426 1.00 23.53 615 CYS A O 1
ATOM 4939 N N . ASN A 1 616 ? 37.426 -23.024 -19.703 1.00 25.48 616 ASN A N 1
ATOM 4940 C CA . ASN A 1 616 ? 38.561 -23.746 -19.142 1.00 25.48 616 ASN A CA 1
ATOM 4941 C C . ASN A 1 616 ? 38.716 -23.331 -17.675 1.00 25.48 616 ASN A C 1
ATOM 4943 O O . ASN A 1 616 ? 38.961 -22.163 -17.375 1.00 25.48 616 ASN A O 1
ATOM 4947 N N . VAL A 1 617 ? 38.551 -24.290 -16.767 1.00 25.67 617 VAL A N 1
ATOM 4948 C CA . VAL A 1 617 ? 39.000 -24.156 -15.383 1.00 25.67 617 VAL A CA 1
ATOM 4949 C C . VAL A 1 617 ? 40.519 -24.269 -15.429 1.00 25.67 617 VAL A C 1
ATOM 4951 O O . VAL A 1 617 ? 41.049 -25.329 -15.751 1.00 25.67 617 VAL A O 1
ATOM 4954 N N . LEU A 1 618 ? 41.211 -23.156 -15.182 1.00 25.78 618 LEU A N 1
ATOM 4955 C CA . LEU A 1 618 ? 42.628 -23.184 -14.847 1.00 25.78 618 LEU A CA 1
ATOM 4956 C C . LEU A 1 618 ? 42.764 -23.827 -13.468 1.00 25.78 618 LEU A C 1
ATOM 4958 O O . LEU A 1 618 ? 42.212 -23.341 -12.481 1.00 25.78 618 LEU A O 1
ATOM 4962 N N . ASP A 1 619 ? 43.469 -24.948 -13.461 1.00 26.92 619 ASP A N 1
ATOM 4963 C CA . ASP A 1 619 ? 43.876 -25.716 -12.296 1.00 26.92 619 ASP A CA 1
ATOM 4964 C C . ASP A 1 619 ? 44.818 -24.848 -11.442 1.00 26.92 619 ASP A C 1
ATOM 4966 O O . ASP A 1 619 ? 45.910 -24.481 -11.882 1.00 26.92 619 ASP A O 1
ATOM 4970 N N . VAL A 1 620 ? 44.382 -24.448 -10.244 1.00 28.78 620 VAL A N 1
ATOM 4971 C CA . VAL A 1 620 ? 45.251 -23.768 -9.276 1.00 28.78 620 VAL A CA 1
ATOM 4972 C C . VAL A 1 620 ? 45.842 -24.847 -8.384 1.00 28.78 620 VAL A C 1
ATOM 4974 O O . VAL A 1 620 ? 45.193 -25.347 -7.466 1.00 28.78 620 VAL A O 1
ATOM 4977 N N . GLY A 1 621 ? 47.080 -25.218 -8.706 1.00 27.80 621 GLY A N 1
ATOM 4978 C CA . GLY A 1 621 ? 47.873 -26.175 -7.954 1.00 27.80 621 GLY A CA 1
ATOM 4979 C C . GLY A 1 621 ? 48.033 -25.780 -6.486 1.00 27.80 621 GLY A C 1
ATOM 4980 O O . GLY A 1 621 ? 48.264 -24.623 -6.135 1.00 27.80 621 GLY A O 1
ATOM 4981 N N . SER A 1 622 ? 47.935 -26.793 -5.632 1.00 32.66 622 SER A N 1
ATOM 4982 C CA . SER A 1 622 ? 48.277 -26.755 -4.217 1.00 32.66 622 SER A CA 1
ATOM 4983 C C . SER A 1 622 ? 49.757 -26.412 -4.020 1.00 32.66 622 SER A C 1
ATOM 4985 O O . SER A 1 622 ? 50.628 -27.213 -4.362 1.00 32.66 622 SER A O 1
ATOM 4987 N N . ALA A 1 623 ? 50.050 -25.263 -3.414 1.00 29.11 623 ALA A N 1
ATOM 4988 C CA . ALA A 1 623 ? 51.354 -24.995 -2.820 1.00 29.11 623 ALA A CA 1
ATOM 4989 C C . ALA A 1 623 ? 51.311 -25.396 -1.339 1.00 29.11 623 ALA A C 1
ATOM 4991 O O . ALA A 1 623 ? 50.731 -24.707 -0.501 1.00 29.11 623 ALA A O 1
ATOM 4992 N N . THR A 1 624 ? 51.899 -26.548 -1.030 1.00 34.12 624 THR A N 1
ATOM 4993 C CA . THR A 1 624 ? 52.273 -26.952 0.327 1.00 34.12 624 THR A CA 1
ATOM 4994 C C . THR A 1 624 ? 53.481 -26.150 0.800 1.00 34.12 624 THR A C 1
ATOM 4996 O O . THR A 1 624 ? 54.469 -26.031 0.077 1.00 34.12 624 THR A O 1
ATOM 4999 N N . SER A 1 625 ? 53.411 -25.666 2.036 1.00 30.44 625 SER A N 1
ATOM 5000 C CA . SER A 1 625 ? 54.517 -25.091 2.798 1.00 30.44 625 SER A CA 1
ATOM 5001 C C . SER A 1 625 ? 55.669 -26.084 3.010 1.00 30.44 625 SER A C 1
ATOM 5003 O O . SER A 1 625 ? 55.446 -27.201 3.488 1.00 30.44 625 SER A O 1
ATOM 5005 N N . ARG A 1 626 ? 56.896 -25.622 2.767 1.00 31.42 626 ARG A N 1
ATOM 5006 C CA . ARG A 1 626 ? 57.986 -25.691 3.746 1.00 31.42 626 ARG A CA 1
ATOM 5007 C C . ARG A 1 626 ? 58.407 -24.272 4.071 1.00 31.42 626 ARG A C 1
ATOM 5009 O O . ARG A 1 626 ? 58.390 -23.457 3.121 1.00 31.42 626 ARG A O 1
#

Sequence (626 aa):
MKNNVYFVVKNDDNVERQKKGDHSEFHDDCGVYNSNRGKDPKTYYITNPEGKLQVVYKRGDQFCSEKRIKGKLIYFPMQSQPSIDTVIELNRNYSTLNNDSSYLRRVSWLGGHENHIAVVEYFKGYMQSIQIVANITDETSDTPLNVKRNLEHDESSGPSSSKLVHNQKHNDNNSQDGSAEIRTLSSDSHFLSTGYLNKGFMEAEEVVKWLTSFLYEKAHNSIPDGIKNDVYFLVKNDENVERRKNGVRSKFPDDCRGYDYSTGSTSKNYFITNPESRLKVVFKKGDKFCYKKVVKGKKIYYPHETQPSSDNITELFRYYTTLKKDSSCKRRVSWLGGHENHIALVEYSGKFPGLVPHGNSKDTDTIQTCANVMSEMSDMFQDTPSPSMRKQVYDKKHNGNKSWEKNVTEQTPTFTQTPKELTDLQTTSAPSTLDCSTVVRTLSPNIHSLSNGCLNKGFLEAEEPTTVKNDVYFVVKNNKNVERHKNGAISNFSDDCGVYNCFRGSTSKSYFVTNPEGRLKVINKKGDQFCYAKQVKGKKIFYPLDTQPLSDNVIELFRHYSTLKKDSSYKRRVSWLGGHENQIALVEYSGKFSGLVPHGNSKNKKKICSNTCQCNVLDVGSATSR

Organism: Mytilus coruscus (NCBI:txid42192)

Radius of gyration: 35.91 Å; chains: 1; bounding box: 97×108×119 Å